Protein AF-A0A2N9JK41-F1 (afdb_monomer)

Radius of gyration: 29.85 Å; Cα contacts (8 Å, |Δi|>4): 518; chains: 1; bounding box: 78×67×86 Å

pLDDT: mean 74.61, std 16.27, range [29.05, 95.81]

Structure (mmCIF, N/CA/C/O backbone):
data_AF-A0A2N9JK41-F1
#
_entry.id   AF-A0A2N9JK41-F1
#
loop_
_atom_site.group_PDB
_atom_site.id
_atom_site.type_symbol
_atom_site.label_atom_id
_atom_site.label_alt_id
_atom_site.label_comp_id
_atom_site.label_asym_id
_atom_site.label_entity_id
_atom_site.label_seq_id
_atom_site.pdbx_PDB_ins_code
_atom_site.Cartn_x
_atom_site.Cartn_y
_atom_site.Cartn_z
_atom_site.occupancy
_atom_site.B_iso_or_equiv
_atom_site.auth_seq_id
_atom_site.auth_comp_id
_atom_site.auth_asym_id
_atom_site.auth_atom_id
_atom_site.pdbx_PDB_model_num
ATOM 1 N N . MET A 1 1 ? -35.946 21.432 13.284 1.00 62.19 1 MET A N 1
ATOM 2 C CA . MET A 1 1 ? -34.525 21.663 13.606 1.00 62.19 1 MET A CA 1
ATOM 3 C C . MET A 1 1 ? -34.267 21.042 14.972 1.00 62.19 1 MET A C 1
ATOM 5 O O . MET A 1 1 ? -34.947 21.423 15.919 1.00 62.19 1 MET A O 1
ATOM 9 N N . ILE A 1 2 ? -33.425 20.008 15.067 1.00 71.75 2 ILE A N 1
ATOM 10 C CA . ILE A 1 2 ? -33.050 19.431 16.368 1.00 71.75 2 ILE A CA 1
ATOM 11 C C . ILE A 1 2 ? -32.134 20.426 17.075 1.00 71.75 2 ILE A C 1
ATOM 13 O O . ILE A 1 2 ? -31.177 20.904 16.482 1.00 71.75 2 ILE A O 1
ATOM 17 N N . HIS A 1 3 ? -32.437 20.734 18.330 1.00 81.06 3 HIS A N 1
ATOM 18 C CA . HIS A 1 3 ? -31.495 21.387 19.226 1.00 81.06 3 HIS A CA 1
ATOM 19 C C . HIS A 1 3 ? -30.658 20.295 19.900 1.00 81.06 3 HIS A C 1
ATOM 21 O O . HIS A 1 3 ? -31.221 19.277 20.310 1.00 81.06 3 HIS A O 1
ATOM 27 N N . LEU A 1 4 ? -29.344 20.494 20.015 1.00 86.12 4 LEU A N 1
ATOM 28 C CA . LEU A 1 4 ? -28.447 19.626 20.783 1.00 86.12 4 LEU A CA 1
ATOM 29 C C . LEU A 1 4 ? -28.072 20.340 22.093 1.00 86.12 4 LEU A C 1
ATOM 31 O O . LEU A 1 4 ? -27.116 21.114 22.097 1.00 86.12 4 LEU A O 1
ATOM 35 N N . PRO A 1 5 ? -28.825 20.139 23.199 1.00 84.75 5 PRO A N 1
ATOM 36 C CA . PRO A 1 5 ? -28.499 20.729 24.500 1.00 84.75 5 PRO A CA 1
ATOM 37 C C . PRO A 1 5 ? -27.067 20.462 24.970 1.00 84.75 5 PRO A C 1
ATOM 39 O O . PRO A 1 5 ? -26.470 21.311 25.623 1.00 84.75 5 PRO A O 1
ATOM 42 N N . ALA A 1 6 ? -26.518 19.293 24.635 1.00 86.38 6 ALA A N 1
ATOM 43 C CA . ALA A 1 6 ? -25.152 18.912 24.945 1.00 86.38 6 ALA A CA 1
ATOM 44 C C . ALA A 1 6 ? -24.325 18.826 23.656 1.00 86.38 6 ALA A C 1
ATOM 46 O O . ALA A 1 6 ? -24.515 17.919 22.839 1.00 86.38 6 ALA A O 1
ATOM 47 N N . LYS A 1 7 ? -23.365 19.745 23.504 1.00 86.75 7 LYS A N 1
ATOM 48 C CA . LYS A 1 7 ? -22.315 19.644 22.485 1.00 86.75 7 LYS A CA 1
ATOM 49 C C . LYS A 1 7 ? -21.246 18.676 22.979 1.00 86.75 7 LYS A C 1
ATOM 51 O O . LYS A 1 7 ? -20.641 18.896 24.026 1.00 86.75 7 LYS A O 1
ATOM 56 N N . VAL A 1 8 ? -21.047 17.582 22.251 1.00 86.81 8 VAL A N 1
ATOM 57 C CA . VAL A 1 8 ? -20.078 16.544 22.613 1.00 86.81 8 VAL A CA 1
ATOM 58 C C . VAL A 1 8 ? -18.815 16.743 21.791 1.00 86.81 8 VAL A C 1
ATOM 60 O O . VAL A 1 8 ? -18.827 16.536 20.579 1.00 86.81 8 VAL A O 1
ATOM 63 N N . THR A 1 9 ? -17.724 17.115 22.459 1.00 85.69 9 THR A N 1
ATOM 64 C CA . THR A 1 9 ? -16.415 17.261 21.818 1.00 85.69 9 THR A CA 1
ATOM 65 C C . THR A 1 9 ? -15.886 15.892 21.365 1.00 85.69 9 THR A C 1
ATOM 67 O O . THR A 1 9 ? -15.871 14.948 22.175 1.00 85.69 9 THR A O 1
ATOM 70 N N . PRO A 1 10 ? -15.451 15.758 20.097 1.00 82.81 10 PRO A N 1
ATOM 71 C CA . PRO A 1 10 ? -14.753 14.573 19.616 1.00 82.81 10 PRO A CA 1
ATOM 72 C C . PRO A 1 10 ? -13.470 14.317 20.401 1.00 82.81 10 PRO A C 1
ATOM 74 O O . PRO A 1 10 ? -12.782 15.245 20.824 1.00 82.81 10 PRO A O 1
ATOM 77 N N . VAL A 1 11 ? -13.132 13.045 20.583 1.00 82.88 11 VAL A N 1
ATOM 78 C CA . VAL A 1 11 ? -11.808 12.652 21.080 1.00 82.88 11 VAL A CA 1
ATOM 79 C C . VAL A 1 11 ? -10.867 12.470 19.890 1.00 82.88 11 VAL A C 1
ATOM 81 O O . VAL A 1 11 ? -11.283 11.988 18.841 1.00 82.88 11 VAL A O 1
ATOM 84 N N . SER A 1 12 ? -9.589 12.829 20.038 1.00 79.56 12 SER A N 1
ATOM 85 C CA . SER A 1 12 ? -8.600 12.640 18.969 1.00 79.56 12 SER A CA 1
ATOM 86 C C . SER A 1 12 ? -8.565 11.181 18.490 1.00 79.56 12 SER A C 1
ATOM 88 O O . SER A 1 12 ? -8.430 10.252 19.292 1.00 79.56 12 SER A O 1
ATOM 90 N N . GLY A 1 13 ? -8.730 10.983 17.179 1.00 76.12 13 GLY A N 1
ATOM 91 C CA . GLY A 1 13 ? -8.789 9.661 16.556 1.00 76.12 13 GLY A CA 1
ATOM 92 C C . GLY A 1 13 ? -10.091 8.890 16.801 1.00 76.12 13 GLY A C 1
ATOM 93 O O . GLY A 1 13 ? -10.139 7.692 16.522 1.00 76.12 13 GLY A O 1
ATOM 94 N N . GLU A 1 14 ? -11.137 9.523 17.334 1.00 79.06 14 GLU A N 1
ATOM 95 C CA . GLU A 1 14 ? -12.462 8.925 17.495 1.00 79.06 14 GLU A CA 1
ATOM 96 C C . GLU A 1 14 ? -13.133 8.643 16.145 1.00 79.06 14 GLU A C 1
ATOM 98 O O . GLU A 1 14 ? -13.087 9.448 15.222 1.00 79.06 14 GLU A O 1
ATOM 103 N N . SER A 1 15 ? -13.789 7.485 16.029 1.00 77.56 15 SER A N 1
ATOM 104 C CA . SER A 1 15 ? -14.607 7.177 14.851 1.00 77.56 15 SER A CA 1
ATOM 105 C C . SER A 1 15 ? -15.880 8.031 14.811 1.00 77.56 15 SER A C 1
ATOM 107 O O . SER A 1 15 ? -16.536 8.203 15.841 1.00 77.56 15 SER A O 1
ATOM 109 N N . PHE A 1 16 ? -16.291 8.474 13.618 1.00 78.00 16 PHE A N 1
ATOM 110 C CA . PHE A 1 16 ? -17.547 9.213 13.432 1.00 78.00 16 PHE A CA 1
ATOM 111 C C . PHE A 1 16 ? -18.761 8.513 14.072 1.00 78.00 16 PHE A C 1
ATOM 113 O O . PHE A 1 16 ? -19.513 9.144 14.812 1.00 78.00 16 PHE A O 1
ATOM 120 N N . ASP A 1 17 ? -18.905 7.196 13.885 1.00 78.50 17 ASP A N 1
ATOM 121 C CA . ASP A 1 17 ? -20.011 6.415 14.462 1.00 78.50 17 ASP A CA 1
ATOM 122 C C . ASP A 1 17 ? -20.020 6.455 16.002 1.00 78.50 17 ASP A C 1
ATOM 124 O O . ASP A 1 17 ? -21.078 6.510 16.630 1.00 78.50 17 ASP A O 1
ATOM 128 N N . SER A 1 18 ? -18.840 6.458 16.635 1.00 82.19 18 SER A N 1
ATOM 129 C CA . SER A 1 18 ? -18.715 6.609 18.091 1.00 82.19 18 SER A CA 1
ATOM 130 C C . SER A 1 18 ? -19.163 7.978 18.566 1.00 82.19 18 SER A C 1
ATOM 132 O O . SER A 1 18 ? -19.933 8.081 19.526 1.00 82.19 18 SER A O 1
ATOM 134 N N . TRP A 1 19 ? -18.686 9.025 17.897 1.00 86.19 19 TRP A N 1
ATOM 135 C CA . TRP A 1 19 ? -19.072 10.388 18.221 1.00 86.19 19 TRP A CA 1
ATOM 136 C C . TRP A 1 19 ? -20.582 10.585 18.043 1.00 86.19 19 TRP A C 1
ATOM 138 O O . TRP A 1 19 ? -21.239 11.149 18.921 1.00 86.19 19 TRP A O 1
ATOM 148 N N . LEU A 1 20 ? -21.152 10.043 16.965 1.00 85.44 20 LEU A N 1
ATOM 149 C CA . LEU A 1 20 ? -22.580 10.097 16.679 1.00 85.44 20 LEU A CA 1
ATOM 150 C C . LEU A 1 20 ? -23.395 9.391 17.771 1.00 85.44 20 LEU A C 1
ATOM 152 O O . LEU A 1 20 ? -24.358 9.957 18.287 1.00 85.44 20 LEU A O 1
ATOM 156 N N . GLU A 1 21 ? -22.990 8.189 18.185 1.00 86.38 21 GLU A N 1
ATOM 157 C CA . GLU A 1 21 ? -23.634 7.460 19.282 1.00 86.38 21 GLU A CA 1
ATOM 158 C C . GLU A 1 21 ? -23.554 8.190 20.621 1.00 86.38 21 GLU A C 1
ATOM 160 O O . GLU A 1 21 ? -24.533 8.218 21.373 1.00 86.38 21 GLU A O 1
ATOM 165 N N . ARG A 1 22 ? -22.392 8.764 20.948 1.00 88.69 22 ARG A N 1
ATOM 166 C CA . ARG A 1 22 ? -22.217 9.551 22.171 1.00 88.69 22 ARG A CA 1
ATOM 167 C C . ARG A 1 22 ? -23.107 10.782 22.132 1.00 88.69 22 ARG A C 1
ATOM 169 O O . ARG A 1 22 ? -23.857 11.004 23.076 1.00 88.69 22 ARG A O 1
ATOM 176 N N . THR A 1 23 ? -23.083 11.527 21.033 1.00 89.50 23 THR A N 1
ATOM 177 C CA . THR A 1 23 ? -23.910 12.723 20.836 1.00 89.50 23 THR A CA 1
ATOM 178 C C . THR A 1 23 ? -25.392 12.394 20.945 1.00 89.50 23 THR A C 1
ATOM 180 O O . THR A 1 23 ? -26.112 13.069 21.679 1.00 89.50 23 THR A O 1
ATOM 183 N N . ALA A 1 24 ? -25.846 11.317 20.302 1.00 90.56 24 ALA A N 1
ATOM 184 C CA . ALA A 1 24 ? -27.221 10.850 20.407 1.00 90.56 24 ALA A CA 1
ATOM 185 C C . ALA A 1 24 ? -27.588 10.522 21.863 1.00 90.56 24 ALA A C 1
ATOM 187 O O . ALA A 1 24 ? -28.577 11.040 22.380 1.00 90.56 24 ALA A O 1
ATOM 188 N N . ARG A 1 25 ? -26.741 9.755 22.565 1.00 90.31 25 ARG A N 1
ATOM 189 C CA . ARG A 1 25 ? -26.953 9.380 23.972 1.00 90.31 25 ARG A CA 1
ATOM 190 C C . ARG A 1 25 ? -27.026 10.593 24.902 1.00 90.31 25 ARG A C 1
ATOM 192 O O . ARG A 1 25 ? -27.969 10.684 25.681 1.00 90.31 25 ARG A O 1
ATOM 199 N N . TYR A 1 26 ? -26.068 11.517 24.817 1.00 91.12 26 TYR A N 1
ATOM 200 C CA . TYR A 1 26 ? -26.022 12.714 25.670 1.00 91.12 26 TYR A CA 1
ATOM 201 C C . TYR A 1 26 ? -27.207 13.656 25.443 1.00 91.12 26 TYR A C 1
ATOM 203 O O . TYR A 1 26 ? -27.574 14.399 26.348 1.00 91.12 26 TYR A O 1
ATOM 211 N N . ASN A 1 27 ? -27.825 13.606 24.262 1.00 91.00 27 ASN A N 1
ATOM 212 C CA . ASN A 1 27 ? -28.986 14.423 23.919 1.00 91.00 27 ASN A CA 1
ATOM 213 C C . ASN A 1 27 ? -30.320 13.653 23.998 1.00 91.00 27 ASN A C 1
ATOM 215 O O . ASN A 1 27 ? -31.352 14.192 23.607 1.00 91.00 27 ASN A O 1
ATOM 219 N N . GLY A 1 28 ? -30.325 12.402 24.483 1.00 91.69 28 GLY A N 1
ATOM 220 C CA . GLY A 1 28 ? -31.540 11.583 24.585 1.00 91.69 28 GLY A CA 1
ATOM 221 C C . GLY A 1 28 ? -32.190 11.249 23.233 1.00 91.69 28 GLY A C 1
ATOM 222 O O . GLY A 1 28 ? -33.402 11.058 23.153 1.00 91.69 28 GLY A O 1
ATOM 223 N N . LEU A 1 29 ? -31.401 11.211 22.157 1.00 92.31 29 LEU A N 1
ATOM 224 C CA . LEU A 1 29 ? -31.839 10.921 20.793 1.00 92.31 29 LEU A CA 1
ATOM 225 C C . LEU A 1 29 ? -31.436 9.500 20.380 1.00 92.31 29 LEU A C 1
ATOM 227 O O . LEU A 1 29 ? -30.440 8.951 20.845 1.00 92.31 29 LEU A O 1
ATOM 231 N N . SER A 1 30 ? -32.176 8.915 19.438 1.00 91.44 30 SER A N 1
ATOM 232 C CA . SER A 1 30 ? -31.706 7.739 18.696 1.00 91.44 30 SER A CA 1
ATOM 233 C C . SER A 1 30 ? -30.656 8.147 17.659 1.00 91.44 30 SER A C 1
ATOM 235 O O . SER A 1 30 ? -30.800 9.207 17.041 1.00 91.44 30 SER A O 1
ATOM 237 N N . VAL A 1 31 ? -29.687 7.269 17.389 1.00 85.69 31 VAL A N 1
ATOM 238 C CA . VAL A 1 31 ? -28.651 7.463 16.356 1.00 85.69 31 VAL A CA 1
ATOM 239 C C . VAL A 1 31 ? -29.267 7.785 14.995 1.00 85.69 31 VAL A C 1
ATOM 241 O O . VAL A 1 31 ? -28.886 8.779 14.385 1.00 85.69 31 VAL A O 1
ATOM 244 N N . ASP A 1 32 ? -30.279 7.025 14.567 1.00 86.50 32 ASP A N 1
ATOM 245 C CA . ASP A 1 32 ? -30.935 7.226 13.269 1.00 86.50 32 ASP A CA 1
ATOM 246 C C . ASP A 1 32 ? -31.539 8.623 13.140 1.00 86.50 32 ASP A C 1
ATOM 248 O O . ASP A 1 32 ? -31.306 9.326 12.160 1.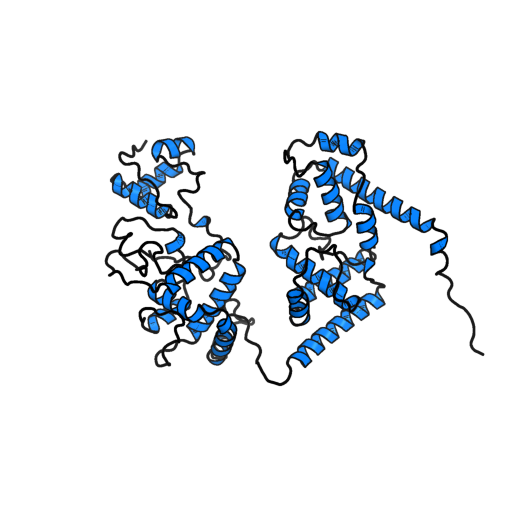00 86.50 32 ASP A O 1
ATOM 252 N N . ARG A 1 33 ? -32.278 9.068 14.162 1.00 87.50 33 ARG A N 1
ATOM 253 C CA . ARG A 1 33 ? -32.873 10.411 14.193 1.00 87.50 33 ARG A CA 1
ATOM 254 C C . ARG A 1 33 ? -31.819 11.514 14.121 1.00 87.50 33 ARG A C 1
ATOM 256 O O . ARG A 1 33 ? -32.047 12.506 13.434 1.00 87.50 33 ARG A O 1
ATOM 263 N N . LEU A 1 34 ? -30.696 11.358 14.823 1.00 87.56 34 LEU A N 1
ATOM 264 C CA . LEU A 1 34 ? -29.603 12.327 14.774 1.00 87.56 34 LEU A CA 1
ATOM 265 C C . LEU A 1 34 ? -28.952 12.341 13.383 1.00 87.56 34 LEU A C 1
ATOM 267 O O . LEU A 1 34 ? -28.837 13.402 12.774 1.00 87.56 34 LEU A O 1
ATOM 271 N N . TRP A 1 35 ? -28.612 11.170 12.842 1.00 84.56 35 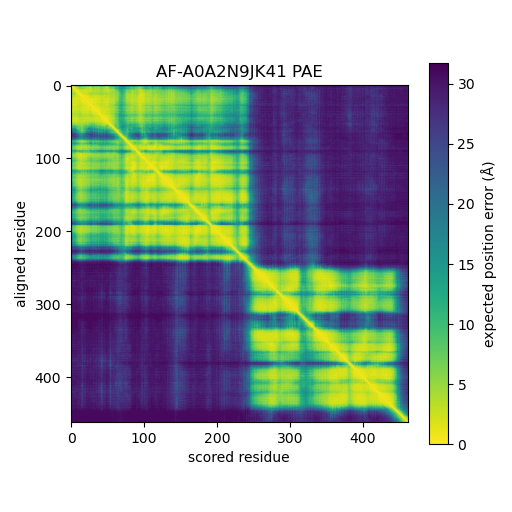TRP A N 1
ATOM 272 C CA . TRP A 1 35 ? -28.006 11.027 11.517 1.00 84.56 35 TRP A CA 1
ATOM 273 C C . TRP A 1 35 ? -28.866 11.623 10.400 1.00 84.56 35 TRP A C 1
ATOM 275 O O . TRP A 1 35 ? -28.374 12.371 9.558 1.00 84.56 35 TRP A O 1
ATOM 285 N N . GLN A 1 36 ? -30.168 11.333 10.418 1.00 83.94 36 GLN A N 1
ATOM 286 C CA . GLN A 1 36 ? -31.129 11.837 9.437 1.00 83.94 36 GLN A CA 1
ATOM 287 C C . GLN A 1 36 ? -31.166 13.363 9.364 1.00 83.94 36 GLN A C 1
ATOM 289 O O . GLN A 1 36 ? -31.440 13.905 8.298 1.00 83.94 36 GLN A O 1
ATOM 294 N N . GLN A 1 37 ? -30.898 14.044 10.478 1.00 83.50 37 GLN A N 1
ATOM 295 C CA . GLN A 1 37 ? -30.818 15.500 10.520 1.00 83.50 37 GLN A CA 1
ATOM 296 C C . GLN A 1 37 ? -29.442 15.991 10.082 1.00 83.50 37 GLN A C 1
ATOM 298 O O . GLN A 1 37 ? -29.372 16.859 9.223 1.00 83.50 37 GLN A O 1
ATOM 303 N N . LEU A 1 38 ? -28.362 15.413 10.619 1.00 83.19 38 LEU A N 1
ATOM 304 C CA . LEU A 1 38 ? -26.998 15.846 10.301 1.00 83.19 38 LEU A CA 1
ATOM 305 C C . LEU A 1 38 ? -26.686 15.740 8.804 1.00 83.19 38 LEU A C 1
ATOM 307 O O . LEU A 1 38 ? -26.083 16.650 8.252 1.00 83.19 38 LEU A O 1
ATOM 311 N N . ARG A 1 39 ? -27.155 14.684 8.124 1.00 80.94 39 ARG A N 1
ATOM 312 C CA . ARG A 1 39 ? -26.911 14.478 6.684 1.00 80.94 39 ARG A CA 1
ATOM 313 C C . ARG A 1 39 ? -27.581 15.507 5.761 1.00 80.94 39 ARG A C 1
ATOM 315 O O . ARG A 1 39 ? -27.337 15.475 4.561 1.00 80.94 39 ARG A O 1
ATOM 322 N N . GLN A 1 40 ? -28.493 16.327 6.287 1.00 81.50 40 GLN A N 1
ATOM 323 C CA . GLN A 1 40 ? -29.208 17.360 5.529 1.00 81.50 40 GLN A CA 1
ATOM 324 C C . GLN A 1 40 ? -28.575 18.748 5.680 1.00 81.50 40 GLN A C 1
ATOM 326 O O . GLN A 1 40 ? -29.019 19.677 5.011 1.00 81.50 40 GLN A O 1
ATOM 331 N N . LEU A 1 41 ? -27.595 18.898 6.574 1.00 80.56 41 LEU A N 1
ATOM 332 C CA . LEU A 1 41 ? -26.966 20.178 6.877 1.00 80.56 41 LEU A CA 1
ATOM 333 C C . LEU A 1 41 ? -25.800 20.441 5.925 1.00 80.56 41 LEU A C 1
ATOM 335 O O . LEU A 1 41 ? -25.056 19.522 5.579 1.00 80.56 41 LEU A O 1
ATOM 339 N N . ASP A 1 42 ? -25.623 21.702 5.543 1.00 82.75 42 ASP A N 1
ATOM 340 C CA . ASP A 1 42 ? -24.365 22.166 4.960 1.00 82.75 42 ASP A CA 1
ATOM 341 C C . ASP A 1 42 ? -23.273 22.322 6.041 1.00 82.75 42 ASP A C 1
ATOM 343 O O . ASP A 1 42 ? -23.537 22.207 7.242 1.00 82.75 42 ASP A O 1
ATOM 347 N N . THR A 1 43 ? -22.025 22.557 5.621 1.00 76.38 43 THR A N 1
ATOM 348 C CA . THR A 1 43 ? -20.876 22.681 6.535 1.00 76.38 43 THR A CA 1
ATOM 349 C C . THR A 1 43 ? -21.092 23.739 7.635 1.00 76.38 43 THR A C 1
ATOM 351 O O . THR A 1 43 ? -20.953 23.385 8.808 1.00 76.38 43 THR A O 1
ATOM 354 N N . PRO A 1 44 ? -21.498 24.993 7.330 1.00 84.31 44 PRO A N 1
ATOM 355 C CA . PRO A 1 44 ? -21.747 25.999 8.367 1.00 84.31 44 PRO A CA 1
ATOM 356 C C . PRO A 1 44 ? -22.856 25.614 9.354 1.00 84.31 44 PRO A C 1
ATOM 358 O O . PRO A 1 44 ? -22.739 25.849 10.558 1.00 84.31 44 PRO A O 1
ATOM 361 N N . GLN A 1 45 ? -23.946 25.009 8.873 1.00 85.00 45 GLN A N 1
ATOM 362 C CA . GLN A 1 45 ? -25.041 24.553 9.731 1.00 85.00 45 GLN A CA 1
ATOM 363 C C . GLN A 1 45 ? -24.614 23.388 10.626 1.00 85.00 45 GLN A C 1
ATOM 365 O O . GLN A 1 45 ? -25.010 23.328 11.794 1.00 85.00 45 GLN A O 1
ATOM 370 N N . PHE A 1 46 ? -23.805 22.472 10.092 1.00 84.19 46 PHE A N 1
ATOM 371 C CA . PHE A 1 46 ? -23.235 21.368 10.850 1.00 84.19 46 PHE A CA 1
ATOM 372 C C . PHE A 1 46 ? -22.349 21.886 11.984 1.00 84.19 46 PHE A C 1
ATOM 374 O O . PHE A 1 46 ? -22.532 21.474 13.132 1.00 84.19 46 PHE A O 1
ATOM 381 N N . GLU A 1 47 ? -21.447 22.824 11.698 1.00 83.69 47 GLU A N 1
ATOM 382 C CA . GLU A 1 47 ? -20.555 23.417 12.697 1.00 83.69 47 GLU A CA 1
ATOM 383 C C . GLU A 1 47 ? -21.339 24.189 13.766 1.00 83.69 47 GLU A C 1
ATOM 385 O O . GLU A 1 47 ? -21.131 23.983 14.963 1.00 83.69 47 GLU A O 1
ATOM 390 N N . ALA A 1 48 ? -22.318 25.007 13.373 1.00 86.19 48 ALA A N 1
ATOM 391 C CA . ALA A 1 48 ? -23.148 25.746 14.324 1.00 86.19 48 ALA A CA 1
ATOM 392 C C . ALA A 1 48 ? -23.893 24.809 15.297 1.00 86.19 48 ALA A C 1
ATOM 394 O O . ALA A 1 48 ? -23.941 25.058 16.514 1.00 86.19 48 ALA A O 1
ATOM 395 N N . LEU A 1 49 ? -24.442 23.709 14.768 1.00 85.00 49 LEU A N 1
ATOM 396 C CA . LEU A 1 49 ? -25.211 22.732 15.532 1.00 85.00 49 LEU A CA 1
ATOM 397 C C . LEU A 1 49 ? -24.326 21.859 16.433 1.00 85.00 49 LEU A C 1
ATOM 399 O O . LEU A 1 49 ? -24.664 21.635 17.596 1.00 85.00 49 LEU A O 1
ATOM 403 N N . THR A 1 50 ? -23.209 21.358 15.907 1.00 82.56 50 THR A N 1
ATOM 404 C CA . THR A 1 50 ? -22.373 20.342 16.570 1.00 82.56 50 THR A CA 1
ATOM 405 C C . THR A 1 50 ? -21.182 20.932 17.325 1.00 82.56 50 THR A C 1
ATOM 407 O O . THR A 1 50 ? -20.718 20.334 18.294 1.00 82.56 50 THR A O 1
ATOM 410 N N . GLY A 1 51 ? -20.733 22.130 16.942 1.00 82.94 51 GLY A N 1
ATOM 411 C CA . GLY A 1 51 ? -19.506 22.764 17.425 1.00 82.94 51 GLY A CA 1
ATOM 412 C C . GLY A 1 51 ? -18.227 22.182 16.818 1.00 82.94 51 GLY A C 1
ATOM 413 O O . GLY A 1 51 ? -17.176 22.319 17.437 1.00 82.94 51 GLY A O 1
ATOM 414 N N . ILE A 1 52 ? -18.319 21.484 15.682 1.00 80.31 52 ILE A N 1
ATOM 415 C CA . ILE A 1 52 ? -17.197 20.788 15.043 1.00 80.31 52 ILE A CA 1
ATOM 416 C C . ILE A 1 52 ? -17.003 21.319 13.630 1.00 80.31 52 ILE A C 1
ATOM 418 O O . ILE A 1 52 ? -17.936 21.274 12.829 1.00 80.31 52 ILE A O 1
ATOM 422 N N . ASP A 1 53 ? -15.778 21.745 13.329 1.00 78.38 53 ASP A N 1
ATOM 423 C CA . ASP A 1 53 ? -15.345 22.019 11.964 1.00 78.38 53 ASP A CA 1
ATOM 424 C C . ASP A 1 53 ? -15.077 20.680 11.240 1.00 78.38 53 ASP A C 1
ATOM 426 O O . ASP A 1 53 ? -14.180 19.925 11.643 1.00 78.38 53 ASP A O 1
ATOM 430 N N . PRO A 1 54 ? -15.844 20.340 10.186 1.00 66.00 54 PRO A N 1
ATOM 431 C CA . PRO A 1 54 ? -15.636 19.110 9.428 1.00 66.00 54 PRO A CA 1
ATOM 432 C C . PRO A 1 54 ? -14.321 19.090 8.627 1.00 66.00 54 PRO A C 1
ATOM 434 O O . PRO A 1 54 ? -13.928 18.020 8.159 1.00 66.00 54 PRO A O 1
ATOM 437 N N . HIS A 1 55 ? -13.626 20.222 8.470 1.00 67.81 55 HIS A N 1
ATOM 438 C CA . HIS A 1 55 ? -12.348 20.321 7.759 1.00 67.81 55 HIS A CA 1
ATOM 439 C C . HIS A 1 55 ? -11.113 20.170 8.661 1.00 67.81 55 HIS A C 1
ATOM 441 O O . HIS A 1 55 ? -10.037 19.864 8.151 1.00 67.81 55 HIS A O 1
ATOM 447 N N . ASP A 1 56 ? -11.260 20.282 9.984 1.00 69.50 56 ASP A N 1
ATOM 448 C CA . ASP A 1 56 ? -10.161 20.176 10.965 1.00 69.50 56 ASP A CA 1
ATOM 449 C C . ASP A 1 56 ? -9.689 18.719 11.201 1.00 69.50 56 ASP A C 1
ATOM 451 O O . ASP A 1 56 ? -8.817 18.429 12.015 1.00 69.50 56 ASP A O 1
ATOM 455 N N . GLY A 1 57 ? -10.288 17.736 10.516 1.00 62.50 57 GLY A N 1
ATOM 456 C CA . GLY A 1 57 ? -9.899 16.323 10.632 1.00 62.50 57 GLY A CA 1
ATOM 457 C C . GLY A 1 57 ? -10.168 15.695 12.010 1.00 62.50 57 GLY A C 1
ATOM 458 O O . GLY A 1 57 ? -9.768 14.557 12.259 1.00 62.50 57 GLY A O 1
ATOM 459 N N . SER A 1 58 ? -10.877 16.407 12.890 1.00 63.31 58 SER A N 1
ATOM 460 C CA . SER A 1 58 ? -11.217 16.009 14.263 1.00 63.31 58 SER A CA 1
ATOM 461 C C . SER A 1 58 ? -12.158 14.797 14.344 1.00 63.31 58 SER A C 1
ATOM 463 O O . SER A 1 58 ? -12.149 14.067 15.337 1.00 63.31 58 SER A O 1
ATOM 465 N N . LEU A 1 59 ? -12.931 14.544 13.283 1.00 63.06 59 LEU A N 1
ATOM 466 C CA . LEU A 1 59 ? -13.780 13.365 13.110 1.00 63.06 59 LEU A CA 1
ATOM 467 C C . LEU A 1 59 ? -13.344 12.563 11.878 1.00 63.06 59 LEU A C 1
ATOM 469 O O . LEU A 1 59 ? -13.985 12.637 10.825 1.00 63.06 59 LEU A O 1
ATOM 473 N N . PRO A 1 60 ? -12.258 11.781 11.980 1.00 59.00 60 PRO A N 1
ATOM 474 C CA . PRO A 1 60 ? -11.830 10.945 10.878 1.00 59.00 60 PRO A CA 1
ATOM 475 C C . PRO A 1 60 ? -12.908 9.895 10.570 1.00 59.00 60 PRO A C 1
ATOM 477 O O . PRO A 1 60 ? -13.427 9.187 11.442 1.00 59.00 60 PRO A O 1
ATOM 480 N N . SER A 1 61 ? -13.253 9.792 9.290 1.00 58.84 61 SER A N 1
ATOM 481 C CA . SER A 1 61 ? -14.135 8.744 8.792 1.00 58.84 61 SER A CA 1
ATOM 482 C C . SER A 1 61 ? -13.348 7.448 8.642 1.00 58.84 61 SER A C 1
ATOM 484 O O . SER A 1 61 ? -12.152 7.448 8.372 1.00 58.84 61 SER A O 1
ATOM 486 N N . ILE A 1 62 ? -14.015 6.302 8.741 1.00 48.66 62 ILE A N 1
ATOM 487 C CA . ILE A 1 62 ? -13.372 5.009 8.466 1.00 48.66 62 ILE A CA 1
ATOM 488 C C . ILE A 1 62 ? -12.866 4.878 7.026 1.00 48.66 62 ILE A C 1
ATOM 490 O O . ILE A 1 62 ? -11.990 4.061 6.755 1.00 48.66 62 ILE A O 1
ATOM 494 N N . HIS A 1 63 ? -13.371 5.719 6.122 1.00 48.41 63 HIS A N 1
ATOM 495 C CA . HIS A 1 63 ? -12.882 5.855 4.752 1.00 48.41 63 HIS A CA 1
ATOM 496 C C . HIS A 1 63 ? -11.540 6.602 4.653 1.00 48.41 63 HIS A C 1
ATOM 498 O O . HIS A 1 63 ? -10.902 6.554 3.608 1.00 48.41 63 HIS A O 1
ATOM 504 N N . SER A 1 64 ? -11.089 7.250 5.732 1.00 50.25 64 SER A N 1
ATOM 505 C CA . SER A 1 64 ? -9.784 7.914 5.827 1.00 50.25 64 SER A CA 1
ATOM 506 C C . SER A 1 64 ? -8.619 6.925 5.967 1.00 50.25 64 SER A C 1
ATOM 508 O O . SER A 1 64 ? -7.467 7.315 5.802 1.00 50.25 64 SER A O 1
ATOM 510 N N . PHE A 1 65 ? -8.893 5.645 6.255 1.00 50.50 65 PHE A N 1
ATOM 511 C CA . PHE A 1 65 ? -7.881 4.593 6.224 1.00 50.50 65 PHE A CA 1
ATOM 512 C C . PHE A 1 65 ? -7.833 3.936 4.831 1.00 50.50 65 PHE A C 1
ATOM 514 O O . PHE A 1 65 ? -8.840 3.363 4.406 1.00 50.50 65 PHE A O 1
ATOM 521 N N . PRO A 1 66 ? -6.681 3.936 4.128 1.00 47.78 66 PRO A N 1
ATOM 522 C CA . PRO A 1 66 ? -6.540 3.400 2.767 1.00 47.78 66 PRO A CA 1
ATOM 523 C C . PRO A 1 66 ? -6.489 1.856 2.729 1.00 47.78 66 PRO A C 1
ATOM 525 O O . PRO A 1 66 ? -5.683 1.259 2.025 1.00 47.78 66 PRO A O 1
ATOM 528 N N . ILE A 1 67 ? -7.329 1.177 3.516 1.00 50.16 67 ILE A N 1
ATOM 529 C CA . ILE A 1 67 ? -7.249 -0.275 3.756 1.00 50.16 67 ILE A CA 1
ATOM 530 C C . ILE A 1 67 ? -8.318 -1.075 2.982 1.00 50.16 67 ILE A C 1
ATOM 532 O O . ILE A 1 67 ? -8.427 -2.294 3.117 1.00 50.16 67 ILE A O 1
ATOM 536 N N . ASN A 1 68 ? -9.096 -0.409 2.130 1.00 47.25 68 ASN A N 1
ATOM 537 C CA . ASN A 1 68 ? -9.969 -1.067 1.159 1.00 47.25 68 ASN A CA 1
ATOM 538 C C . ASN A 1 68 ? -9.221 -1.225 -0.168 1.00 47.25 68 ASN A C 1
ATOM 540 O O . ASN A 1 68 ? -9.444 -0.459 -1.098 1.00 47.25 68 ASN A O 1
ATOM 544 N N . THR A 1 69 ? -8.312 -2.195 -0.257 1.00 42.09 69 THR A N 1
ATOM 545 C CA . THR A 1 69 ? -7.578 -2.470 -1.504 1.00 42.09 69 THR A CA 1
ATOM 546 C C . THR A 1 69 ? -8.234 -3.538 -2.389 1.00 42.09 69 THR A C 1
ATOM 548 O O . THR A 1 69 ? -7.637 -3.932 -3.385 1.00 42.09 69 THR A O 1
ATOM 551 N N . GLY A 1 70 ? -9.466 -3.984 -2.098 1.00 40.28 70 GLY A N 1
ATOM 552 C CA . GLY A 1 70 ? -10.164 -4.938 -2.967 1.00 40.28 70 GLY A CA 1
ATOM 553 C C . GLY A 1 70 ? -11.666 -5.085 -2.713 1.00 40.28 70 GLY A C 1
ATOM 554 O O . GLY A 1 70 ? -12.153 -4.862 -1.606 1.00 40.28 70 GLY A O 1
ATOM 555 N N . ASP A 1 71 ? -12.391 -5.541 -3.740 1.00 36.97 71 ASP A N 1
ATOM 556 C CA . ASP A 1 71 ? -13.842 -5.825 -3.737 1.00 36.97 71 ASP A CA 1
ATOM 557 C C . ASP A 1 71 ? -14.257 -6.993 -2.816 1.00 36.97 71 ASP A C 1
ATOM 559 O O . ASP A 1 71 ? -15.432 -7.351 -2.711 1.00 36.97 71 ASP A O 1
ATOM 563 N N . ARG A 1 72 ? -13.302 -7.639 -2.137 1.00 48.69 72 ARG A N 1
ATOM 564 C CA . ARG A 1 72 ? -13.543 -8.807 -1.285 1.00 48.69 72 ARG A CA 1
ATOM 565 C C . ARG A 1 72 ? -13.336 -8.445 0.183 1.00 48.69 72 ARG A C 1
ATOM 567 O O . ARG A 1 72 ? -12.221 -8.156 0.600 1.00 48.69 72 ARG A O 1
ATOM 574 N N . LEU A 1 73 ? -14.375 -8.643 1.005 1.00 45.78 73 LEU A N 1
ATOM 575 C CA . LEU A 1 73 ? -14.363 -8.553 2.486 1.00 45.78 73 LEU A CA 1
ATOM 576 C C . LEU A 1 73 ? -13.217 -9.325 3.178 1.00 45.78 73 LEU A C 1
ATOM 578 O O . LEU A 1 73 ? -12.968 -9.146 4.366 1.00 45.78 73 LEU A O 1
ATOM 582 N N . ARG A 1 74 ? -12.542 -10.230 2.460 1.00 48.12 74 ARG A N 1
ATOM 583 C CA . ARG A 1 74 ? -11.401 -11.005 2.958 1.00 48.12 74 ARG A CA 1
ATOM 584 C C . ARG A 1 74 ? -10.086 -10.232 2.928 1.00 48.12 74 ARG A C 1
ATOM 586 O O . ARG A 1 74 ? -9.128 -10.723 3.508 1.00 48.12 74 ARG A O 1
ATOM 593 N N . GLU A 1 75 ? -10.007 -9.095 2.237 1.00 56.09 75 GLU A N 1
ATOM 594 C CA . GLU A 1 75 ? -8.745 -8.403 1.931 1.00 56.09 75 GLU A CA 1
ATOM 595 C C . GLU A 1 75 ? -8.479 -7.161 2.783 1.00 56.09 75 GLU A C 1
ATOM 597 O O . GLU A 1 75 ? -7.415 -6.559 2.687 1.00 56.09 75 GLU A O 1
ATOM 602 N N . THR A 1 76 ? -9.398 -6.844 3.692 1.00 67.38 76 THR A N 1
ATOM 603 C CA . THR A 1 76 ? -9.334 -5.657 4.542 1.00 67.38 76 THR A CA 1
ATOM 604 C C . THR A 1 76 ? -8.807 -5.992 5.938 1.00 67.38 76 THR A C 1
ATOM 606 O O . THR A 1 76 ? -9.229 -6.980 6.537 1.00 67.38 76 THR A O 1
ATOM 609 N N . TRP A 1 77 ? -7.984 -5.120 6.528 1.00 77.50 77 TRP A N 1
ATOM 610 C CA . TRP A 1 77 ? -7.674 -5.168 7.970 1.00 77.50 77 TRP A CA 1
ATOM 611 C C . TRP A 1 77 ? -8.812 -4.652 8.853 1.00 77.50 77 TRP A C 1
ATOM 613 O O . TRP A 1 77 ? -8.721 -4.718 10.082 1.00 77.50 77 TRP A O 1
ATOM 623 N N . ARG A 1 78 ? -9.881 -4.136 8.241 1.00 75.75 78 ARG A N 1
ATOM 624 C CA . ARG A 1 78 ? -11.073 -3.685 8.945 1.00 75.75 78 ARG A CA 1
ATOM 625 C C . ARG A 1 78 ? -11.751 -4.855 9.648 1.00 75.75 78 ARG A C 1
ATOM 627 O O . ARG A 1 78 ? -12.002 -5.902 9.057 1.00 75.75 78 ARG A O 1
ATOM 634 N N . VAL A 1 79 ? -12.084 -4.640 10.910 1.00 72.88 79 VAL A N 1
ATOM 635 C CA . VAL A 1 79 ? -12.892 -5.562 11.694 1.00 72.88 79 VAL A CA 1
ATOM 636 C C . VAL A 1 79 ? -14.367 -5.307 11.366 1.00 72.88 79 VAL A C 1
ATOM 638 O O . VAL A 1 79 ? -14.844 -4.177 11.445 1.00 72.88 79 VAL A O 1
ATOM 641 N N . HIS A 1 80 ? -15.093 -6.348 10.955 1.00 67.31 80 HIS A N 1
ATOM 642 C CA . HIS A 1 80 ? -16.510 -6.257 10.588 1.00 67.31 80 HIS A CA 1
ATOM 643 C C . HIS A 1 80 ? -17.384 -7.025 11.581 1.00 67.31 80 HIS A C 1
ATOM 645 O O . HIS A 1 80 ? -17.113 -8.185 11.887 1.00 67.31 80 HIS A O 1
ATOM 651 N N . GLY A 1 81 ? -18.475 -6.399 12.033 1.00 66.69 81 GLY A N 1
ATOM 652 C CA . GLY A 1 81 ? -19.511 -7.060 12.835 1.00 66.69 81 GLY A CA 1
ATOM 653 C C . GLY A 1 81 ? -19.180 -7.259 14.318 1.00 66.69 81 GLY A C 1
ATOM 654 O O . GLY A 1 81 ? -19.991 -7.843 15.026 1.00 66.69 81 GLY A O 1
ATOM 655 N N . VAL A 1 82 ? -18.039 -6.759 14.798 1.00 71.88 82 VAL A N 1
ATOM 656 C CA . VAL A 1 82 ? -17.704 -6.697 16.229 1.00 71.88 82 VAL A CA 1
ATOM 657 C C . VAL A 1 82 ? -17.182 -5.312 16.586 1.00 71.88 82 VAL A C 1
ATOM 659 O O . VAL A 1 82 ? -16.700 -4.580 15.722 1.00 71.88 82 VAL A O 1
ATOM 662 N N . THR A 1 83 ? -17.298 -4.929 17.857 1.00 77.12 83 THR A N 1
ATOM 663 C CA . THR A 1 83 ? -16.893 -3.594 18.314 1.00 77.12 83 THR A CA 1
ATOM 664 C C . THR A 1 83 ? -15.850 -3.717 19.406 1.00 77.12 83 THR A C 1
ATOM 666 O O . THR A 1 83 ? -16.184 -3.857 20.583 1.00 77.12 83 THR A O 1
ATOM 669 N N . TRP A 1 84 ? -14.583 -3.607 19.014 1.00 86.00 84 TRP A N 1
ATOM 670 C CA . TRP A 1 84 ? -13.475 -3.576 19.957 1.00 86.00 84 TRP A CA 1
ATOM 671 C C . TRP A 1 84 ? -13.515 -2.300 20.797 1.00 86.00 84 TRP A C 1
ATOM 673 O O . TRP A 1 84 ? -13.696 -1.193 20.280 1.00 86.00 84 TRP A O 1
ATOM 683 N N . ARG A 1 85 ? -13.366 -2.460 22.111 1.00 87.38 85 ARG A N 1
ATOM 684 C CA . ARG A 1 85 ? -13.397 -1.367 23.086 1.00 87.38 85 ARG A CA 1
ATOM 685 C C . ARG A 1 85 ? -12.298 -1.545 24.114 1.00 87.38 85 ARG A C 1
ATOM 687 O O . ARG A 1 85 ? -11.956 -2.665 24.481 1.00 87.38 85 ARG A O 1
ATOM 694 N N . CYS A 1 86 ? -11.762 -0.434 24.599 1.00 89.94 86 CYS A N 1
ATOM 695 C CA . CYS A 1 86 ? -10.901 -0.446 25.770 1.00 89.94 86 CYS A CA 1
ATOM 696 C C . CYS A 1 86 ? -11.757 -0.669 27.029 1.00 89.94 86 CYS A C 1
ATOM 698 O O . CYS A 1 86 ? -12.653 0.139 27.275 1.00 89.94 86 CYS A O 1
ATOM 700 N N . PRO A 1 87 ? -11.475 -1.683 27.865 1.00 88.88 87 PRO A N 1
ATOM 701 C CA . PRO A 1 87 ? -12.203 -1.885 29.120 1.00 88.88 87 PRO A CA 1
ATOM 702 C C . PRO A 1 87 ? -12.086 -0.729 30.128 1.00 88.88 87 PRO A C 1
ATOM 704 O O . PRO A 1 87 ? -12.918 -0.616 31.021 1.00 88.88 87 PRO A O 1
ATOM 707 N N . ILE A 1 88 ? -11.059 0.124 29.997 1.00 88.38 88 ILE A N 1
ATOM 708 C CA . ILE A 1 88 ? -10.764 1.223 30.932 1.00 88.38 88 ILE A CA 1
ATOM 709 C C . ILE A 1 88 ? -11.348 2.556 30.441 1.00 88.38 88 ILE A C 1
ATOM 711 O O . ILE A 1 88 ? -12.131 3.178 31.152 1.00 88.38 88 ILE A O 1
ATOM 715 N N . CYS A 1 89 ? -10.987 3.006 29.231 1.00 83.75 89 CYS A N 1
ATOM 716 C CA . CYS A 1 89 ? -11.456 4.291 28.686 1.00 83.75 89 CYS A CA 1
ATOM 717 C C . CYS A 1 89 ? -12.694 4.181 27.783 1.00 83.75 89 CYS A C 1
ATOM 719 O O . CYS A 1 89 ? -13.294 5.199 27.444 1.00 83.75 89 CYS A O 1
ATOM 721 N N . GLY A 1 90 ? -13.099 2.961 27.415 1.00 73.38 90 GLY A N 1
ATOM 722 C CA . GLY A 1 90 ? -14.282 2.679 26.602 1.00 73.38 90 GLY A CA 1
ATOM 723 C C . GLY A 1 90 ? -15.335 1.762 27.251 1.00 73.38 90 GLY A C 1
ATOM 724 O O . GLY A 1 90 ? -15.915 0.962 26.504 1.00 73.38 90 GLY A O 1
ATOM 725 N N . PRO A 1 91 ? -15.635 1.839 28.573 1.00 72.62 91 PRO A N 1
ATOM 726 C CA . PRO A 1 91 ? -16.797 1.146 29.139 1.00 72.62 91 PRO A CA 1
ATOM 727 C C . PRO A 1 91 ? -18.086 1.630 28.455 1.00 72.62 91 PRO A C 1
ATOM 729 O O . PRO A 1 91 ? -18.051 2.540 27.623 1.00 72.62 91 PRO A O 1
ATOM 732 N N . ALA A 1 92 ? -19.235 1.013 28.753 1.00 66.81 92 ALA A N 1
ATOM 733 C CA . ALA A 1 92 ? -20.510 1.288 28.079 1.00 66.81 92 ALA A CA 1
ATOM 734 C C . ALA A 1 92 ? -20.804 2.799 27.909 1.00 66.81 92 ALA A C 1
ATOM 736 O O . ALA A 1 92 ? -21.307 3.463 28.807 1.00 66.81 92 ALA A O 1
ATOM 737 N N . GLY A 1 93 ? -20.492 3.326 26.720 1.00 69.62 93 GLY A N 1
ATOM 738 C CA . GLY A 1 93 ? -20.742 4.707 26.319 1.00 69.62 93 GLY A CA 1
ATOM 739 C C . GLY A 1 93 ? -19.531 5.639 26.181 1.00 69.62 93 GLY A C 1
ATOM 740 O O . GLY A 1 93 ? -19.733 6.784 25.780 1.00 69.62 93 GLY A O 1
ATOM 741 N N . GLY A 1 94 ? -18.309 5.163 26.438 1.00 78.19 94 GLY A N 1
ATOM 742 C CA . GLY A 1 94 ? -17.066 5.892 26.159 1.00 78.19 94 GLY A CA 1
ATOM 743 C C . GLY A 1 94 ? -16.711 5.989 24.662 1.00 78.19 94 GLY A C 1
ATOM 744 O O . GLY A 1 94 ? -17.362 5.341 23.832 1.00 78.19 94 GLY A O 1
ATOM 745 N N . PRO A 1 95 ? -15.695 6.802 24.306 1.00 81.19 95 PRO A N 1
ATOM 746 C CA . PRO A 1 95 ? -15.222 6.951 22.932 1.00 81.19 95 PRO A CA 1
ATOM 747 C C . PRO A 1 95 ? -14.692 5.631 22.369 1.00 81.19 95 PRO A C 1
ATOM 749 O O . PRO A 1 95 ? -14.070 4.832 23.073 1.00 81.19 95 PRO A O 1
ATOM 752 N N . ARG A 1 96 ? -14.894 5.425 21.068 1.00 81.69 96 ARG A N 1
ATOM 753 C CA . ARG A 1 96 ? -14.245 4.369 20.292 1.00 81.69 96 ARG A CA 1
ATOM 754 C C . ARG A 1 96 ? -13.367 4.991 19.234 1.00 81.69 96 ARG A C 1
ATOM 756 O O . ARG A 1 96 ? -13.832 5.758 18.387 1.00 81.69 96 ARG A O 1
ATOM 763 N N . LEU A 1 97 ? -12.098 4.618 19.287 1.00 84.00 97 LEU A N 1
ATOM 764 C CA . LEU A 1 97 ? -11.109 5.119 18.354 1.00 84.00 97 LEU A CA 1
ATOM 765 C C . LEU A 1 97 ? -11.224 4.388 17.023 1.00 84.00 97 LEU A C 1
ATOM 767 O O . LEU A 1 97 ? -11.479 3.184 16.975 1.00 84.00 97 LEU A O 1
ATOM 771 N N . LEU A 1 98 ? -11.002 5.119 15.940 1.00 78.75 98 LEU A N 1
ATOM 772 C CA . LEU A 1 98 ? -11.043 4.592 14.588 1.00 78.75 98 LEU A CA 1
ATOM 773 C C . LEU A 1 98 ? -9.995 3.492 14.384 1.00 78.75 98 LEU A C 1
ATOM 775 O O . LEU A 1 98 ? -10.282 2.478 13.756 1.00 78.75 98 LEU A O 1
ATOM 779 N N . ALA A 1 99 ? -8.819 3.640 15.001 1.00 80.62 99 ALA A N 1
ATOM 780 C CA . ALA A 1 99 ? -7.777 2.618 14.987 1.00 80.62 99 ALA A CA 1
ATOM 781 C C . ALA A 1 99 ? -8.257 1.273 15.565 1.00 80.62 99 ALA A C 1
ATOM 783 O O . ALA A 1 99 ? -7.836 0.230 15.084 1.00 80.62 99 ALA A O 1
ATOM 784 N N . TRP A 1 100 ? -9.190 1.261 16.528 1.00 85.56 100 TRP A N 1
ATOM 785 C CA . TRP A 1 100 ? -9.731 0.017 17.104 1.00 85.56 100 TRP A CA 1
ATOM 786 C C . TRP A 1 100 ? -10.613 -0.768 16.127 1.00 85.56 100 TRP A C 1
ATOM 788 O O . TRP A 1 100 ? -10.931 -1.924 16.384 1.00 85.56 100 TRP A O 1
ATOM 798 N N . GLN A 1 101 ? -11.007 -0.161 15.006 1.00 80.06 101 GLN A N 1
ATOM 799 C CA . GLN A 1 101 ? -11.680 -0.853 13.904 1.00 80.06 101 GLN A CA 1
ATOM 800 C C . GLN A 1 101 ? -10.689 -1.562 12.970 1.00 80.06 101 GLN A C 1
ATOM 802 O O . GLN A 1 101 ? -11.103 -2.169 11.982 1.00 80.06 101 GLN A O 1
ATOM 807 N N . LEU A 1 102 ? -9.390 -1.501 13.272 1.00 82.19 102 LEU A N 1
ATOM 808 C CA . LEU A 1 102 ? -8.340 -2.215 12.566 1.00 82.19 102 LEU A CA 1
ATOM 809 C C . LEU A 1 102 ? -7.879 -3.400 13.403 1.00 82.19 102 LEU A C 1
ATOM 811 O O . LEU A 1 102 ? -7.467 -3.256 14.553 1.00 82.19 102 LEU A O 1
ATOM 815 N N . SER A 1 103 ? -7.857 -4.574 12.784 1.00 85.25 103 SER A N 1
ATOM 816 C CA . SER A 1 103 ? -7.319 -5.781 13.414 1.00 85.25 103 SER A CA 1
ATOM 817 C C . SER A 1 103 ? -5.835 -5.638 13.778 1.00 85.25 103 SER A C 1
ATOM 819 O O . SER A 1 103 ? -5.368 -6.270 14.715 1.00 85.25 103 SER A O 1
ATOM 821 N N . LEU A 1 104 ? -5.113 -4.719 13.135 1.00 86.44 104 LEU A N 1
ATOM 822 C CA . LEU A 1 104 ? -3.732 -4.352 13.468 1.00 86.44 104 LEU A CA 1
ATOM 823 C C . LEU A 1 104 ? -3.574 -3.648 14.829 1.00 86.44 104 LEU A C 1
ATOM 825 O O . LEU A 1 104 ? -2.448 -3.407 15.257 1.00 86.44 104 LEU A O 1
ATOM 829 N N . HIS A 1 105 ? -4.671 -3.297 15.506 1.00 89.19 105 HIS A N 1
ATOM 830 C CA . HIS A 1 105 ? -4.641 -2.482 16.718 1.00 89.19 105 HIS A CA 1
ATOM 831 C C . HIS A 1 105 ? -5.411 -3.115 17.900 1.00 89.19 105 HIS A C 1
ATOM 833 O O . HIS A 1 105 ? -6.355 -2.518 18.421 1.00 89.19 105 HIS A O 1
ATOM 839 N N . PRO A 1 106 ? -5.018 -4.309 18.387 1.00 92.44 106 PRO A N 1
ATOM 840 C CA . PRO A 1 106 ? -5.717 -5.023 19.462 1.00 92.44 106 PRO A CA 1
ATOM 841 C C . PRO A 1 106 ? -5.510 -4.449 20.876 1.00 92.44 106 PRO A C 1
ATOM 843 O O . PRO A 1 106 ? -5.922 -5.078 21.852 1.00 92.44 106 PRO A O 1
ATOM 846 N N . VAL A 1 107 ? -4.872 -3.284 21.023 1.00 93.62 107 VAL A N 1
ATOM 847 C CA . VAL A 1 107 ? -4.571 -2.648 22.318 1.00 93.62 107 VAL A CA 1
ATOM 848 C C . VAL A 1 107 ? -5.069 -1.207 22.372 1.00 93.62 107 VAL A C 1
ATOM 850 O O . VAL A 1 107 ? -5.310 -0.575 21.350 1.00 93.62 107 VAL A O 1
ATOM 853 N N . CYS A 1 108 ? -5.215 -0.650 23.567 1.00 91.56 108 CYS A N 1
ATOM 854 C CA . CYS A 1 108 ? -5.388 0.782 23.770 1.00 91.56 108 CYS A CA 1
ATOM 855 C C . CYS A 1 108 ? -4.021 1.430 24.026 1.00 91.56 108 CYS A C 1
ATOM 857 O O . CYS A 1 108 ? -3.374 1.090 25.013 1.00 91.56 108 CYS A O 1
ATOM 859 N N . GLN A 1 109 ? -3.602 2.387 23.190 1.00 89.19 109 GLN A N 1
ATOM 860 C CA . GLN A 1 109 ? -2.316 3.090 23.353 1.00 89.19 109 GLN A CA 1
ATOM 861 C C . GLN A 1 109 ? -2.247 3.889 24.664 1.00 89.19 109 GLN A C 1
ATOM 863 O O . GLN A 1 109 ? -1.220 3.910 25.335 1.00 89.19 109 GLN A O 1
ATOM 868 N N . GLN A 1 110 ? -3.364 4.500 25.067 1.00 89.19 110 GLN A N 1
ATOM 869 C CA . GLN A 1 110 ? -3.432 5.333 26.267 1.00 89.19 110 GLN A CA 1
ATOM 870 C C . GLN A 1 110 ? -3.487 4.502 27.555 1.00 89.19 110 GLN A C 1
ATOM 872 O O . GLN A 1 110 ? -2.733 4.749 28.490 1.00 89.19 110 GLN A O 1
ATOM 877 N N . CYS A 1 111 ? -4.370 3.502 27.605 1.00 91.31 111 CYS A N 1
ATOM 878 C CA . CYS A 1 111 ? -4.563 2.664 28.792 1.00 91.31 111 CYS A CA 1
ATOM 879 C C . CYS A 1 111 ? -3.609 1.464 28.858 1.00 91.31 111 CYS A C 1
ATOM 881 O O . CYS A 1 111 ? -3.592 0.767 29.868 1.00 91.31 111 CYS A O 1
ATOM 883 N N . ARG A 1 112 ? -2.845 1.205 27.787 1.00 94.38 112 ARG A N 1
ATOM 884 C CA . ARG A 1 112 ? -1.882 0.098 27.651 1.00 94.38 112 ARG A CA 1
ATOM 885 C C . ARG A 1 112 ? -2.482 -1.260 28.029 1.00 94.38 112 ARG A C 1
ATOM 887 O O . ARG A 1 112 ? -1.858 -2.064 28.714 1.00 94.38 112 ARG A O 1
ATOM 894 N N . CYS A 1 113 ? -3.710 -1.516 27.587 1.00 94.25 113 CYS A N 1
ATOM 895 C CA . CYS A 1 113 ? -4.437 -2.759 27.836 1.00 94.25 113 CYS A CA 1
ATOM 896 C C . CYS A 1 113 ? -4.957 -3.357 26.526 1.00 94.25 113 CYS A C 1
ATOM 898 O O . CYS A 1 113 ? -5.176 -2.625 25.557 1.00 94.25 113 CYS A O 1
ATOM 900 N N . TYR A 1 114 ? -5.179 -4.670 26.487 1.00 94.06 114 TYR A N 1
ATOM 901 C CA . TYR A 1 114 ? -5.847 -5.301 25.349 1.00 94.06 114 TYR A CA 1
ATOM 902 C C . TYR A 1 114 ? -7.283 -4.788 25.228 1.00 94.06 114 TYR A C 1
ATOM 904 O O . TYR A 1 114 ? -7.969 -4.559 26.229 1.00 94.06 114 TYR A O 1
ATOM 912 N N . LEU A 1 115 ? -7.728 -4.589 23.989 1.00 92.12 115 LEU A N 1
ATOM 913 C CA . LEU A 1 115 ? -9.128 -4.317 23.703 1.00 92.12 115 LEU A CA 1
ATOM 914 C C . LEU A 1 115 ? -9.952 -5.579 23.965 1.00 92.12 115 LEU A C 1
ATOM 916 O O . LEU A 1 115 ? -9.434 -6.697 23.999 1.00 92.12 115 LEU A O 1
ATOM 920 N N . ALA A 1 116 ? -11.255 -5.400 24.110 1.00 88.12 116 ALA A N 1
ATOM 921 C CA . ALA A 1 116 ? -12.199 -6.488 24.260 1.00 88.12 116 ALA A CA 1
ATOM 922 C C . ALA A 1 116 ? -13.391 -6.322 23.323 1.00 88.12 116 ALA A C 1
ATOM 924 O O . ALA A 1 116 ? -13.726 -5.210 22.909 1.00 88.12 116 ALA A O 1
ATOM 925 N N . ASP A 1 117 ? -14.034 -7.44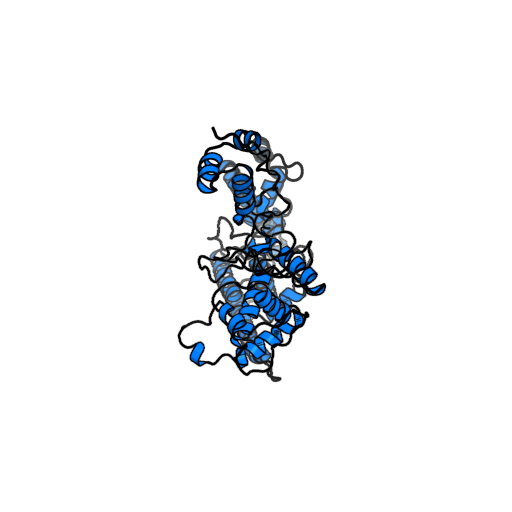2 23.013 1.00 81.38 117 ASP A N 1
ATOM 926 C CA . ASP A 1 117 ? -15.333 -7.451 22.358 1.00 81.38 117 ASP A CA 1
ATOM 927 C C . ASP A 1 117 ? -16.418 -7.398 23.444 1.00 81.38 117 ASP A C 1
ATOM 929 O O . ASP A 1 117 ? -16.662 -8.376 24.151 1.00 81.38 117 ASP A O 1
ATOM 933 N N . GLY A 1 118 ? -17.002 -6.215 23.643 1.00 74.25 118 GLY A N 1
ATOM 934 C CA . GLY A 1 118 ? -18.112 -6.003 24.575 1.00 74.25 118 GLY A CA 1
ATOM 935 C C . GLY A 1 118 ? -17.814 -5.125 25.807 1.00 74.25 118 GLY A C 1
ATOM 936 O O . GLY A 1 118 ? -16.664 -4.851 26.144 1.00 74.25 118 GLY A O 1
ATOM 937 N N . PRO A 1 119 ? -18.874 -4.638 26.483 1.00 67.06 119 PRO A N 1
ATOM 938 C CA . PRO A 1 119 ? -18.786 -3.593 27.511 1.00 67.06 119 PRO A CA 1
ATOM 939 C C . PRO A 1 119 ? -18.390 -4.071 28.918 1.00 67.06 119 PRO A C 1
ATOM 941 O O . PRO A 1 119 ? -18.126 -3.231 29.774 1.00 67.06 119 PRO A O 1
ATOM 944 N N . HIS A 1 120 ? -18.371 -5.383 29.176 1.00 71.12 120 HIS A N 1
ATOM 945 C CA . HIS A 1 120 ? -18.160 -5.962 30.515 1.00 71.12 120 HIS A CA 1
ATOM 946 C C . HIS A 1 120 ? -16.881 -6.799 30.625 1.00 71.12 120 HIS A C 1
ATOM 948 O O . HIS A 1 120 ? -16.776 -7.679 31.474 1.00 71.12 120 HIS A O 1
ATOM 954 N N . ALA A 1 121 ? -15.915 -6.560 29.744 1.00 80.81 121 ALA A N 1
ATOM 955 C CA . ALA A 1 121 ? -14.654 -7.277 29.787 1.00 80.81 121 ALA A CA 1
ATOM 956 C C . ALA A 1 121 ? -13.738 -6.746 30.895 1.00 80.81 121 ALA A C 1
ATOM 958 O O . ALA A 1 121 ? -13.677 -5.545 31.150 1.00 80.81 121 ALA A O 1
ATOM 959 N N . THR A 1 122 ? -12.978 -7.643 31.516 1.00 86.25 122 THR A N 1
ATOM 960 C CA . THR A 1 122 ? -11.918 -7.275 32.459 1.00 86.25 122 THR A CA 1
ATOM 961 C C . THR A 1 122 ? -10.722 -6.700 31.704 1.00 86.25 122 THR A C 1
ATOM 963 O O . THR A 1 122 ? -10.295 -7.253 30.689 1.00 86.25 122 THR A O 1
ATOM 966 N N . ALA A 1 123 ? -10.154 -5.602 32.207 1.00 89.75 123 ALA A N 1
ATOM 967 C CA . ALA A 1 123 ? -8.944 -5.018 31.642 1.00 89.75 123 ALA A CA 1
ATOM 968 C C . ALA A 1 123 ? -7.746 -5.960 31.831 1.00 89.75 123 ALA A C 1
ATOM 970 O O . ALA A 1 123 ? -7.395 -6.305 32.958 1.00 89.75 123 ALA A O 1
ATOM 971 N N . LEU A 1 124 ? -7.098 -6.337 30.729 1.00 92.88 124 LEU A N 1
ATOM 972 C CA . LEU A 1 124 ? -5.844 -7.087 30.750 1.00 92.88 124 LEU A CA 1
ATOM 973 C C . LEU A 1 124 ? -4.701 -6.177 30.287 1.00 92.88 124 LEU A C 1
ATOM 975 O O . LEU A 1 124 ? -4.796 -5.633 29.182 1.00 92.88 124 LEU A O 1
ATOM 979 N N . PRO A 1 125 ? -3.635 -5.993 31.087 1.00 95.38 125 PRO A N 1
ATOM 980 C CA . PRO A 1 125 ? -2.509 -5.154 30.695 1.00 95.38 125 PRO A CA 1
ATOM 981 C C . PRO A 1 125 ? -1.814 -5.729 29.456 1.00 95.38 125 PRO A C 1
ATOM 983 O O . PRO A 1 125 ? -1.615 -6.940 29.343 1.00 95.38 125 PRO A O 1
ATOM 986 N N . ALA A 1 126 ? -1.461 -4.853 28.518 1.00 95.50 126 ALA A N 1
ATOM 987 C CA . ALA A 1 126 ? -0.712 -5.204 27.322 1.00 95.50 126 ALA A CA 1
ATOM 988 C C . ALA A 1 126 ? 0.790 -5.065 27.576 1.00 95.50 126 ALA A C 1
ATOM 990 O O . ALA A 1 126 ? 1.234 -4.154 28.278 1.00 95.50 126 ALA A O 1
ATOM 991 N N . HIS A 1 127 ? 1.578 -5.956 26.973 1.00 95.81 127 HIS A N 1
ATOM 992 C CA . HIS A 1 127 ? 3.033 -5.857 27.022 1.00 95.81 127 HIS A CA 1
ATOM 993 C C . HIS A 1 127 ? 3.503 -4.575 26.319 1.00 95.81 127 HIS A C 1
ATOM 995 O O . HIS A 1 127 ? 2.919 -4.181 25.306 1.00 95.81 127 HIS A O 1
ATOM 1001 N N . ALA A 1 128 ? 4.560 -3.933 26.826 1.00 94.38 128 ALA A N 1
ATOM 1002 C CA . ALA A 1 128 ? 5.062 -2.674 26.271 1.00 94.38 128 ALA A CA 1
ATOM 1003 C C . ALA A 1 128 ? 5.408 -2.802 24.777 1.00 94.38 128 ALA A C 1
ATOM 1005 O O . ALA A 1 128 ? 4.956 -1.981 23.981 1.00 94.38 128 ALA A O 1
ATOM 1006 N N . ASP A 1 129 ? 6.084 -3.886 24.396 1.00 94.12 129 ASP A N 1
ATOM 1007 C CA . ASP A 1 129 ? 6.452 -4.161 23.002 1.00 94.12 129 ASP A CA 1
ATOM 1008 C C . ASP A 1 129 ? 5.236 -4.360 22.089 1.00 94.12 129 ASP A C 1
ATOM 1010 O O . ASP A 1 129 ? 5.288 -4.001 20.919 1.00 94.12 129 ASP A O 1
ATOM 1014 N N . MET A 1 130 ? 4.110 -4.878 22.599 1.00 95.00 130 MET A N 1
ATOM 1015 C CA . MET A 1 130 ? 2.877 -4.993 21.805 1.00 95.00 130 MET A CA 1
ATOM 1016 C C . MET A 1 130 ? 2.270 -3.609 21.546 1.00 95.00 130 MET A C 1
ATOM 1018 O O . MET A 1 130 ? 1.782 -3.326 20.451 1.00 95.00 130 MET A O 1
ATOM 1022 N N . VAL A 1 131 ? 2.318 -2.721 22.542 1.00 93.94 131 VAL A N 1
ATOM 1023 C CA . VAL A 1 131 ? 1.874 -1.327 22.395 1.00 93.94 131 VAL A CA 1
ATOM 1024 C C . VAL A 1 131 ? 2.727 -0.605 21.350 1.00 93.94 131 VAL A C 1
ATOM 1026 O O . VAL A 1 131 ? 2.186 0.025 20.443 1.00 93.94 131 VAL A O 1
ATOM 1029 N N . GLU A 1 132 ? 4.047 -0.776 21.405 1.00 92.19 132 GLU A N 1
ATOM 1030 C CA . GLU A 1 132 ? 4.964 -0.202 20.420 1.00 92.19 132 GLU A CA 1
ATOM 1031 C C . GLU A 1 132 ? 4.780 -0.806 19.019 1.00 92.19 132 GLU A C 1
ATOM 1033 O O . GLU A 1 132 ? 4.687 -0.077 18.030 1.00 92.19 132 GLU A O 1
ATOM 1038 N N . HIS A 1 133 ? 4.675 -2.132 18.919 1.00 91.62 133 HIS A N 1
ATOM 1039 C CA . HIS A 1 133 ? 4.492 -2.828 17.649 1.00 91.62 133 HIS A CA 1
ATOM 1040 C C . HIS A 1 133 ? 3.207 -2.375 16.944 1.00 91.62 133 HIS A C 1
ATOM 1042 O O . HIS A 1 133 ? 3.230 -2.035 15.763 1.00 91.62 133 HIS A O 1
ATOM 1048 N N . THR A 1 134 ? 2.098 -2.266 17.675 1.00 91.50 134 THR A N 1
ATOM 1049 C CA . THR A 1 134 ? 0.822 -1.787 17.118 1.00 91.50 134 THR A CA 1
ATOM 1050 C C . THR A 1 134 ? 0.861 -0.318 16.698 1.00 91.50 134 THR A C 1
ATOM 1052 O O . THR A 1 134 ? 0.249 0.039 15.691 1.00 91.50 134 THR A O 1
ATOM 1055 N N . GLN A 1 135 ? 1.635 0.526 17.386 1.00 89.00 135 GLN A N 1
ATOM 1056 C CA . GLN A 1 135 ? 1.866 1.907 16.958 1.00 89.00 135 GLN A CA 1
ATOM 1057 C C . GLN A 1 135 ? 2.649 1.964 15.635 1.00 89.00 135 GLN A C 1
ATOM 1059 O O . GLN A 1 135 ? 2.293 2.731 14.737 1.00 89.00 135 GLN A O 1
ATOM 1064 N N . ARG A 1 136 ? 3.681 1.121 15.476 1.00 87.94 136 ARG A N 1
ATOM 1065 C CA . ARG A 1 136 ? 4.436 1.004 14.215 1.00 87.94 136 ARG A CA 1
ATOM 1066 C C . ARG A 1 136 ? 3.540 0.523 13.072 1.00 87.94 136 ARG A C 1
ATOM 1068 O O . ARG A 1 136 ? 3.572 1.101 11.988 1.00 87.94 136 ARG A O 1
ATOM 1075 N N . LEU A 1 137 ? 2.697 -0.483 13.318 1.00 87.06 137 LEU A N 1
ATOM 1076 C CA . LEU A 1 137 ? 1.731 -0.976 12.332 1.00 87.06 137 LEU A CA 1
ATOM 1077 C C . LEU A 1 137 ? 0.739 0.113 11.908 1.00 87.06 137 LEU A C 1
ATOM 1079 O O . LEU A 1 137 ? 0.452 0.237 10.721 1.00 87.06 137 LEU A O 1
ATOM 1083 N N . LEU A 1 138 ? 0.261 0.939 12.844 1.00 80.75 138 LEU A N 1
ATOM 1084 C CA . LEU A 1 138 ? -0.636 2.052 12.531 1.00 80.75 138 LEU A CA 1
ATOM 1085 C C . LEU A 1 138 ? 0.030 3.100 11.627 1.00 80.75 138 LEU A C 1
ATOM 1087 O O . LEU A 1 138 ? -0.614 3.617 10.721 1.00 80.75 138 LEU A O 1
ATOM 1091 N N . HIS A 1 139 ? 1.324 3.372 11.810 1.00 80.38 139 HIS A N 1
ATOM 1092 C CA . HIS A 1 139 ? 2.071 4.242 10.899 1.00 80.38 139 HIS A CA 1
ATOM 1093 C C . HIS A 1 139 ? 2.218 3.626 9.494 1.00 80.38 139 HIS A C 1
ATOM 1095 O O . HIS A 1 139 ? 2.137 4.332 8.486 1.00 80.38 139 HIS A O 1
ATOM 1101 N N . LEU A 1 140 ? 2.388 2.301 9.400 1.00 76.69 140 LEU A N 1
ATOM 1102 C CA . LEU A 1 140 ? 2.478 1.593 8.116 1.00 76.69 140 LEU A CA 1
ATOM 1103 C C . LEU A 1 140 ? 1.169 1.628 7.324 1.00 76.69 140 LEU A C 1
ATOM 1105 O O . LEU A 1 140 ? 1.214 1.662 6.096 1.00 76.69 140 LEU A O 1
ATOM 1109 N N . VAL A 1 141 ? 0.020 1.687 8.004 1.00 72.12 141 VAL A N 1
ATOM 1110 C CA . VAL A 1 141 ? -1.300 1.823 7.364 1.00 72.12 141 VAL A CA 1
ATOM 1111 C C . VAL A 1 141 ? -1.370 3.023 6.428 1.00 72.12 141 VAL A C 1
ATOM 1113 O O . VAL A 1 141 ? -1.972 2.921 5.363 1.00 72.12 141 VAL A O 1
ATOM 1116 N N . THR A 1 142 ? -0.748 4.139 6.792 1.00 66.06 142 THR A N 1
ATOM 1117 C CA . THR A 1 142 ? -0.774 5.362 5.983 1.00 66.06 142 THR A CA 1
ATOM 1118 C C . THR A 1 142 ? 0.435 5.504 5.064 1.00 66.06 142 THR A C 1
ATOM 1120 O O . THR A 1 142 ? 0.347 6.209 4.066 1.00 66.06 142 THR A O 1
ATOM 1123 N N . SER A 1 143 ? 1.563 4.862 5.386 1.00 68.50 143 SER A N 1
ATOM 1124 C CA . SER A 1 143 ? 2.846 5.087 4.699 1.00 68.50 143 SER A CA 1
ATOM 1125 C C . SER A 1 143 ? 3.263 3.982 3.725 1.00 68.50 143 SER A C 1
ATOM 1127 O O . SER A 1 143 ? 4.004 4.265 2.787 1.00 68.50 143 SER A O 1
ATOM 1129 N N . ASN A 1 144 ? 2.840 2.724 3.921 1.00 68.81 144 ASN A N 1
ATOM 1130 C CA . ASN A 1 144 ? 3.304 1.605 3.093 1.00 68.81 144 ASN A CA 1
ATOM 1131 C C . ASN A 1 144 ? 2.301 0.426 3.037 1.00 68.81 144 ASN A C 1
ATOM 1133 O O . ASN A 1 144 ? 2.468 -0.580 3.740 1.00 68.81 144 ASN A O 1
ATOM 1137 N N . PRO A 1 145 ? 1.278 0.495 2.165 1.00 67.69 145 PRO A N 1
ATOM 1138 C CA . PRO A 1 145 ? 0.236 -0.532 2.077 1.00 67.69 145 PRO A CA 1
ATOM 1139 C C . PRO A 1 145 ? 0.755 -1.906 1.612 1.00 67.69 145 PRO A C 1
ATOM 1141 O O . PRO A 1 145 ? 0.225 -2.935 2.034 1.00 67.69 145 PRO A O 1
ATOM 1144 N N . TYR A 1 146 ? 1.827 -1.960 0.813 1.00 70.94 146 TYR A N 1
ATOM 1145 C CA . TYR A 1 146 ? 2.410 -3.222 0.331 1.00 70.94 146 TYR A CA 1
ATOM 1146 C C . TYR A 1 146 ? 2.997 -4.081 1.460 1.00 70.94 146 TYR A C 1
ATOM 1148 O O . TYR A 1 146 ? 2.899 -5.314 1.441 1.00 70.94 146 TYR A O 1
ATOM 1156 N N . ARG A 1 147 ? 3.587 -3.445 2.482 1.00 74.75 147 ARG A N 1
ATOM 1157 C CA . ARG A 1 147 ? 4.091 -4.159 3.666 1.00 74.75 147 ARG A CA 1
ATOM 1158 C C . ARG A 1 147 ? 2.963 -4.789 4.469 1.00 74.75 147 ARG A C 1
ATOM 1160 O O . ARG A 1 147 ? 3.109 -5.912 4.944 1.00 74.75 147 ARG A O 1
ATOM 1167 N N . LEU A 1 148 ? 1.822 -4.112 4.562 1.00 78.69 148 LEU A N 1
ATOM 1168 C CA . LEU A 1 148 ? 0.640 -4.669 5.209 1.00 78.69 148 LEU A CA 1
ATOM 1169 C C . LEU A 1 148 ? 0.039 -5.824 4.411 1.00 78.69 148 LEU A C 1
ATOM 1171 O O . LEU A 1 148 ? -0.378 -6.813 5.000 1.00 78.69 148 LEU A O 1
ATOM 1175 N N . GLU A 1 149 ? 0.028 -5.762 3.082 1.00 78.44 149 GLU A N 1
ATOM 1176 C CA . GLU A 1 149 ? -0.397 -6.912 2.279 1.00 78.44 149 GLU A CA 1
ATOM 1177 C C . GLU A 1 149 ? 0.496 -8.139 2.533 1.00 78.44 149 GLU A C 1
ATOM 1179 O O . GLU A 1 149 ? -0.001 -9.256 2.701 1.00 78.44 149 GLU A O 1
ATOM 1184 N N . SER A 1 150 ? 1.810 -7.926 2.619 1.00 82.06 150 SER A N 1
ATOM 1185 C CA . SER A 1 150 ? 2.786 -8.982 2.909 1.00 82.06 150 SER A CA 1
ATOM 1186 C C . SER A 1 150 ? 2.587 -9.573 4.307 1.00 82.06 150 SER A C 1
ATOM 1188 O O . SER A 1 150 ? 2.489 -10.792 4.445 1.00 82.06 150 SER A O 1
ATOM 1190 N N . LEU A 1 151 ? 2.421 -8.725 5.328 1.00 85.81 151 LEU A N 1
ATOM 1191 C CA . LEU A 1 151 ? 2.110 -9.159 6.692 1.00 85.81 151 LEU A CA 1
ATOM 1192 C C . LEU A 1 151 ? 0.818 -9.982 6.740 1.00 85.81 151 LEU A C 1
ATOM 1194 O O . LEU A 1 151 ? 0.771 -11.018 7.394 1.00 85.81 151 LEU A O 1
ATOM 1198 N N . ARG A 1 152 ? -0.223 -9.569 6.008 1.00 84.25 152 ARG A N 1
ATOM 1199 C CA . ARG A 1 152 ? -1.500 -10.294 5.953 1.00 84.25 152 ARG A CA 1
ATOM 1200 C C . ARG A 1 152 ? -1.320 -11.713 5.430 1.00 84.25 152 ARG A C 1
ATOM 1202 O O . ARG A 1 152 ? -1.886 -12.647 5.987 1.00 84.25 152 ARG A O 1
ATOM 1209 N N . LYS A 1 153 ? -0.523 -11.863 4.371 1.00 84.94 153 LYS A N 1
ATOM 1210 C CA . LYS A 1 153 ? -0.178 -13.162 3.784 1.00 84.94 153 LYS A CA 1
ATOM 1211 C C . LYS A 1 153 ? 0.581 -14.029 4.794 1.00 84.94 153 LYS A C 1
ATOM 1213 O O . LYS A 1 153 ? 0.220 -15.186 4.983 1.00 84.94 153 LYS A O 1
ATOM 1218 N N . ILE A 1 154 ? 1.570 -13.472 5.494 1.00 87.69 154 ILE A N 1
ATOM 1219 C CA . ILE A 1 154 ? 2.297 -14.195 6.551 1.00 87.69 154 ILE A CA 1
ATOM 1220 C C . ILE A 1 154 ? 1.357 -14.604 7.697 1.00 87.69 154 ILE A C 1
ATOM 1222 O O . ILE A 1 154 ? 1.371 -15.754 8.117 1.00 87.69 154 ILE A O 1
ATOM 1226 N N . ILE A 1 155 ? 0.472 -13.726 8.165 1.00 87.56 155 ILE A N 1
ATOM 1227 C CA . ILE A 1 155 ? -0.520 -14.104 9.180 1.00 87.56 155 ILE A CA 1
ATOM 1228 C C . ILE A 1 155 ? -1.427 -15.224 8.664 1.00 87.56 155 ILE A C 1
ATOM 1230 O O . ILE A 1 155 ? -1.684 -16.180 9.390 1.00 87.56 155 ILE A O 1
ATOM 1234 N N . ALA A 1 156 ? -1.884 -15.142 7.412 1.00 84.00 156 ALA A N 1
ATOM 1235 C CA . ALA A 1 156 ? -2.712 -16.183 6.818 1.00 84.00 156 ALA A CA 1
ATOM 1236 C C . ALA A 1 156 ? -1.991 -17.536 6.829 1.00 84.00 156 ALA A C 1
ATOM 1238 O O . ALA A 1 156 ? -2.584 -18.518 7.263 1.00 84.00 156 ALA A O 1
ATOM 1239 N N . ILE A 1 157 ? -0.712 -17.588 6.436 1.00 84.19 157 ILE A N 1
ATOM 1240 C CA . ILE A 1 157 ? 0.031 -18.852 6.436 1.00 84.19 157 ILE A CA 1
ATOM 1241 C C . ILE A 1 157 ? 0.290 -19.385 7.846 1.00 84.19 157 ILE A C 1
ATOM 1243 O O . ILE A 1 157 ? 0.187 -20.587 8.053 1.00 84.19 157 ILE A O 1
ATOM 1247 N N . VAL A 1 158 ? 0.546 -18.512 8.825 1.00 87.56 158 VAL A N 1
ATOM 1248 C CA . VAL A 1 158 ? 0.661 -18.908 10.237 1.00 87.56 158 VAL A CA 1
ATOM 1249 C C . VAL A 1 158 ? -0.660 -19.487 10.743 1.00 87.56 158 VAL A C 1
ATOM 1251 O O . VAL A 1 158 ? -0.670 -20.511 11.409 1.00 87.56 158 VAL A O 1
ATOM 1254 N N . VAL A 1 159 ? -1.806 -18.902 10.392 1.00 85.62 159 VAL A N 1
ATOM 1255 C CA . VAL A 1 159 ? -3.109 -19.459 10.791 1.00 85.62 159 VAL A CA 1
ATOM 1256 C C . VAL A 1 159 ? -3.335 -20.860 10.206 1.00 85.62 159 VAL A C 1
ATOM 1258 O O . VAL A 1 159 ? -3.929 -21.703 10.878 1.00 85.62 159 VAL A O 1
ATOM 1261 N N . GLU A 1 160 ? -2.842 -21.133 8.995 1.00 80.12 160 GLU A N 1
ATOM 1262 C CA . GLU A 1 160 ? -2.931 -22.462 8.371 1.00 80.12 160 GLU A CA 1
ATOM 1263 C C . GLU A 1 160 ? -2.093 -23.534 9.086 1.00 80.12 160 GLU A C 1
ATOM 1265 O O . GLU A 1 160 ? -2.444 -24.711 9.008 1.00 80.12 160 GLU A O 1
ATOM 1270 N N . THR A 1 161 ? -1.009 -23.164 9.782 1.00 80.06 161 THR A N 1
ATOM 1271 C CA . THR A 1 161 ? -0.135 -24.123 10.489 1.00 80.06 161 THR A CA 1
ATOM 1272 C C . THR A 1 161 ? -0.598 -24.446 11.902 1.00 80.06 161 THR A C 1
ATOM 1274 O O . THR A 1 161 ? -0.174 -25.449 12.480 1.00 80.06 161 THR A O 1
ATOM 1277 N N . ILE A 1 162 ? -1.458 -23.611 12.487 1.00 81.88 162 ILE A N 1
ATOM 1278 C CA . ILE A 1 162 ? -1.937 -23.819 13.849 1.00 81.88 162 ILE A CA 1
ATOM 1279 C C . ILE A 1 162 ? -2.960 -24.967 13.840 1.00 81.88 162 ILE A C 1
ATOM 1281 O O . ILE A 1 162 ? -4.048 -24.866 13.265 1.00 81.88 162 ILE A O 1
ATOM 1285 N N . HIS A 1 163 ? -2.643 -26.060 14.537 1.00 77.50 163 HIS A N 1
ATOM 1286 C CA . HIS A 1 163 ? -3.498 -27.244 14.652 1.00 77.50 163 HIS A CA 1
ATOM 1287 C C . HIS A 1 163 ? -3.770 -27.615 16.112 1.00 77.50 163 HIS A C 1
ATOM 1289 O O . HIS A 1 163 ? -2.895 -27.505 16.973 1.00 77.50 163 HIS A O 1
ATOM 1295 N N . ALA A 1 164 ? -4.987 -28.092 16.389 1.00 64.31 164 ALA A N 1
ATOM 1296 C CA . ALA A 1 164 ? -5.345 -28.613 17.703 1.00 64.31 164 ALA A CA 1
ATOM 1297 C C . ALA A 1 164 ? -4.479 -29.850 18.016 1.00 64.31 164 ALA A C 1
ATOM 1299 O O . ALA A 1 164 ? -4.482 -30.816 17.255 1.00 64.31 164 ALA A O 1
ATOM 1300 N N . GLY A 1 165 ? -3.709 -29.796 19.109 1.00 64.94 165 GLY A N 1
ATOM 1301 C CA . GLY A 1 165 ? -2.767 -30.851 19.515 1.00 64.94 165 GLY A CA 1
ATOM 1302 C C . GLY A 1 165 ? -1.321 -30.683 19.024 1.00 64.94 165 GLY A C 1
ATOM 1303 O O . GLY A 1 165 ? -0.482 -31.520 19.350 1.00 64.94 165 GLY A O 1
ATOM 1304 N N . GLY A 1 166 ? -1.010 -29.621 18.270 1.00 66.69 166 GLY A N 1
ATOM 1305 C CA . GLY A 1 166 ? 0.369 -29.240 17.938 1.00 66.69 166 GLY A CA 1
ATOM 1306 C C . GLY A 1 166 ? 1.102 -28.552 19.102 1.00 66.69 166 GLY A C 1
ATOM 1307 O O . GLY A 1 166 ? 0.476 -28.216 20.113 1.00 66.69 166 GLY A O 1
ATOM 1308 N N . PRO A 1 167 ? 2.425 -28.321 18.986 1.00 70.69 167 PRO A N 1
ATOM 1309 C CA . PRO A 1 167 ? 3.146 -27.495 19.950 1.00 70.69 167 PRO A CA 1
ATOM 1310 C C . PRO A 1 167 ? 2.542 -26.080 20.001 1.00 70.69 167 PRO A C 1
ATOM 1312 O O . PRO A 1 167 ? 2.038 -25.592 18.984 1.00 70.69 167 PRO A O 1
ATOM 1315 N N . PRO A 1 168 ? 2.571 -25.408 21.167 1.00 71.06 168 PRO A N 1
ATOM 1316 C CA . PRO A 1 168 ? 2.070 -24.048 21.272 1.00 71.06 168 PRO A CA 1
ATOM 1317 C C . PRO A 1 168 ? 2.876 -23.125 20.347 1.00 71.06 168 PRO A C 1
ATOM 1319 O O . PRO A 1 168 ? 4.097 -23.280 20.243 1.00 71.06 168 PRO A O 1
ATOM 1322 N N . PRO A 1 169 ? 2.219 -22.163 19.681 1.00 75.38 169 PRO A N 1
ATOM 1323 C CA . PRO A 1 169 ? 2.902 -21.259 18.772 1.00 75.38 169 PRO A CA 1
ATOM 1324 C C . PRO A 1 169 ? 3.930 -20.409 19.525 1.00 75.38 169 PRO A C 1
ATOM 1326 O O . PRO A 1 169 ? 3.686 -19.952 20.644 1.00 75.38 169 PRO A O 1
ATOM 1329 N N . THR A 1 170 ? 5.090 -20.195 18.906 1.00 82.88 170 THR A N 1
ATOM 1330 C CA . THR A 1 170 ? 6.140 -19.346 19.472 1.00 82.88 170 THR A CA 1
ATOM 1331 C C . THR A 1 170 ? 5.727 -17.882 19.382 1.00 82.88 170 THR A C 1
ATOM 1333 O O . THR A 1 170 ? 5.421 -17.372 18.308 1.00 82.88 170 THR A O 1
ATOM 1336 N N . LEU A 1 171 ? 5.715 -17.208 20.529 1.00 88.19 171 LEU A N 1
ATOM 1337 C CA . LEU A 1 171 ? 5.355 -15.801 20.650 1.00 88.19 171 LEU A CA 1
ATOM 1338 C C . LEU A 1 171 ? 6.625 -14.967 20.811 1.00 88.19 171 LEU A C 1
ATOM 1340 O O . LEU A 1 171 ? 7.379 -15.188 21.758 1.00 88.19 171 LEU A O 1
ATOM 1344 N N . THR A 1 172 ? 6.844 -13.993 19.929 1.00 89.56 172 THR A N 1
ATOM 1345 C CA . THR A 1 172 ? 7.967 -13.048 20.057 1.00 89.56 172 THR A CA 1
ATOM 1346 C C . THR A 1 172 ? 7.686 -11.996 21.128 1.00 89.56 172 THR A C 1
ATOM 1348 O O . THR A 1 172 ? 8.594 -11.546 21.818 1.00 89.56 172 THR A O 1
ATOM 1351 N N . ILE A 1 173 ? 6.415 -11.621 21.295 1.00 91.56 173 ILE A N 1
ATOM 1352 C CA . ILE A 1 173 ? 5.948 -10.678 22.314 1.00 91.56 173 ILE A CA 1
ATOM 1353 C C . ILE A 1 173 ? 5.018 -11.408 23.296 1.00 91.56 173 ILE A C 1
ATOM 1355 O O . ILE A 1 173 ? 4.052 -12.036 22.853 1.00 91.56 173 ILE A O 1
ATOM 1359 N N . PRO A 1 174 ? 5.216 -11.305 24.620 1.00 92.94 174 PRO A N 1
ATOM 1360 C CA . PRO A 1 174 ? 4.312 -11.919 25.589 1.00 92.94 174 PRO A CA 1
ATOM 1361 C C . PRO A 1 174 ? 2.861 -11.425 25.447 1.00 92.94 174 PRO A C 1
ATOM 1363 O O . PRO A 1 174 ? 2.574 -10.229 25.529 1.00 92.94 174 PRO A O 1
ATOM 1366 N N . VAL A 1 175 ? 1.926 -12.360 25.273 1.00 93.06 175 VAL A N 1
ATOM 1367 C CA . VAL A 1 175 ? 0.479 -12.116 25.134 1.00 93.06 175 VAL A CA 1
ATOM 1368 C C . VAL A 1 175 ? -0.310 -13.165 25.922 1.00 93.06 175 VAL A C 1
ATOM 1370 O O . VAL A 1 175 ? 0.166 -14.292 26.076 1.00 93.06 175 VAL A O 1
ATOM 1373 N N . PRO A 1 176 ? -1.517 -12.836 26.421 1.00 91.44 176 PRO A N 1
ATOM 1374 C CA . PRO A 1 176 ? -2.379 -13.819 27.065 1.00 91.44 176 PRO A CA 1
ATOM 1375 C C . PRO A 1 176 ? -2.695 -14.984 26.122 1.00 91.44 176 PRO A C 1
ATOM 1377 O O . PRO A 1 176 ? -2.993 -14.775 24.942 1.00 91.44 176 PRO A O 1
ATOM 1380 N N . ALA A 1 177 ? -2.654 -16.202 26.660 1.00 87.44 177 ALA A N 1
ATOM 1381 C CA . ALA A 1 177 ? -2.951 -17.408 25.901 1.00 87.44 177 ALA A CA 1
ATOM 1382 C C . ALA A 1 177 ? -4.409 -17.412 25.417 1.00 87.44 177 ALA A C 1
ATOM 1384 O O . ALA A 1 177 ? -5.328 -16.990 26.124 1.00 87.44 177 ALA A O 1
ATOM 1385 N N . VAL A 1 178 ? -4.616 -17.918 24.205 1.00 87.00 178 VAL A N 1
ATOM 1386 C CA . VAL A 1 178 ? -5.931 -18.061 23.578 1.00 87.00 178 VAL A CA 1
ATOM 1387 C C . VAL A 1 178 ? -6.056 -19.490 23.045 1.00 87.00 178 VAL A C 1
ATOM 1389 O O . VAL A 1 178 ? -5.074 -20.004 22.508 1.00 87.00 178 VAL A O 1
ATOM 1392 N N . PRO A 1 179 ? -7.230 -20.142 23.164 1.00 86.38 179 PRO A N 1
ATOM 1393 C CA . PRO A 1 179 ? -7.444 -21.463 22.581 1.00 86.38 179 PRO A CA 1
ATOM 1394 C C . PRO A 1 179 ? -7.151 -21.476 21.077 1.00 86.38 179 PRO A C 1
ATOM 1396 O O . PRO A 1 179 ? -7.515 -20.540 20.356 1.00 86.38 179 PRO A O 1
ATOM 1399 N N . VAL A 1 180 ? -6.522 -22.549 20.600 1.00 83.19 180 VAL A N 1
ATOM 1400 C CA . VAL A 1 180 ? -6.122 -22.721 19.195 1.00 83.19 180 VAL A CA 1
ATOM 1401 C C . VAL A 1 180 ? -7.314 -22.574 18.249 1.00 83.19 180 VAL A C 1
ATOM 1403 O O . VAL A 1 180 ? -7.208 -21.922 17.210 1.00 83.19 180 VAL A O 1
ATOM 1406 N N . GLU A 1 181 ? -8.478 -23.083 18.641 1.00 82.88 181 GLU A N 1
ATOM 1407 C CA . GLU A 1 181 ? -9.717 -23.024 17.862 1.00 82.88 181 GLU A CA 1
ATOM 1408 C C . GLU A 1 181 ? -10.106 -21.574 17.549 1.00 82.88 181 GLU A C 1
ATOM 1410 O O . GLU A 1 181 ? -10.630 -21.262 16.479 1.00 82.88 181 GLU A O 1
ATOM 1415 N N . ARG A 1 182 ? -9.815 -20.654 18.473 1.00 83.44 182 ARG A N 1
ATOM 1416 C CA . ARG A 1 182 ? -10.109 -19.229 18.316 1.00 83.44 182 ARG A CA 1
ATOM 1417 C C . ARG A 1 182 ? -9.095 -18.516 17.420 1.00 83.44 182 ARG A C 1
ATOM 1419 O O . ARG A 1 182 ? -9.471 -17.548 16.767 1.00 83.44 182 ARG A O 1
ATOM 1426 N N . LEU A 1 183 ? -7.855 -19.000 17.336 1.00 83.75 183 LEU A N 1
ATOM 1427 C CA . LEU A 1 183 ? -6.882 -18.532 16.341 1.00 83.75 183 LEU A CA 1
ATOM 1428 C C . LEU A 1 183 ? -7.272 -19.015 14.935 1.00 83.75 183 LEU A C 1
ATOM 1430 O O . LEU A 1 183 ? -7.260 -18.234 13.989 1.00 83.75 183 LEU A O 1
ATOM 1434 N N . GLN A 1 184 ? -7.726 -20.264 14.807 1.00 76.56 184 GLN A N 1
ATOM 1435 C CA . GLN A 1 184 ? -8.169 -20.843 13.532 1.00 76.56 184 GLN A CA 1
ATOM 1436 C C . GLN A 1 184 ? -9.405 -20.150 12.944 1.00 76.56 184 GLN A C 1
ATOM 1438 O O . GLN A 1 184 ? -9.529 -20.023 11.726 1.00 76.56 184 GLN A O 1
ATOM 1443 N N . GLN A 1 185 ? -10.308 -19.637 13.786 1.00 75.56 185 GLN A N 1
ATOM 1444 C CA . GLN A 1 185 ? -11.463 -18.843 13.339 1.00 75.56 185 GLN A CA 1
ATOM 1445 C C . GLN A 1 185 ? -11.064 -17.583 12.549 1.00 75.56 185 GLN A C 1
ATOM 1447 O O . GLN A 1 185 ? -11.877 -17.047 11.793 1.00 75.56 185 GLN A O 1
ATOM 1452 N N . LEU A 1 186 ? -9.809 -17.136 12.669 1.00 74.06 186 LEU A N 1
ATOM 1453 C CA . LEU A 1 186 ? -9.270 -15.974 11.961 1.00 74.06 186 LEU A CA 1
ATOM 1454 C C . LEU A 1 186 ? -8.844 -16.278 10.517 1.00 74.06 186 LEU A C 1
ATOM 1456 O O . LEU A 1 186 ? -8.560 -15.354 9.760 1.00 74.06 186 LEU A O 1
ATOM 1460 N N . ARG A 1 187 ? -8.894 -17.549 10.090 1.00 65.56 187 ARG A N 1
ATOM 1461 C CA . ARG A 1 187 ? -8.581 -17.999 8.719 1.00 65.56 187 ARG A CA 1
ATOM 1462 C C . ARG A 1 187 ? -9.432 -17.314 7.645 1.00 65.56 187 ARG A C 1
ATOM 1464 O O . ARG A 1 187 ? -9.008 -17.166 6.503 1.00 65.56 187 ARG A O 1
ATOM 1471 N N . HIS A 1 188 ? -10.661 -16.919 7.981 1.00 55.66 188 HIS A N 1
ATOM 1472 C CA . HIS A 1 188 ? -11.653 -16.484 6.991 1.00 55.66 188 HIS A CA 1
ATOM 1473 C C . HIS A 1 188 ? -12.135 -15.037 7.150 1.00 55.66 188 HIS A C 1
ATOM 1475 O O . HIS A 1 188 ? -12.859 -14.555 6.273 1.00 55.66 188 HIS A O 1
ATOM 1481 N N . ARG A 1 189 ? -11.769 -14.345 8.238 1.00 57.84 189 ARG A N 1
ATOM 1482 C CA . ARG A 1 189 ? -12.191 -12.968 8.548 1.00 57.84 189 ARG A CA 1
ATOM 1483 C C . ARG A 1 189 ? -11.126 -12.260 9.383 1.00 57.84 189 ARG A C 1
ATOM 1485 O O . ARG A 1 189 ? -10.533 -12.881 10.261 1.00 57.84 189 ARG A O 1
ATOM 1492 N N . ALA A 1 190 ? -10.938 -10.959 9.155 1.00 56.66 190 ALA A N 1
ATOM 1493 C CA . ALA A 1 190 ? -10.150 -10.121 10.051 1.00 56.66 190 ALA A CA 1
ATOM 1494 C C . ALA A 1 190 ? -10.681 -10.257 11.492 1.00 56.66 190 ALA A C 1
ATOM 1496 O O . ALA A 1 190 ? -11.865 -10.037 11.739 1.00 56.66 190 ALA A O 1
ATOM 1497 N N . GLY A 1 191 ? -9.789 -10.678 12.396 1.00 59.75 191 GLY A N 1
ATOM 1498 C CA . GLY A 1 191 ? -9.910 -10.719 13.859 1.00 59.75 191 GLY A CA 1
ATOM 1499 C C . GLY A 1 191 ? -11.235 -10.287 14.478 1.00 59.75 191 GLY A C 1
ATOM 1500 O O . GLY A 1 191 ? -11.409 -9.094 14.678 1.00 59.75 191 GLY A O 1
ATOM 1501 N N . SER A 1 192 ? -12.108 -11.205 14.909 1.00 67.38 192 SER A N 1
ATOM 1502 C CA . SER A 1 192 ? -13.215 -10.825 15.808 1.00 67.38 192 SER A CA 1
ATOM 1503 C C . SER A 1 192 ? -12.758 -10.652 17.264 1.00 67.38 192 SER A C 1
ATOM 1505 O O . SER A 1 192 ? -13.396 -9.942 18.033 1.00 67.38 192 SER A O 1
ATOM 1507 N N . HIS A 1 193 ? -11.621 -11.244 17.646 1.00 85.19 193 HIS A N 1
ATOM 1508 C CA . HIS A 1 193 ? -11.145 -11.274 19.029 1.00 85.19 193 HIS A CA 1
ATOM 1509 C C . HIS A 1 193 ? -9.779 -10.573 19.186 1.00 85.19 193 HIS A C 1
ATOM 1511 O O . HIS A 1 193 ? -8.781 -11.083 18.665 1.00 85.19 193 HIS A O 1
ATOM 1517 N N . PRO A 1 194 ? -9.681 -9.468 19.951 1.00 89.38 194 PRO A N 1
ATOM 1518 C CA . PRO A 1 194 ? -8.456 -8.665 20.047 1.00 89.38 194 PRO A CA 1
ATOM 1519 C C . PRO A 1 194 ? -7.234 -9.456 20.513 1.00 89.38 194 PRO A C 1
ATOM 1521 O O . PRO A 1 194 ? -6.182 -9.399 19.892 1.00 89.38 194 PRO A O 1
ATOM 1524 N N . ILE A 1 195 ? -7.378 -10.275 21.560 1.00 91.12 195 ILE A N 1
ATOM 1525 C CA . ILE A 1 195 ? -6.255 -11.059 22.105 1.00 91.12 195 ILE A CA 1
ATOM 1526 C C . ILE A 1 195 ? -5.790 -12.139 21.114 1.00 91.12 195 ILE A C 1
ATOM 1528 O O . ILE A 1 195 ? -4.601 -12.429 21.027 1.00 91.12 195 ILE A O 1
ATOM 1532 N N . ALA A 1 196 ? -6.705 -12.710 20.325 1.00 89.44 196 ALA A N 1
ATOM 1533 C CA . ALA A 1 196 ? -6.356 -13.716 19.322 1.00 89.44 196 ALA A CA 1
ATOM 1534 C C . ALA A 1 196 ? -5.544 -13.071 18.192 1.00 89.44 196 ALA A C 1
ATOM 1536 O O . ALA A 1 196 ? -4.542 -13.614 17.742 1.00 89.44 196 ALA A O 1
ATOM 1537 N N . MET A 1 197 ? -5.929 -11.857 17.799 1.00 89.81 197 MET A N 1
ATOM 1538 C CA . MET A 1 197 ? -5.165 -11.070 16.843 1.00 89.81 197 MET A CA 1
ATOM 1539 C C . MET A 1 197 ? -3.816 -10.613 17.417 1.00 89.81 197 MET A C 1
ATOM 1541 O O . MET A 1 197 ? -2.812 -10.705 16.725 1.00 89.81 197 MET A O 1
ATOM 1545 N N . ALA A 1 198 ? -3.746 -10.222 18.694 1.00 93.25 198 ALA A N 1
ATOM 1546 C CA . ALA A 1 198 ? -2.475 -9.918 19.358 1.00 93.25 198 ALA A CA 1
ATOM 1547 C C . ALA A 1 198 ? -1.520 -11.124 19.384 1.00 93.25 198 ALA A C 1
ATOM 1549 O O . ALA A 1 198 ? -0.315 -10.945 19.242 1.00 93.25 198 ALA A O 1
ATOM 1550 N N . ASN A 1 199 ? -2.051 -12.345 19.514 1.00 92.81 199 ASN A N 1
ATOM 1551 C CA . ASN A 1 199 ? -1.274 -13.578 19.374 1.00 92.81 199 ASN A CA 1
ATOM 1552 C C . ASN A 1 199 ? -0.673 -13.706 17.973 1.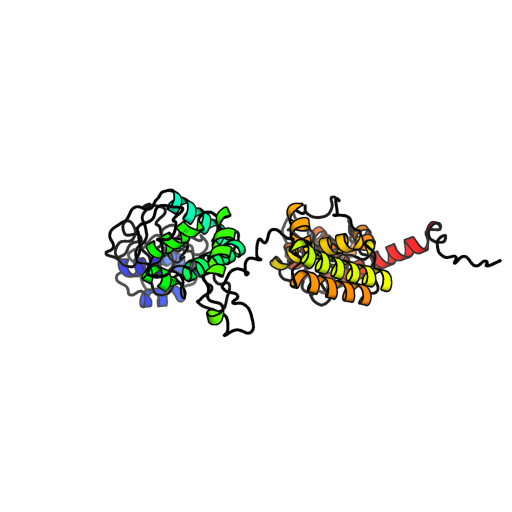00 92.81 199 ASN A C 1
ATOM 1554 O O . ASN A 1 199 ? 0.530 -13.904 17.857 1.00 92.81 199 ASN A O 1
ATOM 1558 N N . LEU A 1 200 ? -1.469 -13.516 16.919 1.00 91.12 200 LEU A N 1
ATOM 1559 C CA . LEU A 1 200 ? -0.959 -13.568 15.545 1.00 91.12 200 LEU A CA 1
ATOM 1560 C C . LEU A 1 200 ? 0.074 -12.470 15.268 1.00 91.12 200 LEU A C 1
ATOM 1562 O O . LEU A 1 200 ? 1.132 -12.765 14.725 1.00 91.12 200 LEU A O 1
ATOM 1566 N N . LEU A 1 201 ? -0.186 -11.232 15.703 1.00 92.31 201 LEU A N 1
ATOM 1567 C CA . LEU A 1 201 ? 0.773 -10.132 15.567 1.00 92.31 201 LEU A CA 1
ATOM 1568 C C . LEU A 1 201 ? 2.072 -10.412 16.326 1.00 92.31 201 LEU A C 1
ATOM 1570 O O . LEU A 1 201 ? 3.143 -10.113 15.814 1.00 92.31 201 LEU A O 1
ATOM 1574 N N . SER A 1 202 ? 1.987 -11.023 17.511 1.00 93.94 202 SER A N 1
ATOM 1575 C CA . SER A 1 202 ? 3.157 -11.436 18.288 1.00 93.94 202 SER A CA 1
ATOM 1576 C C . SER A 1 202 ? 3.999 -12.484 17.556 1.00 93.94 202 SER A C 1
ATOM 1578 O O . SER A 1 202 ? 5.217 -12.343 17.509 1.00 93.94 202 SER A O 1
ATOM 1580 N N . MET A 1 203 ? 3.374 -13.491 16.936 1.00 90.94 203 MET A N 1
ATOM 1581 C CA . MET A 1 203 ? 4.080 -14.514 16.145 1.00 90.94 203 MET A CA 1
ATOM 1582 C C . MET A 1 203 ? 4.798 -13.919 14.930 1.00 90.94 203 MET A C 1
ATOM 1584 O O . MET A 1 203 ? 5.801 -14.455 14.475 1.00 90.94 203 MET A O 1
ATOM 1588 N N . THR A 1 204 ? 4.280 -12.812 14.393 1.00 90.56 204 THR A N 1
ATOM 1589 C CA . THR A 1 204 ? 4.810 -12.155 13.192 1.00 90.56 204 THR A CA 1
ATOM 1590 C C . THR A 1 204 ? 5.552 -10.853 13.490 1.00 90.56 204 THR A C 1
ATOM 1592 O O . THR A 1 204 ? 5.822 -10.090 12.564 1.00 90.56 204 THR A O 1
ATOM 1595 N N . ALA A 1 205 ? 5.851 -10.556 14.758 1.00 88.69 205 ALA A N 1
ATOM 1596 C CA . ALA A 1 205 ? 6.428 -9.269 15.143 1.00 88.69 205 ALA A CA 1
ATOM 1597 C C . ALA A 1 205 ? 7.876 -9.102 14.659 1.00 88.69 205 ALA A C 1
ATOM 1599 O O . ALA A 1 205 ? 8.296 -7.986 14.350 1.00 88.69 205 ALA A O 1
ATOM 1600 N N . ASP A 1 206 ? 8.621 -10.209 14.580 1.00 84.69 206 ASP A N 1
ATOM 1601 C CA . ASP A 1 206 ? 9.967 -10.250 14.016 1.00 84.69 206 ASP A CA 1
ATOM 1602 C C . ASP A 1 206 ? 9.909 -10.458 12.498 1.00 84.69 206 ASP A C 1
ATOM 1604 O O . ASP A 1 206 ? 9.660 -11.555 11.997 1.00 84.69 206 ASP A O 1
ATOM 1608 N N . GLU A 1 207 ? 10.161 -9.383 11.757 1.00 81.19 207 GLU A N 1
ATOM 1609 C CA . GLU A 1 207 ? 10.175 -9.404 10.295 1.00 81.19 207 GLU A CA 1
ATOM 1610 C C . GLU A 1 207 ? 11.296 -10.272 9.720 1.00 81.19 207 GLU A C 1
ATOM 1612 O O . GLU A 1 207 ? 11.134 -10.849 8.646 1.00 81.19 207 GLU A O 1
ATOM 1617 N N . SER A 1 208 ? 12.413 -10.426 10.440 1.00 79.12 208 SER A N 1
ATOM 1618 C CA . SER A 1 208 ? 13.517 -11.280 9.993 1.00 79.12 208 SER A CA 1
ATOM 1619 C C . SER A 1 208 ? 13.139 -12.767 9.998 1.00 79.12 208 SER A C 1
ATOM 1621 O O . SER A 1 208 ? 13.693 -13.554 9.229 1.00 79.12 208 SER A O 1
ATOM 1623 N N . ALA A 1 209 ? 12.132 -13.141 10.795 1.00 80.12 209 ALA A N 1
ATOM 1624 C CA . ALA A 1 209 ? 11.603 -14.496 10.871 1.00 80.12 209 ALA A CA 1
ATOM 1625 C C . ALA A 1 209 ? 10.541 -14.808 9.798 1.00 80.12 209 ALA A C 1
ATOM 1627 O O . ALA A 1 209 ? 10.193 -15.977 9.615 1.00 80.12 209 ALA A O 1
ATOM 1628 N N . HIS A 1 210 ? 10.030 -13.813 9.056 1.00 85.62 210 HIS A N 1
ATOM 1629 C CA . HIS A 1 210 ? 8.930 -14.008 8.092 1.00 85.62 210 HIS A CA 1
ATOM 1630 C C . HIS A 1 210 ? 9.256 -15.045 7.010 1.00 85.62 210 HIS A C 1
ATOM 1632 O O . HIS A 1 210 ? 8.384 -15.824 6.625 1.00 85.62 210 HIS A O 1
ATOM 1638 N N . ASP A 1 211 ? 10.508 -15.114 6.557 1.00 80.88 211 ASP A N 1
ATOM 1639 C CA . ASP A 1 211 ? 10.944 -16.098 5.560 1.00 80.88 211 ASP A CA 1
ATOM 1640 C C . ASP A 1 211 ? 10.971 -17.536 6.100 1.00 80.88 211 ASP A C 1
ATOM 1642 O O . ASP A 1 211 ? 10.706 -18.482 5.349 1.00 80.88 211 ASP A O 1
ATOM 1646 N N . GLU A 1 212 ? 11.309 -17.734 7.379 1.00 82.31 212 GLU A N 1
ATOM 1647 C CA . GLU A 1 212 ? 11.219 -19.058 8.011 1.00 82.31 212 GLU A CA 1
ATOM 1648 C C . GLU A 1 212 ? 9.759 -19.425 8.273 1.00 82.31 212 GLU A C 1
ATOM 1650 O O . GLU A 1 212 ? 9.362 -20.520 7.892 1.00 82.31 212 GLU A O 1
ATOM 1655 N N . LEU A 1 213 ? 8.944 -18.500 8.791 1.00 85.19 213 LEU A N 1
ATOM 1656 C CA . LEU A 1 213 ? 7.503 -18.708 8.989 1.00 85.19 213 LEU A CA 1
ATOM 1657 C C . LEU A 1 213 ? 6.801 -19.082 7.680 1.00 85.19 213 LEU A C 1
ATOM 1659 O O . LEU A 1 213 ? 5.985 -20.000 7.643 1.00 85.19 213 LEU A O 1
ATOM 1663 N N . ASN A 1 214 ? 7.157 -18.423 6.575 1.00 85.62 214 ASN A N 1
ATOM 1664 C CA . ASN A 1 214 ? 6.671 -18.786 5.249 1.00 85.62 214 ASN A CA 1
ATOM 1665 C C . ASN A 1 214 ? 7.115 -20.215 4.873 1.00 85.62 214 ASN A C 1
ATOM 1667 O O . ASN A 1 214 ? 6.297 -21.035 4.451 1.00 85.62 214 ASN A O 1
ATOM 1671 N N . ARG A 1 215 ? 8.404 -20.549 5.048 1.00 81.88 215 ARG A N 1
ATOM 1672 C CA . ARG A 1 215 ? 8.954 -21.897 4.778 1.00 81.88 215 ARG A CA 1
ATOM 1673 C C . ARG A 1 215 ? 8.272 -22.988 5.579 1.00 81.88 215 ARG A C 1
ATOM 1675 O O . ARG A 1 215 ? 7.899 -24.002 4.995 1.00 81.88 215 ARG A O 1
ATOM 1682 N N . GLU A 1 216 ? 8.113 -22.789 6.874 1.00 82.44 216 GLU A N 1
ATOM 1683 C CA . GLU A 1 216 ? 7.400 -23.692 7.765 1.00 82.44 216 GLU A CA 1
ATOM 1684 C C . GLU A 1 216 ? 5.932 -23.825 7.351 1.00 82.44 216 GLU A C 1
ATOM 1686 O O . GLU A 1 216 ? 5.458 -24.938 7.132 1.00 82.44 216 GLU A O 1
ATOM 1691 N N . GLY A 1 217 ? 5.265 -22.700 7.091 1.00 83.44 217 GLY A N 1
ATOM 1692 C CA . GLY A 1 217 ? 3.911 -22.618 6.552 1.00 83.44 217 GLY A CA 1
ATOM 1693 C C . GLY A 1 217 ? 3.632 -23.593 5.417 1.00 83.44 217 GLY A C 1
ATOM 1694 O O . GLY A 1 217 ? 2.771 -24.471 5.503 1.00 83.44 217 GLY A O 1
ATOM 1695 N N . TRP A 1 218 ? 4.431 -23.495 4.359 1.00 82.31 218 TRP A N 1
ATOM 1696 C CA . TRP A 1 218 ? 4.275 -24.346 3.183 1.00 82.31 218 TRP A CA 1
ATOM 1697 C C . TRP A 1 218 ? 4.670 -25.812 3.399 1.00 82.31 218 TRP A C 1
ATOM 1699 O O . TRP A 1 218 ? 4.265 -26.654 2.599 1.00 82.31 218 TRP A O 1
ATOM 1709 N N . ARG A 1 219 ? 5.423 -26.154 4.457 1.00 81.62 219 ARG A N 1
ATOM 1710 C CA . ARG A 1 219 ? 5.671 -27.564 4.825 1.00 81.62 219 ARG A CA 1
ATOM 1711 C C . ARG A 1 219 ? 4.420 -28.224 5.406 1.00 81.62 219 ARG A C 1
ATOM 1713 O O . ARG A 1 219 ? 4.244 -29.425 5.212 1.00 81.62 219 ARG A O 1
ATOM 1720 N N . HIS A 1 220 ? 3.579 -27.464 6.105 1.00 78.31 220 HIS A N 1
ATOM 1721 C CA . HIS A 1 220 ? 2.411 -27.995 6.812 1.00 78.31 220 HIS A CA 1
ATOM 1722 C C . HIS A 1 220 ? 1.119 -27.942 5.998 1.00 78.31 220 HIS A C 1
ATOM 1724 O O . HIS A 1 220 ? 0.234 -28.759 6.241 1.00 78.31 220 HIS A O 1
ATOM 1730 N N . ILE A 1 221 ? 1.011 -27.048 5.008 1.00 77.25 221 ILE A N 1
ATOM 1731 C CA . ILE A 1 221 ? -0.173 -26.973 4.143 1.00 77.25 221 ILE A CA 1
ATOM 1732 C C . ILE A 1 221 ? -0.234 -28.210 3.227 1.00 77.25 221 ILE A C 1
ATOM 1734 O O . ILE A 1 221 ? 0.618 -28.376 2.345 1.00 77.25 221 ILE A O 1
ATOM 1738 N N . PRO A 1 222 ? -1.248 -29.084 3.374 1.00 67.75 222 PRO A N 1
ATOM 1739 C CA . PRO A 1 222 ? -1.374 -30.276 2.549 1.00 67.75 222 PRO A CA 1
ATOM 1740 C C . PRO A 1 222 ? -1.604 -29.905 1.080 1.00 67.75 222 PRO A C 1
ATOM 1742 O O . PRO A 1 222 ? -2.483 -29.102 0.764 1.00 67.75 222 PRO A O 1
ATOM 1745 N N . ARG A 1 223 ? -0.870 -30.533 0.148 1.00 62.50 223 ARG A N 1
ATOM 1746 C CA . ARG A 1 223 ? -1.003 -30.244 -1.297 1.00 62.50 223 ARG A CA 1
ATOM 1747 C C . ARG A 1 223 ? -2.436 -30.391 -1.814 1.00 62.50 223 ARG A C 1
ATOM 1749 O O . ARG A 1 223 ? -2.825 -29.649 -2.705 1.00 62.50 223 ARG A O 1
ATOM 1756 N N . ASN A 1 224 ? -3.226 -31.300 -1.247 1.00 59.03 224 ASN A N 1
ATOM 1757 C CA . ASN A 1 224 ? -4.629 -31.506 -1.615 1.00 59.03 224 ASN A CA 1
ATOM 1758 C C . ASN A 1 224 ? -5.551 -30.340 -1.202 1.00 59.03 224 ASN A C 1
ATOM 1760 O O . ASN A 1 224 ? -6.544 -30.109 -1.886 1.00 59.03 224 ASN A O 1
ATOM 1764 N N . GLN A 1 225 ? -5.210 -29.540 -0.184 1.00 59.31 225 GLN A N 1
ATOM 1765 C CA . GLN A 1 225 ? -5.960 -28.318 0.150 1.00 59.31 225 GLN A CA 1
ATOM 1766 C C . GLN A 1 225 ? -5.790 -27.205 -0.901 1.00 59.31 225 GLN A C 1
ATOM 1768 O O . GLN A 1 225 ? -6.576 -26.263 -0.928 1.00 59.31 225 GLN A O 1
ATOM 1773 N N . LEU A 1 226 ? -4.806 -27.328 -1.800 1.00 57.84 226 LEU A N 1
ATOM 1774 C CA . LEU A 1 226 ? -4.526 -26.370 -2.876 1.00 57.84 226 LEU A CA 1
ATOM 1775 C C . LEU A 1 226 ? -5.161 -26.771 -4.224 1.00 57.84 226 LEU A C 1
ATOM 1777 O O . LEU A 1 226 ? -5.158 -25.976 -5.157 1.00 57.84 226 LEU A O 1
ATOM 1781 N N . THR A 1 227 ? -5.704 -27.992 -4.347 1.00 43.00 227 THR A N 1
ATOM 1782 C CA . THR A 1 227 ? -6.090 -28.615 -5.639 1.00 43.00 227 THR A CA 1
ATOM 1783 C C . THR A 1 227 ? -7.420 -28.147 -6.254 1.00 43.00 227 THR A C 1
ATOM 1785 O O . THR A 1 227 ? -7.886 -28.740 -7.219 1.00 43.00 227 THR A O 1
ATOM 1788 N N . GLY A 1 228 ? -8.026 -27.069 -5.747 1.00 44.44 228 GLY A N 1
ATOM 1789 C CA . GLY A 1 228 ? -9.273 -26.499 -6.288 1.00 44.44 228 GLY A CA 1
ATOM 1790 C C . GLY A 1 228 ? -9.097 -25.264 -7.178 1.00 44.44 228 GLY A C 1
ATOM 1791 O O . GLY A 1 228 ? -10.089 -24.690 -7.626 1.00 44.44 228 GLY A O 1
ATOM 1792 N N . HIS A 1 229 ? -7.862 -24.812 -7.400 1.00 41.25 229 HIS A N 1
ATOM 1793 C CA . HIS A 1 229 ? -7.572 -23.599 -8.157 1.00 41.25 229 HIS A CA 1
ATOM 1794 C C . HIS A 1 229 ? -6.484 -23.880 -9.198 1.00 41.25 229 HIS A C 1
ATOM 1796 O O . HIS A 1 229 ? -5.378 -24.275 -8.840 1.00 41.25 229 HIS A O 1
ATOM 1802 N N . ASP A 1 230 ? -6.762 -23.600 -10.476 1.00 41.06 230 ASP A N 1
ATOM 1803 C CA . ASP A 1 230 ? -5.767 -23.633 -11.568 1.00 41.06 230 ASP A CA 1
ATOM 1804 C C . ASP A 1 230 ? -4.597 -22.643 -11.345 1.00 41.06 230 ASP A C 1
ATOM 1806 O O . ASP A 1 230 ? -3.594 -22.644 -12.065 1.00 41.06 230 ASP A O 1
ATOM 1810 N N . HIS A 1 231 ? -4.697 -21.796 -10.314 1.00 51.31 231 HIS A N 1
ATOM 1811 C CA . HIS A 1 231 ? -3.715 -20.801 -9.907 1.00 51.31 231 HIS A CA 1
ATOM 1812 C C . HIS A 1 231 ? -3.474 -20.847 -8.393 1.00 51.31 231 HIS A C 1
ATOM 1814 O O . HIS A 1 231 ? -4.390 -21.074 -7.605 1.00 51.31 231 HIS A O 1
ATOM 1820 N N . MET A 1 232 ? -2.230 -20.584 -7.982 1.00 58.44 232 MET A N 1
ATOM 1821 C CA . MET A 1 232 ? -1.859 -20.465 -6.569 1.00 58.44 232 MET A CA 1
ATOM 1822 C C . MET A 1 232 ? -2.740 -19.430 -5.845 1.00 58.44 232 MET A C 1
ATOM 1824 O O . MET A 1 232 ? -2.992 -18.360 -6.406 1.00 58.44 232 MET A O 1
ATOM 1828 N N . PRO A 1 233 ? -3.178 -19.698 -4.600 1.00 67.25 233 PRO A N 1
ATOM 1829 C CA . PRO A 1 233 ? -3.999 -18.763 -3.839 1.00 67.25 233 PRO A CA 1
ATOM 1830 C C . PRO A 1 233 ? -3.271 -17.428 -3.632 1.00 67.25 233 PRO A C 1
ATOM 1832 O O . PRO A 1 233 ? -2.226 -17.370 -2.990 1.00 67.25 233 PRO A O 1
ATOM 1835 N N . THR A 1 234 ? -3.851 -16.338 -4.138 1.00 70.25 234 THR A N 1
ATOM 1836 C CA . THR A 1 234 ? -3.287 -14.976 -4.051 1.00 70.25 234 THR A CA 1
ATOM 1837 C C . THR A 1 234 ? -3.250 -14.413 -2.628 1.00 70.25 234 THR A C 1
ATOM 1839 O O . THR A 1 234 ? -2.567 -13.424 -2.372 1.00 70.25 234 THR A O 1
ATOM 1842 N N . TRP A 1 235 ? -3.974 -15.040 -1.698 1.00 73.12 235 TRP A N 1
ATOM 1843 C CA . TRP A 1 235 ? -4.066 -14.657 -0.289 1.00 73.12 235 TRP A CA 1
ATOM 1844 C C . TRP A 1 235 ? -2.984 -15.292 0.600 1.00 73.12 235 TRP A C 1
ATOM 1846 O O . TRP A 1 235 ? -2.854 -14.892 1.754 1.00 73.12 235 TRP A O 1
ATOM 1856 N N . LEU A 1 236 ? -2.198 -16.237 0.073 1.00 77.88 236 LEU A N 1
ATOM 1857 C CA . LEU A 1 236 ? -1.007 -16.778 0.730 1.00 77.88 236 LEU A CA 1
ATOM 1858 C C . LEU A 1 236 ? 0.262 -16.077 0.220 1.00 77.88 236 LEU A C 1
ATOM 1860 O O . LEU A 1 236 ? 0.274 -15.522 -0.884 1.00 77.88 236 LEU A O 1
ATOM 1864 N N . PRO A 1 237 ? 1.352 -16.092 1.005 1.00 79.88 237 PRO A N 1
ATOM 1865 C CA . PRO A 1 237 ? 2.640 -15.607 0.543 1.00 79.88 237 PRO A CA 1
ATOM 1866 C C . PRO A 1 237 ? 3.128 -16.513 -0.592 1.00 79.88 237 PRO A C 1
ATOM 1868 O O . PRO A 1 237 ? 2.734 -17.682 -0.673 1.00 79.88 237 PRO A O 1
ATOM 1871 N N . PRO A 1 238 ? 3.987 -16.004 -1.487 1.00 77.19 238 PRO A N 1
ATOM 1872 C CA . PRO A 1 238 ? 4.559 -16.835 -2.533 1.00 77.19 238 PRO A CA 1
ATOM 1873 C C . PRO A 1 238 ? 5.239 -18.056 -1.907 1.00 77.19 238 PRO A C 1
ATOM 1875 O O . PRO A 1 238 ? 5.954 -17.921 -0.910 1.00 77.19 238 PRO A O 1
ATOM 1878 N N . HIS A 1 239 ? 5.021 -19.235 -2.506 1.00 71.00 239 HIS A N 1
ATOM 1879 C CA . HIS A 1 239 ? 5.644 -20.471 -2.040 1.00 71.00 239 HIS A CA 1
ATOM 1880 C C . HIS A 1 239 ? 7.157 -20.246 -1.914 1.00 71.00 239 HIS A C 1
ATOM 1882 O O . HIS A 1 239 ? 7.808 -19.896 -2.909 1.00 71.00 239 HIS A O 1
ATOM 1888 N N . PRO A 1 240 ? 7.730 -20.432 -0.716 1.00 64.81 240 PRO A N 1
ATOM 1889 C CA . PRO A 1 240 ? 9.127 -20.226 -0.465 1.00 64.81 240 PRO A CA 1
ATOM 1890 C C . PRO A 1 240 ? 9.841 -21.258 -1.301 1.00 64.81 240 PRO A C 1
ATOM 1892 O O . PRO A 1 240 ? 9.567 -22.463 -1.268 1.00 64.81 240 PRO A O 1
ATOM 1895 N N . ARG A 1 241 ? 10.702 -20.751 -2.162 1.00 52.09 241 ARG A N 1
ATOM 1896 C CA . ARG A 1 241 ? 11.476 -21.608 -3.037 1.00 52.09 241 ARG A CA 1
ATOM 1897 C C . ARG A 1 241 ? 12.419 -22.387 -2.125 1.00 52.09 241 ARG A C 1
ATOM 1899 O O . ARG A 1 241 ? 12.997 -21.783 -1.223 1.00 52.09 241 ARG A O 1
ATOM 1906 N N . PRO A 1 242 ? 12.533 -23.712 -2.290 1.00 44.34 242 PRO A N 1
ATOM 1907 C CA . PRO A 1 242 ? 13.334 -24.516 -1.386 1.00 44.34 242 PRO A CA 1
ATOM 1908 C C . PRO A 1 242 ? 14.749 -23.937 -1.285 1.00 44.34 242 PRO A C 1
ATOM 1910 O O . PRO A 1 242 ? 15.434 -23.791 -2.300 1.00 44.34 242 PRO A O 1
ATOM 1913 N N . THR A 1 243 ? 15.186 -23.634 -0.059 1.00 41.88 243 THR A N 1
ATOM 1914 C CA . THR A 1 243 ? 16.590 -23.402 0.301 1.00 41.88 243 THR A CA 1
ATOM 1915 C C . THR A 1 243 ? 17.336 -24.734 0.219 1.00 41.88 243 THR A C 1
ATOM 1917 O O . THR A 1 243 ? 17.778 -25.311 1.204 1.00 41.88 243 THR A O 1
ATOM 1920 N N . LEU A 1 244 ? 17.425 -25.284 -0.990 1.00 42.75 244 LEU A N 1
ATOM 1921 C CA . LEU A 1 244 ? 18.287 -26.413 -1.288 1.00 42.75 244 LEU A CA 1
ATOM 1922 C C . LEU A 1 244 ? 19.689 -25.863 -1.532 1.00 42.75 244 LEU A C 1
ATOM 1924 O O . LEU A 1 244 ? 19.903 -25.052 -2.432 1.00 42.75 244 LEU A O 1
ATOM 1928 N N . GLY A 1 245 ? 20.653 -26.354 -0.755 1.00 35.16 245 GLY A N 1
ATOM 1929 C CA . GLY A 1 245 ? 22.090 -26.118 -0.908 1.00 35.16 245 GLY A CA 1
ATOM 1930 C C . GLY A 1 245 ? 22.704 -26.657 -2.210 1.00 35.16 245 GLY A C 1
ATOM 1931 O O . GLY A 1 245 ? 23.858 -27.071 -2.206 1.00 35.16 245 GLY A O 1
ATOM 1932 N N . ARG A 1 246 ? 21.966 -26.663 -3.330 1.00 35.81 246 ARG A N 1
ATOM 1933 C CA . ARG A 1 246 ? 22.467 -26.766 -4.711 1.00 35.81 246 ARG A CA 1
ATOM 1934 C C . ARG A 1 246 ? 21.556 -25.950 -5.643 1.00 35.81 246 ARG A C 1
ATOM 1936 O O . ARG A 1 246 ? 20.343 -25.934 -5.462 1.00 35.81 246 ARG A O 1
ATOM 1943 N N . PRO A 1 247 ? 22.113 -25.222 -6.624 1.00 40.53 247 PRO A N 1
ATOM 1944 C CA . PRO A 1 247 ? 21.741 -23.828 -6.824 1.00 40.53 247 PRO A CA 1
ATOM 1945 C C . PRO A 1 247 ? 20.511 -23.677 -7.721 1.00 40.53 247 PRO A C 1
ATOM 1947 O O . PRO A 1 247 ? 20.585 -23.912 -8.929 1.00 40.53 247 PRO A O 1
ATOM 1950 N N . TRP A 1 248 ? 19.424 -23.144 -7.162 1.00 34.81 248 TRP A N 1
ATOM 1951 C CA . TRP A 1 248 ? 18.337 -22.508 -7.922 1.00 34.81 248 TRP A CA 1
ATOM 1952 C C . TRP A 1 248 ? 18.865 -21.354 -8.805 1.00 34.81 248 TRP A C 1
ATOM 1954 O O . TRP A 1 248 ? 18.297 -21.041 -9.852 1.00 34.81 248 TRP A O 1
ATOM 1964 N N . TYR A 1 249 ? 20.049 -20.829 -8.456 1.00 37.72 249 TYR A N 1
ATOM 1965 C CA . TYR A 1 249 ? 20.888 -19.986 -9.305 1.00 37.72 249 TYR A CA 1
ATOM 1966 C C . TYR A 1 249 ? 21.109 -20.590 -10.698 1.00 37.72 249 TYR A C 1
ATOM 1968 O O . TYR A 1 249 ? 21.117 -19.838 -11.648 1.00 37.72 249 TYR A O 1
ATOM 1976 N N . ARG A 1 250 ? 21.187 -21.915 -10.907 1.00 38.66 250 ARG A N 1
ATOM 1977 C CA . ARG A 1 250 ? 21.392 -22.462 -12.266 1.00 38.66 250 ARG A CA 1
ATOM 1978 C C . ARG A 1 250 ? 20.154 -22.386 -13.158 1.00 38.66 250 ARG A C 1
ATOM 1980 O O . ARG A 1 250 ? 20.322 -22.176 -14.349 1.00 38.66 250 ARG A O 1
ATOM 1987 N N . GLN A 1 251 ? 18.935 -22.567 -12.646 1.00 41.88 251 GLN A N 1
ATOM 1988 C CA . GLN A 1 251 ? 17.720 -22.461 -13.475 1.00 41.88 251 GLN A CA 1
ATOM 1989 C C . GLN A 1 251 ? 17.280 -21.009 -13.657 1.00 41.88 251 GLN A C 1
ATOM 1991 O O . GLN A 1 251 ? 16.890 -20.639 -14.763 1.00 41.88 251 GLN A O 1
ATOM 1996 N N . SER A 1 252 ? 17.408 -20.178 -12.621 1.00 49.69 252 SER A N 1
ATOM 1997 C CA . SER A 1 252 ? 17.152 -18.739 -12.720 1.00 49.69 252 SER A CA 1
ATOM 1998 C C . SER A 1 252 ? 18.240 -18.023 -13.512 1.00 49.69 252 SER A C 1
ATOM 2000 O O . SER A 1 252 ? 17.883 -17.226 -14.368 1.00 49.69 252 SER A O 1
ATOM 2002 N N . ALA A 1 253 ? 19.523 -18.384 -13.363 1.00 54.75 253 ALA A N 1
ATOM 2003 C CA . ALA A 1 253 ? 20.576 -17.912 -14.265 1.00 54.75 253 ALA A CA 1
ATOM 2004 C C . ALA A 1 253 ? 20.356 -18.443 -15.674 1.00 54.75 253 ALA A C 1
ATOM 2006 O O . ALA A 1 253 ? 20.372 -17.643 -16.580 1.00 54.75 253 ALA A O 1
ATOM 2007 N N . ARG A 1 254 ? 20.013 -19.720 -15.905 1.00 64.44 254 ARG A N 1
ATOM 2008 C CA . ARG A 1 254 ? 19.681 -20.186 -17.271 1.00 64.44 254 ARG A CA 1
ATOM 2009 C C . ARG A 1 254 ? 18.484 -19.457 -17.876 1.00 64.44 254 ARG A C 1
ATOM 2011 O O . ARG A 1 254 ? 18.483 -19.189 -19.069 1.00 64.44 254 ARG A O 1
ATOM 2018 N N . THR A 1 255 ? 17.456 -19.157 -17.086 1.00 66.88 255 THR A N 1
ATOM 2019 C CA . THR A 1 255 ? 16.265 -18.428 -17.552 1.00 66.88 255 THR A CA 1
ATOM 2020 C C . THR A 1 255 ? 16.593 -16.963 -17.820 1.00 66.88 255 THR A C 1
ATOM 2022 O O . THR A 1 255 ? 16.140 -16.411 -18.819 1.00 66.88 255 THR A O 1
ATOM 2025 N N . PHE A 1 256 ? 17.397 -16.351 -16.953 1.00 72.62 256 PHE A N 1
ATOM 2026 C CA . PHE A 1 256 ? 17.911 -15.000 -17.110 1.00 72.62 256 PHE A CA 1
ATOM 2027 C C . PHE A 1 256 ? 18.870 -14.906 -18.297 1.00 72.62 256 PHE A C 1
ATOM 2029 O O . PHE A 1 256 ? 18.695 -14.037 -19.128 1.00 72.62 256 PHE A O 1
ATOM 2036 N N . ASP A 1 257 ? 19.811 -15.834 -18.441 1.00 75.06 257 ASP A N 1
ATOM 2037 C CA . ASP A 1 257 ? 20.751 -15.963 -19.553 1.00 75.06 257 ASP A CA 1
ATOM 2038 C C . ASP A 1 257 ? 20.009 -16.188 -20.861 1.00 75.06 257 ASP A C 1
ATOM 2040 O O . ASP A 1 257 ? 20.314 -15.536 -21.852 1.00 75.06 257 ASP A O 1
ATOM 2044 N N . LYS A 1 258 ? 18.990 -17.056 -20.867 1.00 81.94 258 LYS A N 1
ATOM 2045 C CA . LYS A 1 258 ? 18.125 -17.254 -22.031 1.00 81.94 258 LYS A CA 1
ATOM 2046 C C . LYS A 1 258 ? 17.404 -15.961 -22.399 1.00 81.94 258 LYS A C 1
ATOM 2048 O O . LYS A 1 258 ? 17.404 -15.596 -23.566 1.00 81.94 258 LYS A O 1
ATOM 2053 N N . PHE A 1 259 ? 16.827 -15.262 -21.423 1.00 83.69 259 PHE A N 1
ATOM 2054 C CA . PHE A 1 259 ? 16.139 -13.994 -21.661 1.00 83.69 259 PHE A CA 1
ATOM 2055 C C . PHE A 1 259 ? 17.103 -12.873 -22.075 1.00 83.69 259 PHE A C 1
ATOM 2057 O O . PHE A 1 259 ? 16.804 -12.099 -22.971 1.00 83.69 259 PHE A O 1
ATOM 2064 N N . ARG A 1 260 ? 18.295 -12.817 -21.485 1.00 84.19 260 ARG A N 1
ATOM 2065 C CA . ARG A 1 260 ? 19.371 -11.896 -21.849 1.00 84.19 260 ARG A CA 1
ATOM 2066 C C . ARG A 1 260 ? 19.830 -12.145 -23.276 1.00 84.19 260 ARG A C 1
ATOM 2068 O O . ARG A 1 260 ? 19.978 -11.195 -24.030 1.00 84.19 260 ARG A O 1
ATOM 2075 N N . ASN A 1 261 ? 20.021 -13.404 -23.656 1.00 86.12 261 ASN A N 1
ATOM 2076 C CA . ASN A 1 261 ? 20.377 -13.776 -25.020 1.00 86.12 261 ASN A CA 1
ATOM 2077 C C . ASN A 1 261 ? 19.239 -13.458 -25.995 1.00 86.12 261 ASN A C 1
ATOM 2079 O O . ASN A 1 261 ? 19.512 -12.957 -27.074 1.00 86.12 261 ASN A O 1
ATOM 2083 N N . GLU A 1 262 ? 17.979 -13.679 -25.609 1.00 89.50 262 GLU A N 1
ATOM 2084 C CA . GLU A 1 262 ? 16.798 -13.285 -26.389 1.00 89.50 262 GLU A CA 1
ATOM 2085 C C . GLU A 1 262 ? 16.771 -11.768 -26.627 1.00 89.50 262 GLU A C 1
ATOM 2087 O O . GLU A 1 262 ? 16.675 -11.332 -27.770 1.00 89.50 262 GLU A O 1
ATOM 2092 N N . VAL A 1 263 ? 16.938 -10.962 -25.573 1.00 89.06 263 VAL A N 1
ATOM 2093 C CA . VAL A 1 263 ? 16.984 -9.495 -25.663 1.00 89.06 263 VAL A CA 1
ATOM 2094 C C . VAL A 1 263 ? 18.172 -9.030 -26.500 1.00 89.06 263 VAL A C 1
ATOM 2096 O O . VAL A 1 263 ? 17.996 -8.203 -27.388 1.00 89.06 263 VAL A O 1
ATOM 2099 N N . ARG A 1 264 ? 19.373 -9.576 -26.279 1.00 86.69 264 ARG A N 1
ATOM 2100 C CA . ARG A 1 264 ? 20.566 -9.228 -27.066 1.00 86.69 264 ARG A CA 1
ATOM 2101 C C . ARG A 1 264 ? 20.399 -9.589 -28.532 1.00 86.69 264 ARG A C 1
ATOM 2103 O O . ARG A 1 264 ? 20.697 -8.766 -29.388 1.00 86.69 264 ARG A O 1
ATOM 2110 N N . GLN A 1 265 ? 19.879 -10.779 -28.822 1.00 90.12 265 GLN A N 1
ATOM 2111 C CA . GLN A 1 265 ? 19.610 -11.204 -30.188 1.00 90.12 265 GLN A CA 1
ATOM 2112 C C . GLN A 1 265 ? 18.578 -10.292 -30.849 1.00 90.12 265 GLN A C 1
ATOM 2114 O O . GLN A 1 265 ? 18.777 -9.890 -31.992 1.00 90.12 265 GLN A O 1
ATOM 2119 N N . PHE A 1 266 ? 17.514 -9.922 -30.133 1.00 91.19 266 PHE A N 1
ATOM 2120 C CA . PHE A 1 266 ? 16.520 -8.967 -30.614 1.00 91.19 266 PHE A CA 1
ATOM 2121 C C . PHE A 1 266 ? 17.163 -7.608 -30.925 1.00 91.19 266 PHE A C 1
ATOM 2123 O O . PHE A 1 266 ? 16.961 -7.066 -32.008 1.00 91.19 266 PHE A O 1
ATOM 2130 N N . CYS A 1 267 ? 18.005 -7.094 -30.025 1.00 89.19 267 CYS A N 1
ATOM 2131 C CA . CYS A 1 267 ? 18.690 -5.818 -30.220 1.00 89.19 267 CYS A CA 1
ATOM 2132 C C . CYS A 1 267 ? 19.639 -5.848 -31.421 1.00 89.19 267 CYS A C 1
ATOM 2134 O O . CYS A 1 267 ? 19.602 -4.934 -32.234 1.00 89.19 267 CYS A O 1
ATOM 2136 N N . VAL A 1 268 ? 20.429 -6.913 -31.586 1.00 89.69 268 VAL A N 1
ATOM 2137 C CA . VAL A 1 268 ? 21.308 -7.088 -32.755 1.00 89.69 268 VAL A CA 1
ATOM 2138 C C . VAL A 1 268 ? 20.492 -7.178 -34.045 1.00 89.69 268 VAL A C 1
ATOM 2140 O O . VAL A 1 268 ? 20.816 -6.511 -35.020 1.00 89.69 268 VAL A O 1
ATOM 2143 N N . THR A 1 269 ? 19.410 -7.961 -34.040 1.00 92.62 269 THR A N 1
ATOM 2144 C CA . THR A 1 269 ? 18.554 -8.176 -35.220 1.00 92.62 269 THR A CA 1
ATOM 2145 C C . THR A 1 269 ? 17.892 -6.881 -35.687 1.00 92.62 269 THR A C 1
ATOM 2147 O O . THR A 1 269 ? 17.755 -6.659 -36.886 1.00 92.62 269 THR A O 1
ATOM 2150 N N . HIS A 1 270 ? 17.502 -6.020 -34.748 1.00 90.12 270 HIS A N 1
ATOM 2151 C CA . HIS A 1 270 ? 16.787 -4.781 -35.035 1.00 90.12 270 HIS A CA 1
ATOM 2152 C C . HIS A 1 270 ? 17.646 -3.521 -34.877 1.00 90.12 270 HIS A C 1
ATOM 2154 O O . HIS A 1 270 ? 17.093 -2.434 -34.872 1.00 90.12 270 HIS A O 1
ATOM 2160 N N . GLY A 1 271 ? 18.970 -3.624 -34.718 1.00 88.75 271 GLY A N 1
ATOM 2161 C CA . GLY A 1 271 ? 19.853 -2.458 -34.564 1.00 88.75 271 GLY A CA 1
ATOM 2162 C C . GLY A 1 271 ? 19.586 -1.597 -33.317 1.00 88.75 271 GLY A C 1
ATOM 2163 O O . GLY A 1 271 ? 19.934 -0.416 -33.293 1.00 88.75 271 GLY A O 1
ATOM 2164 N N . LEU A 1 272 ? 18.962 -2.154 -32.276 1.00 89.38 272 LEU A N 1
ATOM 2165 C CA . LEU A 1 272 ? 18.629 -1.426 -31.054 1.00 89.38 272 LEU A CA 1
ATOM 2166 C C . LEU A 1 272 ? 19.881 -1.229 -30.183 1.00 89.38 272 LEU A C 1
ATOM 2168 O O . LEU A 1 272 ? 20.608 -2.176 -29.889 1.00 89.38 272 LEU A O 1
ATOM 2172 N N . GLN A 1 273 ? 20.128 0.010 -29.760 1.00 86.75 273 GLN A N 1
ATOM 2173 C CA . GLN A 1 273 ? 21.299 0.435 -28.995 1.00 86.75 273 GLN A CA 1
ATOM 2174 C C . GLN A 1 273 ? 20.856 1.194 -27.742 1.00 86.75 273 GLN A C 1
ATOM 2176 O O . GLN A 1 273 ? 19.699 1.597 -27.633 1.00 86.75 273 GLN A O 1
ATOM 2181 N N . ARG A 1 274 ? 21.791 1.436 -26.813 1.00 84.44 274 ARG A N 1
ATOM 2182 C CA . ARG A 1 274 ? 21.533 2.184 -25.570 1.00 84.44 274 ARG A CA 1
ATOM 2183 C C . ARG A 1 274 ? 20.861 3.537 -25.821 1.00 84.44 274 ARG A C 1
ATOM 2185 O O . ARG A 1 274 ? 19.924 3.875 -25.107 1.00 84.44 274 ARG A O 1
ATOM 2192 N N . ARG A 1 275 ? 21.298 4.276 -26.844 1.00 85.25 275 ARG A N 1
ATOM 2193 C CA . ARG A 1 275 ? 20.735 5.588 -27.199 1.00 85.25 275 ARG A CA 1
ATOM 2194 C C . ARG A 1 275 ? 19.247 5.539 -27.563 1.00 85.25 275 ARG A C 1
ATOM 2196 O O . ARG A 1 275 ? 18.541 6.523 -27.394 1.00 85.25 275 ARG A O 1
ATOM 2203 N N . HIS A 1 276 ? 18.746 4.371 -27.980 1.00 87.69 276 HIS A N 1
ATOM 2204 C CA . HIS A 1 276 ? 17.333 4.157 -28.299 1.00 87.69 276 HIS A CA 1
ATOM 2205 C C . HIS A 1 276 ? 16.475 3.792 -27.073 1.00 87.69 276 HIS A C 1
ATOM 2207 O O . HIS A 1 276 ? 15.295 3.479 -27.221 1.00 87.69 276 HIS A O 1
ATOM 2213 N N . LEU A 1 277 ? 17.048 3.784 -25.864 1.00 86.38 277 LEU A N 1
ATOM 2214 C CA . LEU A 1 277 ? 16.330 3.456 -24.635 1.00 86.38 277 LEU A CA 1
ATOM 2215 C C . LEU A 1 277 ? 15.910 4.731 -23.881 1.00 86.38 277 LEU A C 1
ATOM 2217 O O . LEU A 1 277 ? 16.768 5.567 -23.565 1.00 86.38 277 LEU A O 1
ATOM 2221 N N . PRO A 1 278 ? 14.619 4.870 -23.530 1.00 84.50 278 PRO A N 1
ATOM 2222 C CA . PRO A 1 278 ? 14.181 5.868 -22.562 1.00 84.50 278 PRO A CA 1
ATOM 2223 C C . PRO A 1 278 ? 14.532 5.428 -21.131 1.00 84.50 278 PRO A C 1
ATOM 2225 O O . PRO A 1 278 ? 14.642 4.230 -20.849 1.00 84.50 278 PRO A O 1
ATOM 2228 N N . ASN A 1 279 ? 14.656 6.384 -20.205 1.00 78.19 279 ASN A N 1
ATOM 2229 C CA . ASN A 1 279 ? 14.885 6.088 -18.782 1.00 78.19 279 ASN A CA 1
ATOM 2230 C C . ASN A 1 279 ? 13.646 5.518 -18.062 1.00 78.19 279 ASN A C 1
ATOM 2232 O O . ASN A 1 279 ? 13.767 4.953 -16.973 1.00 78.19 279 ASN A O 1
ATOM 2236 N N . THR A 1 280 ? 12.464 5.599 -18.679 1.00 82.44 280 THR A N 1
ATOM 2237 C CA . THR A 1 280 ? 11.231 4.978 -18.184 1.00 82.44 280 THR A CA 1
ATOM 2238 C C . THR A 1 280 ? 10.491 4.279 -19.328 1.00 82.44 280 THR A C 1
ATOM 2240 O O . THR A 1 280 ? 10.284 4.847 -20.397 1.00 82.44 280 THR A O 1
ATOM 2243 N N . LEU A 1 281 ? 10.071 3.022 -19.127 1.00 84.12 281 LEU A N 1
ATOM 2244 C CA . LEU A 1 281 ? 9.335 2.254 -20.144 1.00 84.12 281 LEU A CA 1
ATOM 2245 C C . LEU A 1 281 ? 7.833 2.592 -20.144 1.00 84.12 281 LEU A C 1
ATOM 2247 O O . LEU A 1 281 ? 6.996 1.777 -19.743 1.00 84.12 281 LEU A O 1
ATOM 2251 N N . PHE A 1 282 ? 7.494 3.801 -20.587 1.00 82.75 282 PHE A N 1
ATOM 2252 C CA . PHE A 1 282 ? 6.119 4.157 -20.944 1.00 82.75 282 PHE A CA 1
ATOM 2253 C C . PHE A 1 282 ? 5.788 3.628 -22.338 1.00 82.75 282 PHE A C 1
ATOM 2255 O O . PHE A 1 282 ? 6.580 3.800 -23.271 1.00 82.75 282 PHE A O 1
ATOM 2262 N N . LEU A 1 283 ? 4.641 2.961 -22.479 1.00 75.81 283 LEU A N 1
ATOM 2263 C CA . LEU A 1 283 ? 4.175 2.502 -23.781 1.00 75.81 283 LEU A CA 1
ATOM 2264 C C . LEU A 1 283 ? 3.393 3.625 -24.488 1.00 75.81 283 LEU A C 1
ATOM 2266 O O . LEU A 1 283 ? 2.791 4.471 -23.825 1.00 75.81 283 LEU A O 1
ATOM 2270 N N . PRO A 1 284 ? 3.415 3.683 -25.831 1.00 63.34 284 PRO A N 1
ATOM 2271 C CA . PRO A 1 284 ? 2.840 4.803 -26.583 1.00 63.34 284 PRO A CA 1
ATOM 2272 C C . PRO A 1 284 ? 1.314 4.922 -26.451 1.00 63.34 284 PRO A C 1
ATOM 2274 O O . PRO A 1 284 ? 0.767 6.015 -26.572 1.00 63.34 284 PRO A O 1
ATOM 2277 N N . ASP A 1 285 ? 0.638 3.799 -26.211 1.00 66.12 285 ASP A N 1
ATOM 2278 C CA . ASP A 1 285 ? -0.807 3.678 -26.000 1.00 66.12 285 ASP A CA 1
ATOM 2279 C C . ASP A 1 285 ? -1.248 4.072 -24.583 1.00 66.12 285 ASP A C 1
ATOM 2281 O O . ASP A 1 285 ? -2.435 4.262 -24.326 1.00 66.12 285 ASP A O 1
ATOM 2285 N N . GLU A 1 286 ? -0.300 4.260 -23.670 1.00 66.56 286 GLU A N 1
ATOM 2286 C CA . GLU A 1 286 ? -0.548 4.629 -22.279 1.00 66.56 286 GLU A CA 1
ATOM 2287 C C . GLU A 1 286 ? -0.541 6.150 -22.102 1.00 66.56 286 GLU A C 1
ATOM 2289 O O . GLU A 1 286 ? 0.070 6.655 -21.168 1.00 66.56 286 GLU A O 1
ATOM 2294 N N . PHE A 1 287 ? -1.167 6.913 -23.006 1.00 56.81 287 PHE A N 1
ATOM 2295 C CA . PHE A 1 287 ? -1.410 8.340 -22.777 1.00 56.81 287 PHE A CA 1
ATOM 2296 C C . PHE A 1 287 ? -2.908 8.582 -22.520 1.00 56.81 287 PHE A C 1
ATOM 2298 O O . PHE A 1 287 ? -3.716 8.325 -23.413 1.00 56.81 287 PHE A O 1
ATOM 2305 N N . PRO A 1 288 ? -3.306 9.082 -21.330 1.00 58.88 288 PRO A N 1
ATOM 2306 C CA . PRO A 1 288 ? -2.460 9.600 -20.248 1.00 58.88 288 PRO A CA 1
ATOM 2307 C C . PRO A 1 288 ? -1.614 8.517 -19.564 1.00 58.88 288 PRO A C 1
ATOM 2309 O O . PRO A 1 288 ? -2.047 7.371 -19.483 1.00 58.88 288 PRO A O 1
ATOM 2312 N N . LEU A 1 289 ? -0.428 8.924 -19.080 1.00 69.38 289 LEU A N 1
ATOM 2313 C CA . LEU A 1 289 ? 0.564 8.050 -18.437 1.00 69.38 289 LEU A CA 1
ATOM 2314 C C . LEU A 1 289 ? -0.062 7.124 -17.379 1.00 69.38 289 LEU A C 1
ATOM 2316 O O . LEU A 1 289 ? -1.032 7.521 -16.723 1.00 69.38 289 LEU A O 1
ATOM 2320 N N . PRO A 1 290 ? 0.513 5.922 -17.171 1.00 70.25 290 PRO A N 1
ATOM 2321 C CA . PRO A 1 290 ? 0.016 4.971 -16.183 1.00 70.25 290 PRO A CA 1
ATOM 2322 C C . PRO A 1 290 ? 0.010 5.580 -14.769 1.00 70.25 290 PRO A C 1
ATOM 2324 O O . PRO A 1 290 ? 0.722 6.559 -14.525 1.00 70.25 290 PRO A O 1
ATOM 2327 N N . PRO A 1 291 ? -0.759 5.011 -13.823 1.00 70.38 291 PRO A N 1
ATOM 2328 C CA . PRO A 1 291 ? -0.801 5.473 -12.437 1.00 70.38 291 PRO A CA 1
ATOM 2329 C C . PRO A 1 291 ? 0.594 5.616 -11.803 1.00 70.38 291 PRO A C 1
ATOM 2331 O O . PRO A 1 291 ? 1.489 4.808 -12.054 1.00 70.38 291 PRO A O 1
ATOM 2334 N N . GLU A 1 292 ? 0.780 6.631 -10.953 1.00 67.38 292 GLU A N 1
ATOM 2335 C CA . GLU A 1 292 ? 2.086 6.990 -10.362 1.00 67.38 292 GLU A CA 1
ATOM 2336 C C . GLU A 1 292 ? 2.745 5.844 -9.583 1.00 67.38 292 GLU A C 1
ATOM 2338 O O . GLU A 1 292 ? 3.967 5.704 -9.571 1.00 67.38 292 GLU A O 1
ATOM 2343 N N . ASN A 1 293 ? 1.942 4.968 -8.977 1.00 68.44 293 ASN A N 1
ATOM 2344 C CA . ASN A 1 293 ? 2.430 3.793 -8.259 1.00 68.44 293 ASN A CA 1
ATOM 2345 C C . ASN A 1 293 ? 3.104 2.746 -9.172 1.00 68.44 293 ASN A C 1
ATOM 2347 O O . ASN A 1 293 ? 3.804 1.874 -8.658 1.00 68.44 293 ASN A O 1
ATOM 2351 N N . GLU A 1 294 ? 2.931 2.816 -10.496 1.00 73.81 294 GLU A N 1
ATOM 2352 C CA . GLU A 1 294 ? 3.607 1.935 -11.459 1.00 73.81 294 GLU A CA 1
ATOM 2353 C C . GLU A 1 294 ? 4.965 2.468 -11.934 1.00 73.81 294 GLU A C 1
ATOM 2355 O O . GLU A 1 294 ? 5.778 1.701 -12.463 1.00 73.81 294 GLU A O 1
ATOM 2360 N N . TRP A 1 295 ? 5.235 3.764 -11.765 1.00 76.38 295 TRP A N 1
ATOM 2361 C CA . TRP A 1 295 ? 6.420 4.408 -12.340 1.00 76.38 295 TRP A CA 1
ATOM 2362 C C . TRP A 1 295 ? 7.738 3.817 -11.830 1.00 76.38 295 TRP A C 1
ATOM 2364 O O . TRP A 1 295 ? 8.569 3.469 -12.674 1.00 76.38 295 TRP A O 1
ATOM 2374 N N . PRO A 1 296 ? 7.913 3.535 -10.520 1.00 71.25 296 PRO A N 1
ATOM 2375 C CA . PRO A 1 296 ? 9.146 2.918 -10.029 1.00 71.25 296 PRO A CA 1
ATOM 2376 C C . PRO A 1 296 ? 9.429 1.545 -10.656 1.00 71.25 296 PRO A C 1
ATOM 2378 O O . PRO A 1 296 ? 10.581 1.188 -10.909 1.00 71.25 296 PRO A O 1
ATOM 2381 N N . SER A 1 297 ? 8.384 0.760 -10.955 1.00 73.94 297 SER A N 1
ATOM 2382 C CA . SER A 1 297 ? 8.544 -0.543 -11.616 1.00 73.94 297 SER A CA 1
ATOM 2383 C C . SER A 1 297 ? 8.972 -0.391 -13.079 1.00 73.94 297 SER A C 1
ATOM 2385 O O . SER A 1 297 ? 9.753 -1.205 -13.574 1.00 73.94 297 SER A O 1
ATOM 2387 N N . ARG A 1 298 ? 8.510 0.657 -13.769 1.00 81.12 298 ARG A N 1
ATOM 2388 C CA . ARG A 1 298 ? 8.854 0.945 -15.172 1.00 81.12 298 ARG A CA 1
ATOM 2389 C C . ARG A 1 298 ? 10.248 1.538 -15.322 1.00 81.12 298 ARG A C 1
ATOM 2391 O O . ARG A 1 298 ? 10.957 1.170 -16.256 1.00 81.12 298 ARG A O 1
ATOM 2398 N N . GLU A 1 299 ? 10.657 2.389 -14.390 1.00 77.38 299 GLU A N 1
ATOM 2399 C CA . GLU A 1 299 ? 12.036 2.874 -14.267 1.00 77.38 299 GLU A CA 1
ATOM 2400 C C . GLU A 1 299 ? 12.986 1.706 -13.986 1.00 77.38 299 GLU A C 1
ATOM 2402 O O . GLU A 1 299 ? 13.975 1.511 -14.692 1.00 77.38 299 GLU A O 1
ATOM 2407 N N . SER A 1 300 ? 12.625 0.836 -13.035 1.00 73.94 300 SER A N 1
ATOM 2408 C CA . SER A 1 300 ? 13.385 -0.388 -12.753 1.00 73.94 300 SER A CA 1
ATOM 2409 C C . SER A 1 300 ? 13.492 -1.287 -13.992 1.00 73.94 300 SER A C 1
ATOM 2411 O O . SER A 1 300 ? 14.559 -1.823 -14.287 1.00 73.94 300 SER A O 1
ATOM 2413 N N . ALA A 1 301 ? 12.410 -1.435 -14.764 1.00 80.38 301 ALA A N 1
ATOM 2414 C CA . ALA A 1 301 ? 12.415 -2.204 -16.008 1.00 80.38 301 ALA A CA 1
ATOM 2415 C C . ALA A 1 301 ? 13.334 -1.596 -17.085 1.00 80.38 301 ALA A C 1
ATOM 2417 O O . ALA A 1 301 ? 14.033 -2.346 -17.769 1.00 80.38 301 ALA A O 1
ATOM 2418 N N . ALA A 1 302 ? 13.365 -0.265 -17.216 1.00 82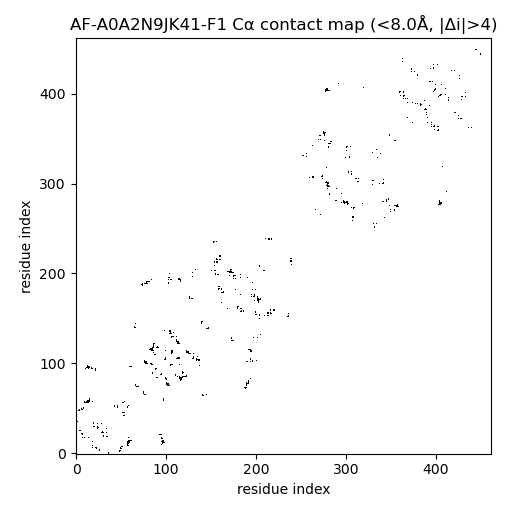.38 302 ALA A N 1
ATOM 2419 C CA . ALA A 1 302 ? 14.262 0.445 -18.130 1.00 82.38 302 ALA A CA 1
ATOM 2420 C C . ALA A 1 302 ? 15.736 0.230 -17.752 1.00 82.38 302 ALA A C 1
ATOM 2422 O O . ALA A 1 302 ? 16.557 -0.108 -18.606 1.00 82.38 302 ALA A O 1
ATOM 2423 N N . GLN A 1 303 ? 16.062 0.333 -16.460 1.00 76.50 303 GLN A N 1
ATOM 2424 C CA . GLN A 1 303 ? 17.412 0.088 -15.944 1.00 76.50 303 GLN A CA 1
ATOM 2425 C C . GLN A 1 303 ? 17.869 -1.351 -16.202 1.00 76.50 303 GLN A C 1
ATOM 2427 O O . GLN A 1 303 ? 18.989 -1.582 -16.659 1.00 76.50 303 GLN A O 1
ATOM 2432 N N . ILE A 1 304 ? 16.985 -2.324 -15.966 1.00 78.19 304 ILE A N 1
ATOM 2433 C CA . ILE A 1 304 ? 17.241 -3.736 -16.268 1.00 78.19 304 ILE A CA 1
ATOM 2434 C C . ILE A 1 304 ? 17.478 -3.929 -17.766 1.00 78.19 304 ILE A C 1
ATOM 2436 O O . ILE A 1 304 ? 18.408 -4.637 -18.144 1.00 78.19 304 ILE A O 1
ATOM 2440 N N . LEU A 1 305 ? 16.663 -3.320 -18.630 1.00 85.25 305 LEU A N 1
ATOM 2441 C CA . LEU A 1 305 ? 16.839 -3.418 -20.078 1.00 85.25 305 LEU A CA 1
ATOM 2442 C C . LEU A 1 305 ? 18.187 -2.835 -20.522 1.00 85.25 305 LEU A C 1
ATOM 2444 O O . LEU A 1 305 ? 18.908 -3.485 -21.279 1.00 85.25 305 LEU A O 1
ATOM 2448 N N . CYS A 1 306 ? 18.560 -1.668 -19.995 1.00 81.56 306 CYS A N 1
ATOM 2449 C CA . CYS A 1 306 ? 19.870 -1.069 -20.227 1.00 81.56 306 CYS A CA 1
ATOM 2450 C C . CYS A 1 306 ? 20.991 -2.038 -19.824 1.00 81.56 306 CYS A C 1
ATOM 2452 O O . CYS A 1 306 ? 21.838 -2.358 -20.654 1.00 81.56 306 CYS A O 1
ATOM 2454 N N . PHE A 1 307 ? 20.921 -2.618 -18.621 1.00 78.94 307 PHE A N 1
ATOM 2455 C CA . PHE A 1 307 ? 21.874 -3.630 -18.152 1.00 78.94 307 PHE A CA 1
ATOM 2456 C C . PHE A 1 307 ? 21.937 -4.872 -19.059 1.00 78.94 307 PHE A C 1
ATOM 2458 O O . PHE A 1 307 ? 23.018 -5.391 -19.336 1.00 78.94 307 PHE A O 1
ATOM 2465 N N . LEU A 1 308 ? 20.798 -5.368 -19.555 1.00 81.94 308 LEU A N 1
ATOM 2466 C CA . LEU A 1 308 ? 20.762 -6.527 -20.458 1.00 81.94 308 LEU A CA 1
ATOM 2467 C C . LEU A 1 308 ? 21.481 -6.248 -21.789 1.00 81.94 308 LEU A C 1
ATOM 2469 O O . LEU A 1 308 ? 22.101 -7.162 -22.354 1.00 81.94 308 LEU A O 1
ATOM 2473 N N . ILE A 1 309 ? 21.423 -4.999 -22.256 1.00 81.62 309 ILE A N 1
ATOM 2474 C CA . ILE A 1 309 ? 22.030 -4.534 -23.507 1.00 81.62 309 ILE A CA 1
ATOM 2475 C C . ILE A 1 309 ? 23.519 -4.224 -23.318 1.00 81.62 309 ILE A C 1
ATOM 2477 O O . ILE A 1 309 ? 24.341 -4.765 -24.053 1.00 81.62 309 ILE A O 1
ATOM 2481 N N . THR A 1 310 ? 23.880 -3.406 -22.328 1.00 78.19 310 THR A N 1
ATOM 2482 C CA . THR A 1 310 ? 25.255 -2.910 -22.133 1.00 78.19 310 THR A CA 1
ATOM 2483 C C . THR A 1 310 ? 26.128 -3.864 -21.321 1.00 78.19 310 THR A C 1
ATOM 2485 O O . THR A 1 310 ? 27.340 -3.887 -21.494 1.00 78.19 310 THR A O 1
ATOM 2488 N N . GLY A 1 311 ? 25.533 -4.676 -20.442 1.00 69.25 311 GLY A N 1
ATOM 2489 C CA . GLY A 1 311 ? 26.259 -5.469 -19.446 1.00 69.25 311 GLY A CA 1
ATOM 2490 C C . GLY A 1 311 ? 26.768 -4.661 -18.247 1.00 69.25 311 GLY A C 1
ATOM 2491 O O . GLY A 1 311 ? 27.377 -5.243 -17.351 1.00 69.25 311 GLY A O 1
ATOM 2492 N N . GLU A 1 312 ? 26.499 -3.356 -18.204 1.00 63.22 312 GLU A N 1
ATOM 2493 C CA . GLU A 1 312 ? 26.929 -2.446 -17.145 1.00 63.22 312 GLU A CA 1
ATOM 2494 C C . GLU A 1 312 ? 25.743 -2.049 -16.268 1.00 63.22 312 GLU A C 1
ATOM 2496 O O . GLU A 1 312 ? 24.663 -1.729 -16.770 1.00 63.22 312 GLU A O 1
ATOM 2501 N N . VAL A 1 313 ? 25.935 -2.051 -14.945 1.00 53.78 313 VAL A N 1
ATOM 2502 C CA . VAL A 1 313 ? 24.984 -1.407 -14.031 1.00 53.78 313 VAL A CA 1
ATOM 2503 C C . VAL A 1 313 ? 25.175 0.101 -14.207 1.00 53.78 313 VAL A C 1
ATOM 2505 O O . VAL A 1 313 ? 26.300 0.562 -14.009 1.00 53.78 313 VAL A O 1
ATOM 2508 N N . PRO A 1 314 ? 24.148 0.879 -14.598 1.00 50.62 314 PRO A N 1
ATOM 2509 C CA . PRO A 1 314 ? 24.328 2.302 -14.854 1.00 50.62 314 PRO A CA 1
ATOM 2510 C C . PRO A 1 314 ? 24.809 3.015 -13.581 1.00 50.62 314 PRO A C 1
ATOM 2512 O O . PRO A 1 314 ? 24.058 3.169 -12.624 1.00 50.62 314 PRO A O 1
ATOM 2515 N N . LEU A 1 315 ? 26.070 3.444 -13.570 1.00 41.41 315 LEU A N 1
ATOM 2516 C CA . LEU A 1 315 ? 26.639 4.368 -12.591 1.00 41.41 315 LEU A CA 1
ATOM 2517 C C . LEU A 1 315 ? 26.719 5.745 -13.258 1.00 41.41 315 LEU A C 1
ATOM 2519 O O . LEU A 1 315 ? 27.800 6.175 -13.632 1.00 41.41 315 LEU A O 1
ATOM 2523 N N . HIS A 1 316 ? 25.589 6.424 -13.478 1.00 38.38 316 HIS A N 1
ATOM 2524 C CA . HIS A 1 316 ? 25.631 7.845 -13.844 1.00 38.38 316 HIS A CA 1
ATOM 2525 C C . HIS A 1 316 ? 24.416 8.649 -13.351 1.00 38.38 316 HIS A C 1
ATOM 2527 O O . HIS A 1 316 ? 23.290 8.437 -13.791 1.00 38.38 316 HIS A O 1
ATOM 2533 N N . ALA A 1 317 ? 24.753 9.564 -12.435 1.00 35.28 317 ALA A N 1
ATOM 2534 C CA . ALA A 1 317 ? 24.238 10.871 -11.995 1.00 35.28 317 ALA A CA 1
ATOM 2535 C C . ALA A 1 317 ? 22.841 11.425 -12.359 1.00 35.28 317 ALA A C 1
ATOM 2537 O O . ALA A 1 317 ? 22.365 12.259 -11.596 1.00 35.28 317 ALA A O 1
ATOM 2538 N N . ASP A 1 318 ? 22.181 11.015 -13.442 1.00 40.69 318 ASP A N 1
ATOM 2539 C CA . ASP A 1 318 ? 20.939 11.674 -13.909 1.00 40.69 318 ASP A CA 1
ATOM 2540 C C . ASP A 1 318 ? 19.673 10.816 -13.698 1.00 40.69 318 ASP A C 1
ATOM 2542 O O . ASP A 1 318 ? 18.562 11.249 -13.998 1.00 40.69 318 ASP A O 1
ATOM 2546 N N . LEU A 1 319 ? 19.816 9.602 -13.159 1.00 40.44 319 LEU A N 1
ATOM 2547 C CA . LEU A 1 319 ? 18.693 8.807 -12.653 1.00 40.44 319 LEU A CA 1
ATOM 2548 C C . LEU A 1 319 ? 18.494 9.130 -11.162 1.00 40.44 319 LEU A C 1
ATOM 2550 O O . LEU A 1 319 ? 19.497 9.167 -10.443 1.00 40.44 319 LEU A O 1
ATOM 2554 N N . PRO A 1 320 ? 17.254 9.313 -10.657 1.00 38.38 320 PRO A N 1
ATOM 2555 C CA . PRO A 1 320 ? 17.025 9.350 -9.215 1.00 38.38 320 PRO A CA 1
ATOM 2556 C C . PRO A 1 320 ? 17.634 8.083 -8.610 1.00 38.38 320 PRO A C 1
ATOM 2558 O O . PRO A 1 320 ? 17.362 6.983 -9.097 1.00 38.38 320 PRO A O 1
ATOM 2561 N N . GLU A 1 321 ? 18.534 8.264 -7.638 1.00 35.84 321 GLU A N 1
ATOM 2562 C CA . GLU A 1 321 ? 19.442 7.231 -7.138 1.00 35.84 321 GLU A CA 1
ATOM 2563 C C . GLU A 1 321 ? 18.756 5.860 -7.016 1.00 35.84 321 GLU A C 1
ATOM 2565 O O . GLU A 1 321 ? 17.890 5.664 -6.157 1.00 35.84 321 GLU A O 1
ATOM 2570 N N . PRO A 1 322 ? 19.133 4.868 -7.839 1.00 39.69 322 PRO A N 1
ATOM 2571 C CA . PRO A 1 322 ? 18.713 3.510 -7.583 1.00 39.69 322 PRO A CA 1
ATOM 2572 C C . PRO A 1 322 ? 19.483 3.032 -6.355 1.00 39.69 322 PRO A C 1
ATOM 2574 O O . PRO A 1 322 ? 20.713 2.959 -6.369 1.00 39.69 322 PRO A O 1
ATOM 2577 N N . HIS A 1 323 ? 18.777 2.639 -5.293 1.00 41.25 323 HIS A N 1
ATOM 2578 C CA . HIS A 1 323 ? 19.382 1.795 -4.269 1.00 41.25 323 HIS A CA 1
ATOM 2579 C C . HIS A 1 323 ? 20.021 0.594 -4.988 1.00 41.25 323 HIS A C 1
ATOM 2581 O O . HIS A 1 323 ? 19.310 -0.249 -5.532 1.00 41.25 323 HIS A O 1
ATOM 2587 N N . GLN A 1 324 ? 21.356 0.507 -5.021 1.00 37.97 324 GLN A N 1
ATOM 2588 C CA . GLN A 1 324 ? 22.126 -0.557 -5.695 1.00 37.97 324 GLN A CA 1
ATOM 2589 C C . GLN A 1 324 ? 21.663 -1.982 -5.320 1.00 37.97 324 GLN A C 1
ATOM 2591 O O . GLN A 1 324 ? 21.865 -2.930 -6.082 1.00 37.97 324 GLN A O 1
ATOM 2596 N N . GLY A 1 325 ? 20.980 -2.142 -4.180 1.00 37.56 325 GLY A N 1
ATOM 2597 C CA . GLY A 1 325 ? 20.312 -3.382 -3.782 1.00 37.56 325 GLY A CA 1
ATOM 2598 C C . GLY A 1 325 ? 19.145 -3.812 -4.688 1.00 37.56 325 GLY A C 1
ATOM 2599 O O . GLY A 1 325 ? 18.941 -5.011 -4.872 1.00 37.56 325 GLY A O 1
ATOM 2600 N N . HIS A 1 326 ? 18.412 -2.881 -5.310 1.00 42.78 326 HIS A N 1
ATOM 2601 C CA . HIS A 1 326 ? 17.241 -3.178 -6.142 1.00 42.78 326 HIS A CA 1
ATOM 2602 C C . HIS A 1 326 ? 17.595 -3.747 -7.515 1.00 42.78 326 HIS A C 1
ATOM 2604 O O . HIS A 1 326 ? 16.921 -4.671 -7.957 1.00 42.78 326 HIS A O 1
ATOM 2610 N N . VAL A 1 327 ? 18.662 -3.284 -8.174 1.00 44.72 327 VAL A N 1
ATOM 2611 C CA . VAL A 1 327 ? 19.051 -3.825 -9.490 1.00 44.72 327 VAL A CA 1
ATOM 2612 C C . VAL A 1 327 ? 19.572 -5.256 -9.347 1.00 44.72 327 VAL A C 1
ATOM 2614 O O . VAL A 1 327 ? 19.154 -6.134 -10.097 1.00 44.72 327 VAL A O 1
ATOM 2617 N N . ASN A 1 328 ? 20.385 -5.544 -8.327 1.00 42.16 328 ASN A N 1
ATOM 2618 C CA . ASN A 1 328 ? 20.862 -6.907 -8.069 1.00 42.16 328 ASN A CA 1
ATOM 2619 C C . ASN A 1 328 ? 19.727 -7.856 -7.639 1.00 42.16 328 ASN A C 1
ATOM 2621 O O . ASN A 1 328 ? 19.672 -8.994 -8.110 1.00 42.16 328 ASN A O 1
ATOM 2625 N N . ALA A 1 329 ? 18.776 -7.394 -6.818 1.00 39.41 329 ALA A N 1
ATOM 2626 C CA . ALA A 1 329 ? 17.594 -8.176 -6.451 1.00 39.41 329 ALA A CA 1
ATOM 2627 C C . ALA A 1 329 ? 16.619 -8.373 -7.631 1.00 39.41 329 ALA A C 1
ATOM 2629 O O . ALA A 1 329 ? 16.072 -9.463 -7.798 1.00 39.41 329 ALA A O 1
ATOM 2630 N N . ALA A 1 330 ? 16.440 -7.366 -8.492 1.00 45.44 330 ALA A N 1
ATOM 2631 C CA . ALA A 1 330 ? 15.575 -7.433 -9.668 1.00 45.44 330 ALA A CA 1
ATOM 2632 C C . ALA A 1 330 ? 16.179 -8.289 -10.793 1.00 45.44 330 ALA A C 1
ATOM 2634 O O . ALA A 1 330 ? 15.452 -9.052 -11.424 1.00 45.44 330 ALA A O 1
ATOM 2635 N N . VAL A 1 331 ? 17.501 -8.250 -10.993 1.00 48.16 331 VAL A N 1
ATOM 2636 C CA . VAL A 1 331 ? 18.238 -9.138 -11.911 1.00 48.16 331 VAL A CA 1
ATOM 2637 C C . VAL A 1 331 ? 18.165 -10.598 -11.441 1.00 48.16 331 VAL A C 1
ATOM 2639 O O . VAL A 1 331 ? 17.936 -11.496 -12.249 1.00 48.16 331 VAL A O 1
ATOM 2642 N N . MET A 1 332 ? 18.259 -10.848 -10.130 1.00 46.22 332 MET A N 1
ATOM 2643 C CA . MET A 1 332 ? 18.129 -12.191 -9.538 1.00 46.22 332 MET A CA 1
ATOM 2644 C C . MET A 1 332 ? 16.666 -12.666 -9.394 1.00 46.22 332 MET A C 1
ATOM 2646 O O . MET A 1 332 ? 16.412 -13.863 -9.236 1.00 46.22 332 MET A O 1
ATOM 2650 N N . GLY A 1 333 ? 15.700 -11.745 -9.481 1.00 47.94 333 GLY A N 1
ATOM 2651 C CA . GLY A 1 333 ? 14.271 -11.954 -9.231 1.00 47.94 333 GLY A CA 1
ATOM 2652 C C . GLY A 1 333 ? 13.351 -11.538 -10.380 1.00 47.94 333 GLY A C 1
ATOM 2653 O O . GLY A 1 333 ? 12.177 -11.275 -10.122 1.00 47.94 333 GLY A O 1
ATOM 2654 N N . LEU A 1 334 ? 13.859 -11.476 -11.620 1.00 60.88 334 LEU A N 1
ATOM 2655 C CA . LEU A 1 334 ? 13.172 -10.931 -12.799 1.00 60.88 334 LEU A CA 1
ATOM 2656 C C . LEU A 1 334 ? 11.744 -11.501 -12.957 1.00 60.88 334 LEU A C 1
ATOM 2658 O O . LEU A 1 334 ? 11.523 -12.595 -13.495 1.00 60.88 334 LEU A O 1
ATOM 2662 N N . GLY A 1 335 ? 10.756 -10.762 -12.448 1.00 59.78 335 GLY A N 1
ATOM 2663 C CA . GLY A 1 335 ? 9.361 -11.195 -12.415 1.00 59.78 335 GLY A CA 1
ATOM 2664 C C . GLY A 1 335 ? 8.783 -11.396 -13.818 1.00 59.78 335 GLY A C 1
ATOM 2665 O O . GLY A 1 335 ? 9.294 -10.872 -14.810 1.00 59.78 335 GLY A O 1
ATOM 2666 N N . VAL A 1 336 ? 7.688 -12.154 -13.924 1.00 60.44 336 VAL A N 1
ATOM 2667 C CA . VAL A 1 336 ? 6.952 -12.312 -15.198 1.00 60.44 336 VAL A CA 1
ATOM 2668 C C . VAL A 1 336 ? 6.506 -10.947 -15.738 1.00 60.44 336 VAL A C 1
ATOM 2670 O O . VAL A 1 336 ? 6.628 -10.697 -16.933 1.00 60.44 336 VAL A O 1
ATOM 2673 N N . HIS A 1 337 ? 6.105 -10.043 -14.840 1.00 64.81 337 HIS A N 1
ATOM 2674 C CA . HIS A 1 337 ? 5.693 -8.680 -15.165 1.00 64.81 337 HIS A CA 1
ATOM 2675 C C . HIS A 1 337 ? 6.802 -7.865 -15.855 1.00 64.81 337 HIS A C 1
ATOM 2677 O O . HIS A 1 337 ? 6.590 -7.340 -16.944 1.00 64.81 337 HIS A O 1
ATOM 2683 N N . HIS A 1 338 ? 8.017 -7.837 -15.288 1.00 73.31 338 HIS A N 1
ATOM 2684 C CA . HIS A 1 338 ? 9.156 -7.115 -15.871 1.00 73.31 338 HIS A CA 1
ATOM 2685 C C . HIS A 1 338 ? 9.558 -7.677 -17.242 1.00 73.31 338 HIS A C 1
ATOM 2687 O O . HIS A 1 338 ? 9.807 -6.914 -18.169 1.00 73.31 338 HIS A O 1
ATOM 2693 N N . ARG A 1 339 ? 9.550 -9.008 -17.418 1.00 78.88 339 ARG A N 1
ATOM 2694 C CA . ARG A 1 339 ? 9.823 -9.635 -18.726 1.00 78.88 339 ARG A CA 1
ATOM 2695 C C . ARG A 1 339 ? 8.769 -9.289 -19.772 1.00 78.88 339 ARG A C 1
ATOM 2697 O O . ARG A 1 339 ? 9.118 -9.035 -20.921 1.00 78.88 339 ARG A O 1
ATOM 2704 N N . GLY A 1 340 ? 7.494 -9.301 -19.384 1.00 81.25 340 GLY A N 1
ATOM 2705 C CA . GLY A 1 340 ? 6.388 -8.929 -20.263 1.00 81.25 340 GLY A CA 1
ATOM 2706 C C . GLY A 1 340 ? 6.460 -7.464 -20.688 1.00 81.25 340 GLY A C 1
ATOM 2707 O O . GLY A 1 340 ? 6.311 -7.166 -21.870 1.00 81.25 340 GLY A O 1
ATOM 2708 N N . LEU A 1 341 ? 6.747 -6.561 -19.746 1.00 84.38 341 LEU A N 1
ATOM 2709 C CA . LEU A 1 341 ? 6.940 -5.141 -20.033 1.00 84.38 341 LEU A CA 1
ATOM 2710 C C . LEU A 1 341 ? 8.126 -4.921 -20.980 1.00 84.38 341 LEU A C 1
ATOM 2712 O O . LEU A 1 341 ? 7.932 -4.341 -22.039 1.00 84.38 341 LEU A O 1
ATOM 2716 N N . ILE A 1 342 ? 9.304 -5.476 -20.672 1.00 88.62 342 ILE A N 1
ATOM 2717 C CA . ILE A 1 342 ? 10.506 -5.333 -21.510 1.00 88.62 342 ILE A CA 1
ATOM 2718 C C . ILE A 1 342 ? 10.264 -5.828 -22.942 1.00 88.62 342 ILE A C 1
ATOM 2720 O O . ILE A 1 342 ? 10.636 -5.142 -23.889 1.00 88.62 342 ILE A O 1
ATOM 2724 N N . ARG A 1 343 ? 9.625 -6.993 -23.124 1.00 89.06 343 ARG A N 1
ATOM 2725 C CA . ARG A 1 343 ? 9.329 -7.515 -24.470 1.00 89.06 343 ARG A CA 1
ATOM 2726 C C . ARG A 1 343 ? 8.420 -6.586 -25.264 1.00 89.06 343 ARG A C 1
ATOM 2728 O O . ARG A 1 343 ? 8.720 -6.309 -26.421 1.00 89.06 343 ARG A O 1
ATOM 2735 N N . ARG A 1 344 ? 7.339 -6.101 -24.646 1.00 88.00 344 ARG A N 1
ATOM 2736 C CA . ARG A 1 344 ? 6.422 -5.155 -25.296 1.00 88.00 344 ARG A CA 1
ATOM 2737 C C . ARG A 1 344 ? 7.144 -3.858 -25.642 1.00 88.00 344 ARG A C 1
ATOM 2739 O O . ARG A 1 344 ? 7.079 -3.419 -26.782 1.00 88.00 344 ARG A O 1
ATOM 2746 N N . SER A 1 345 ? 7.902 -3.294 -24.704 1.00 88.50 345 SER A N 1
ATOM 2747 C CA . SER A 1 345 ? 8.667 -2.070 -24.943 1.00 88.50 345 SER A CA 1
ATOM 2748 C C . SER A 1 345 ? 9.673 -2.230 -26.081 1.00 88.50 345 SER A C 1
ATOM 2750 O O . SER A 1 345 ? 9.732 -1.367 -26.944 1.00 88.50 345 SER A O 1
ATOM 2752 N N . LEU A 1 346 ? 10.408 -3.344 -26.150 1.00 89.44 346 LEU A N 1
ATOM 2753 C CA . LEU A 1 346 ? 11.326 -3.631 -27.258 1.00 89.44 346 LEU A CA 1
ATOM 2754 C C . LEU A 1 346 ? 10.611 -3.674 -28.615 1.00 89.44 346 LEU A C 1
ATOM 2756 O O . LEU A 1 346 ? 11.094 -3.082 -29.577 1.00 89.44 346 LEU A O 1
ATOM 2760 N N . GLN A 1 347 ? 9.454 -4.334 -28.689 1.00 89.38 347 GLN A N 1
ATOM 2761 C CA . GLN A 1 347 ? 8.644 -4.374 -29.909 1.00 89.38 347 GLN A CA 1
ATOM 2762 C C . GLN A 1 347 ? 8.173 -2.975 -30.319 1.00 89.38 347 GLN A C 1
ATOM 2764 O O . GLN A 1 347 ? 8.272 -2.621 -31.492 1.00 89.38 347 GLN A O 1
ATOM 2769 N N . HIS A 1 348 ? 7.726 -2.163 -29.360 1.00 87.06 348 HIS A N 1
ATOM 2770 C CA . HIS A 1 348 ? 7.308 -0.788 -29.624 1.00 87.06 348 HIS A CA 1
ATOM 2771 C C . HIS A 1 348 ? 8.466 0.105 -30.074 1.00 87.06 348 HIS A C 1
ATOM 2773 O O . HIS A 1 348 ? 8.318 0.811 -31.062 1.00 87.06 348 HIS A O 1
ATOM 2779 N N . LEU A 1 349 ? 9.633 0.033 -29.427 1.00 87.31 349 LEU A N 1
ATOM 2780 C CA . LEU A 1 349 ? 10.807 0.830 -29.810 1.00 87.31 349 LEU A CA 1
ATOM 2781 C C . LEU A 1 349 ? 11.253 0.546 -31.252 1.00 87.31 349 LEU A C 1
ATOM 2783 O O . LEU A 1 349 ? 11.663 1.460 -31.965 1.00 87.31 349 LEU A O 1
ATOM 2787 N N . VAL A 1 350 ? 11.147 -0.710 -31.696 1.00 87.94 350 VAL A N 1
ATOM 2788 C CA . VAL A 1 350 ? 11.416 -1.086 -33.092 1.00 87.94 350 VAL A CA 1
ATOM 2789 C C . VAL A 1 350 ? 10.313 -0.588 -34.023 1.00 87.94 350 VAL A C 1
ATOM 2791 O O . VAL A 1 350 ? 10.621 -0.032 -35.074 1.00 87.94 350 VAL A O 1
ATOM 2794 N N . ALA A 1 351 ? 9.043 -0.752 -33.646 1.00 85.94 351 ALA A N 1
ATOM 2795 C CA . ALA A 1 351 ? 7.909 -0.285 -34.445 1.00 85.94 351 ALA A CA 1
ATOM 2796 C C . ALA A 1 351 ? 7.913 1.241 -34.647 1.00 85.94 351 ALA A C 1
ATOM 2798 O O . ALA A 1 351 ? 7.477 1.723 -35.687 1.00 85.94 351 ALA A O 1
ATOM 2799 N N . GLU A 1 352 ? 8.447 1.991 -33.683 1.00 80.62 352 GLU A N 1
ATOM 2800 C CA . GLU A 1 352 ? 8.613 3.446 -33.750 1.00 80.62 352 GLU A CA 1
A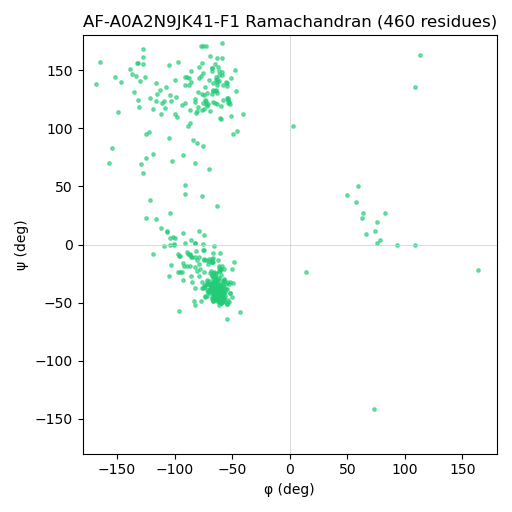TOM 2801 C C . GLU A 1 352 ? 9.863 3.900 -34.513 1.00 80.62 352 GLU A C 1
ATOM 2803 O O . GLU A 1 352 ? 10.119 5.098 -34.611 1.00 80.62 352 GLU A O 1
ATOM 2808 N N . GLY A 1 353 ? 10.648 2.969 -35.060 1.00 84.81 353 GLY A N 1
ATOM 2809 C CA . GLY A 1 353 ? 11.807 3.300 -35.886 1.00 84.81 353 GLY A CA 1
ATOM 2810 C C . GLY A 1 353 ? 13.077 3.631 -35.103 1.00 84.81 353 GLY A C 1
ATOM 2811 O O . GLY A 1 353 ? 13.927 4.339 -35.630 1.00 84.81 353 GLY A O 1
ATOM 2812 N N . LEU A 1 354 ? 13.239 3.101 -33.881 1.00 84.31 354 LEU A N 1
ATOM 2813 C CA . LEU A 1 354 ? 14.466 3.234 -33.074 1.00 84.31 354 LEU A CA 1
ATOM 2814 C C . LEU A 1 354 ? 14.845 4.690 -32.769 1.00 84.31 354 LEU A C 1
ATOM 2816 O O . LEU A 1 354 ? 15.984 5.109 -32.961 1.00 84.31 354 LEU A O 1
ATOM 2820 N N . ILE A 1 355 ? 13.875 5.452 -32.269 1.00 85.94 355 ILE A N 1
ATOM 2821 C CA . ILE A 1 355 ? 14.056 6.835 -31.816 1.00 85.94 355 ILE A CA 1
ATOM 2822 C C . ILE A 1 355 ? 15.307 6.974 -30.932 1.00 85.94 355 ILE A C 1
ATOM 2824 O O . ILE A 1 355 ? 15.473 6.225 -29.971 1.00 85.94 355 ILE A O 1
ATOM 2828 N N . ASP A 1 356 ? 16.149 7.972 -31.209 1.00 87.62 356 ASP A N 1
ATOM 2829 C CA . ASP A 1 356 ? 17.318 8.316 -30.390 1.00 87.62 356 ASP A CA 1
ATOM 2830 C C . ASP A 1 356 ? 16.912 9.156 -29.166 1.00 87.62 356 ASP A C 1
ATOM 2832 O O . ASP A 1 356 ? 16.887 10.388 -29.193 1.00 87.62 356 ASP A O 1
ATOM 2836 N N . TYR A 1 357 ? 16.557 8.474 -28.078 1.00 87.00 357 TYR A N 1
ATOM 2837 C CA . TYR A 1 357 ? 16.155 9.099 -26.819 1.00 87.00 357 TYR A CA 1
ATOM 2838 C C . TYR A 1 357 ? 17.297 9.837 -26.117 1.00 87.00 357 TYR A C 1
ATOM 2840 O O . TYR A 1 357 ? 17.035 10.802 -25.402 1.00 87.00 357 TYR A O 1
ATOM 2848 N N . GLU A 1 358 ? 18.552 9.440 -26.335 1.00 85.31 358 GLU A N 1
ATOM 2849 C CA . GLU A 1 358 ? 19.716 10.175 -25.826 1.00 85.31 358 GLU A CA 1
ATOM 2850 C C . G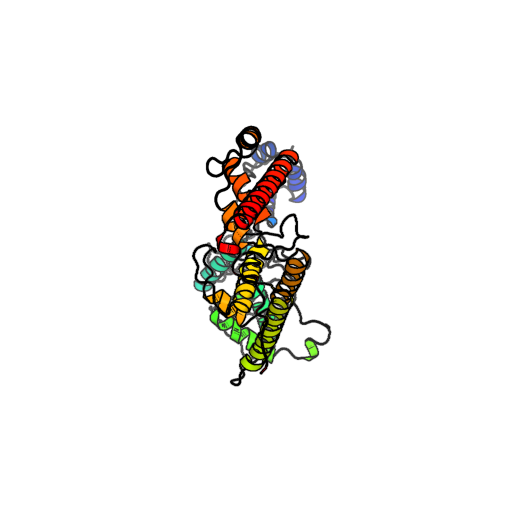LU A 1 358 ? 19.786 11.571 -26.421 1.00 85.31 358 GLU A C 1
ATOM 2852 O O . GLU A 1 358 ? 19.822 12.562 -25.691 1.00 85.31 358 GLU A O 1
ATOM 2857 N N . ARG A 1 359 ? 19.630 11.660 -27.736 1.00 85.06 359 ARG A N 1
ATOM 2858 C CA . ARG A 1 359 ? 19.560 12.941 -28.424 1.00 85.06 359 ARG A CA 1
ATOM 2859 C C . ARG A 1 359 ? 18.342 13.769 -28.025 1.00 85.06 359 ARG A C 1
ATOM 2861 O O . ARG A 1 359 ? 18.439 14.992 -27.895 1.00 85.06 359 ARG A O 1
ATOM 2868 N N . ARG A 1 360 ? 17.184 13.131 -27.813 1.00 88.38 360 ARG A N 1
ATOM 2869 C CA . ARG A 1 360 ? 15.997 13.839 -27.305 1.00 88.38 360 ARG A CA 1
ATOM 2870 C C . ARG A 1 360 ? 16.271 14.452 -25.933 1.00 88.38 360 ARG A C 1
ATOM 2872 O O . ARG A 1 360 ? 15.949 15.621 -25.735 1.00 88.38 360 ARG A O 1
ATOM 2879 N N . ARG A 1 361 ? 16.905 13.717 -25.012 1.00 87.62 361 ARG A N 1
ATOM 2880 C CA . ARG A 1 361 ? 17.315 14.262 -23.707 1.00 87.62 361 ARG A CA 1
ATOM 2881 C C . ARG A 1 361 ? 18.217 15.479 -23.873 1.00 87.62 361 ARG A C 1
ATOM 2883 O O . ARG A 1 361 ? 17.945 16.503 -23.258 1.00 87.62 361 ARG A O 1
ATOM 2890 N N . ASP A 1 362 ? 19.226 15.411 -24.737 1.00 85.94 362 ASP A N 1
ATOM 2891 C CA . ASP A 1 362 ? 20.121 16.551 -24.970 1.00 85.94 362 ASP A CA 1
ATOM 2892 C C . ASP A 1 362 ? 19.375 17.773 -25.526 1.00 85.94 362 ASP A C 1
ATOM 2894 O O . ASP A 1 362 ? 19.580 18.895 -25.060 1.00 85.94 362 ASP A O 1
ATOM 2898 N N . THR A 1 363 ? 18.435 17.551 -26.449 1.00 87.31 363 THR A N 1
ATOM 2899 C CA . THR A 1 363 ? 17.587 18.604 -27.036 1.00 87.31 363 THR A CA 1
ATOM 2900 C C . THR A 1 363 ? 16.687 19.270 -25.985 1.00 87.31 363 THR A C 1
ATOM 2902 O O . THR A 1 363 ? 16.528 20.493 -25.966 1.00 87.31 363 THR A O 1
ATOM 2905 N N . PHE A 1 364 ? 16.107 18.475 -25.082 1.00 87.75 364 PHE A N 1
ATOM 2906 C CA . PHE A 1 364 ? 15.124 18.925 -24.093 1.00 87.75 364 PHE A CA 1
ATOM 2907 C C . PHE A 1 364 ? 15.698 19.168 -22.690 1.00 87.75 364 PHE A C 1
ATOM 2909 O O . PHE A 1 364 ? 14.940 19.514 -21.787 1.00 87.75 364 PHE A O 1
ATOM 2916 N N . ARG A 1 365 ? 17.017 19.071 -22.478 1.00 83.94 365 ARG A N 1
ATOM 2917 C CA . ARG A 1 365 ? 17.644 19.346 -21.170 1.00 83.94 365 ARG A CA 1
ATOM 2918 C C . ARG A 1 365 ? 17.427 20.793 -20.712 1.00 83.94 365 ARG A C 1
ATOM 2920 O O . ARG A 1 365 ? 17.379 21.068 -19.515 1.00 83.94 365 ARG A O 1
ATOM 2927 N N . SER A 1 366 ? 17.290 21.744 -21.639 1.00 78.38 366 SER A N 1
ATOM 2928 C CA . SER A 1 366 ? 16.984 23.152 -21.328 1.00 78.38 366 SER A CA 1
ATOM 2929 C C . SER A 1 366 ? 16.347 23.885 -22.524 1.00 78.38 366 SER A C 1
ATOM 2931 O O . SER A 1 366 ? 16.983 24.755 -23.129 1.00 78.38 366 SER A O 1
ATOM 2933 N N . PRO A 1 367 ? 15.090 23.570 -22.897 1.00 83.31 367 PRO A N 1
ATOM 2934 C CA . PRO A 1 367 ? 14.484 24.096 -24.110 1.00 83.31 367 PRO A CA 1
ATOM 2935 C C . PRO A 1 367 ? 14.111 25.568 -23.918 1.00 83.31 367 PRO A C 1
ATOM 2937 O O . PRO A 1 367 ? 13.448 25.960 -22.949 1.00 83.31 367 PRO A O 1
ATOM 2940 N N . ARG A 1 368 ? 14.538 26.420 -24.855 1.00 84.75 368 ARG A N 1
ATOM 2941 C CA . ARG A 1 368 ? 14.226 27.855 -24.836 1.00 84.75 368 ARG A CA 1
ATOM 2942 C C . ARG A 1 368 ? 12.860 28.113 -25.459 1.00 84.75 368 ARG A C 1
ATOM 2944 O O . ARG A 1 368 ? 12.771 28.409 -26.647 1.00 84.75 368 ARG A O 1
ATOM 2951 N N . VAL A 1 369 ? 11.817 28.087 -24.630 1.00 85.38 369 VAL A N 1
ATOM 2952 C CA . VAL A 1 369 ? 10.439 28.366 -25.067 1.00 85.38 369 VAL A CA 1
ATOM 2953 C C . VAL A 1 369 ? 10.377 29.724 -25.803 1.00 85.38 369 VAL A C 1
ATOM 2955 O O . VAL A 1 369 ? 10.832 30.720 -25.224 1.00 85.38 369 VAL A O 1
ATOM 2958 N N . PRO A 1 370 ? 9.849 29.795 -27.040 1.00 86.94 370 PRO A N 1
ATOM 2959 C CA . PRO A 1 370 ? 9.764 31.015 -27.842 1.00 86.94 370 PRO A CA 1
ATOM 2960 C C . PRO A 1 370 ? 8.901 32.107 -27.194 1.00 86.94 370 PRO A C 1
ATOM 2962 O O . PRO A 1 370 ? 7.943 31.778 -26.489 1.00 86.94 370 PRO A O 1
ATOM 2965 N N . PRO A 1 371 ? 9.155 33.400 -27.478 1.00 83.50 371 PRO A N 1
ATOM 2966 C CA . PRO A 1 371 ? 8.385 34.513 -26.913 1.00 83.50 371 PRO A CA 1
ATOM 2967 C C . PRO A 1 371 ? 6.866 34.380 -27.095 1.00 83.50 371 PRO A C 1
ATOM 2969 O O . PRO A 1 371 ? 6.126 34.600 -26.142 1.00 83.50 371 PRO A O 1
ATOM 2972 N N . ALA A 1 372 ? 6.406 33.933 -28.269 1.00 80.06 372 ALA A N 1
ATOM 2973 C CA . ALA A 1 372 ? 4.981 33.742 -28.553 1.00 80.06 372 ALA A CA 1
ATOM 2974 C C . ALA A 1 372 ? 4.311 32.722 -27.609 1.00 80.06 372 ALA A C 1
ATOM 2976 O O . ALA A 1 372 ? 3.211 32.960 -27.111 1.00 80.06 372 ALA A O 1
ATOM 2977 N N . LEU A 1 373 ? 4.996 31.614 -27.301 1.00 83.94 373 LEU A N 1
ATOM 2978 C CA . LEU A 1 373 ? 4.510 30.609 -26.351 1.00 83.94 373 LEU A CA 1
ATOM 2979 C C . LEU A 1 373 ? 4.600 31.102 -24.903 1.00 83.94 373 LEU A C 1
ATOM 2981 O O . LEU A 1 373 ? 3.698 30.832 -24.116 1.00 83.94 373 LEU A O 1
ATOM 2985 N N . ARG A 1 374 ? 5.628 31.888 -24.552 1.00 85.06 374 ARG A N 1
ATOM 2986 C CA . ARG A 1 374 ? 5.729 32.515 -23.220 1.00 85.06 374 ARG A CA 1
ATOM 2987 C C . ARG A 1 374 ? 4.561 33.453 -22.936 1.00 85.06 374 ARG A C 1
ATOM 2989 O O . ARG A 1 374 ? 4.031 33.425 -21.831 1.00 85.06 374 ARG A O 1
ATOM 2996 N N . SER A 1 375 ? 4.144 34.247 -23.923 1.00 79.50 375 SER A N 1
ATOM 2997 C CA . SER A 1 375 ? 2.986 35.135 -23.791 1.00 79.50 375 SER A CA 1
ATOM 2998 C C . SER A 1 375 ? 1.691 34.356 -23.550 1.00 79.50 375 SER A C 1
ATOM 3000 O O . SER A 1 375 ? 0.919 34.741 -22.679 1.00 79.50 375 SER A O 1
ATOM 3002 N N . ARG A 1 376 ? 1.473 33.227 -24.244 1.00 79.25 376 ARG A N 1
ATOM 3003 C CA . ARG A 1 376 ? 0.315 32.346 -23.986 1.00 79.25 376 ARG A CA 1
ATOM 3004 C C . ARG A 1 376 ? 0.385 31.686 -22.606 1.00 79.25 376 ARG A C 1
ATOM 3006 O O . ARG A 1 376 ? -0.619 31.637 -21.907 1.00 79.25 376 ARG A O 1
ATOM 3013 N N . LEU A 1 377 ? 1.568 31.238 -22.183 1.00 81.25 377 LEU A N 1
ATOM 3014 C CA . LEU A 1 377 ? 1.785 30.649 -20.856 1.00 81.25 377 LEU A CA 1
ATOM 3015 C C . LEU A 1 377 ? 1.519 31.645 -19.722 1.00 81.25 377 LEU A C 1
ATOM 3017 O O . LEU A 1 377 ? 0.962 31.260 -18.700 1.00 81.25 377 LEU A O 1
ATOM 3021 N N . ALA A 1 378 ? 1.872 32.920 -19.906 1.00 74.25 378 ALA A N 1
ATOM 3022 C CA . ALA A 1 378 ? 1.597 33.979 -18.934 1.00 74.25 378 ALA A CA 1
ATOM 3023 C C . ALA A 1 378 ? 0.094 34.274 -18.770 1.00 74.25 378 ALA A C 1
ATOM 3025 O O . ALA A 1 378 ? -0.324 34.756 -17.721 1.00 74.25 378 ALA A O 1
ATOM 3026 N N . LEU A 1 379 ? -0.713 33.973 -19.793 1.00 68.56 379 LEU A N 1
ATOM 3027 C CA . LEU A 1 379 ? -2.171 34.116 -19.779 1.00 68.56 379 LEU A CA 1
ATOM 3028 C C . LEU A 1 379 ? -2.894 32.858 -19.273 1.00 68.56 379 LEU A C 1
ATOM 3030 O O . LEU A 1 379 ? -4.108 32.890 -19.087 1.00 68.56 379 LEU A O 1
ATOM 3034 N N . SER A 1 380 ? -2.175 31.755 -19.041 1.00 63.97 380 SER A N 1
ATOM 3035 C CA . SER A 1 380 ? -2.738 30.518 -18.498 1.00 63.97 380 SER A CA 1
ATOM 3036 C C . SER A 1 380 ? -2.996 30.682 -16.995 1.00 63.97 380 SER A C 1
ATOM 3038 O O . SER A 1 380 ? -2.162 30.336 -16.160 1.00 63.97 380 SER A O 1
ATOM 3040 N N . ILE A 1 381 ? -4.152 31.242 -16.644 1.00 52.22 381 ILE A N 1
ATOM 3041 C CA . ILE A 1 381 ? -4.601 31.445 -15.261 1.00 52.22 381 ILE A CA 1
ATOM 3042 C C . ILE A 1 381 ? -4.968 30.077 -14.662 1.00 52.22 381 ILE A C 1
ATOM 3044 O O . ILE A 1 381 ? -5.858 29.407 -15.177 1.00 52.22 381 ILE A O 1
ATOM 3048 N N . GLY A 1 382 ? -4.298 29.646 -13.586 1.00 54.53 382 GLY A N 1
ATOM 3049 C CA . GLY A 1 382 ? -4.693 28.416 -12.879 1.00 54.53 382 GLY A CA 1
ATOM 3050 C C . GLY A 1 382 ? -3.669 27.800 -11.922 1.00 54.53 382 GLY A C 1
ATOM 3051 O O . GLY A 1 382 ? -4.067 27.097 -11.002 1.00 54.53 382 GLY A O 1
ATOM 3052 N N . PHE A 1 383 ? -2.374 28.089 -12.075 1.00 55.94 383 PHE A N 1
ATOM 3053 C CA . PHE A 1 383 ? -1.328 27.597 -11.167 1.00 55.94 383 PHE A CA 1
ATOM 3054 C C . PHE A 1 383 ? -0.519 28.762 -10.598 1.00 55.94 383 PHE A C 1
ATOM 3056 O O . PHE A 1 383 ? 0.429 29.242 -11.214 1.00 55.94 383 PHE A O 1
ATOM 3063 N N . SER A 1 384 ? -0.908 29.219 -9.409 1.00 54.25 384 SER A N 1
ATOM 3064 C CA . SER A 1 384 ? -0.186 30.233 -8.630 1.00 54.25 384 SER A CA 1
ATOM 3065 C C . SER A 1 384 ? 0.819 29.572 -7.682 1.00 54.25 384 SER A C 1
ATOM 3067 O O . SER A 1 384 ? 0.792 29.829 -6.483 1.00 54.25 384 SER A O 1
ATOM 3069 N N . ASP A 1 385 ? 1.665 28.676 -8.198 1.00 68.44 385 ASP A N 1
ATOM 3070 C CA . ASP A 1 385 ? 2.789 28.115 -7.442 1.00 68.44 385 ASP A CA 1
ATOM 3071 C C . ASP A 1 385 ? 4.069 28.891 -7.812 1.00 68.44 385 ASP A C 1
ATOM 3073 O O . ASP A 1 385 ? 4.552 28.760 -8.942 1.00 68.44 385 ASP A O 1
ATOM 3077 N N . PRO A 1 386 ? 4.626 29.716 -6.902 1.00 69.31 386 PRO A N 1
ATOM 3078 C CA . PRO A 1 386 ? 5.848 30.477 -7.157 1.00 69.31 386 PRO A CA 1
ATOM 3079 C C . PRO A 1 386 ? 7.061 29.595 -7.483 1.00 69.31 386 PRO A C 1
ATOM 3081 O O . PRO A 1 386 ? 7.972 30.046 -8.177 1.00 69.31 386 PRO A O 1
ATOM 3084 N N . GLU A 1 387 ? 7.082 28.345 -7.010 1.00 73.94 387 GLU A N 1
ATOM 3085 C CA . GLU A 1 387 ? 8.170 27.394 -7.265 1.00 73.94 387 GLU A CA 1
ATOM 3086 C C . GLU A 1 387 ? 8.033 26.702 -8.635 1.00 73.94 387 GLU A C 1
ATOM 3088 O O . GLU A 1 387 ? 9.018 26.200 -9.198 1.00 73.94 387 GLU A O 1
ATOM 3093 N N . TRP A 1 388 ? 6.826 26.727 -9.212 1.00 79.00 388 TRP A N 1
ATOM 3094 C CA . TRP A 1 388 ? 6.467 26.079 -10.475 1.00 79.00 388 TRP A CA 1
ATOM 3095 C C . TRP A 1 388 ? 5.763 27.036 -11.441 1.00 79.00 388 TRP A C 1
ATOM 3097 O O . TRP A 1 388 ? 4.586 26.858 -11.762 1.00 79.00 388 TRP A O 1
ATOM 3107 N N . PRO A 1 389 ? 6.487 28.033 -11.983 1.00 84.56 389 PRO A N 1
ATOM 3108 C CA . PRO A 1 389 ? 5.913 28.918 -12.984 1.00 84.56 389 PRO A CA 1
ATOM 3109 C C . PRO A 1 389 ? 5.503 28.125 -14.234 1.00 84.56 389 PRO A C 1
ATOM 3111 O O . PRO A 1 389 ? 6.163 27.152 -14.609 1.00 84.56 389 PRO A O 1
ATOM 3114 N N . ALA A 1 390 ? 4.460 28.584 -14.937 1.00 83.50 390 ALA A N 1
ATOM 3115 C CA . ALA A 1 390 ? 3.908 27.914 -16.123 1.00 83.50 390 ALA A CA 1
ATOM 3116 C C . ALA A 1 390 ? 4.968 27.578 -17.188 1.00 83.50 390 ALA A C 1
ATOM 3118 O O . ALA A 1 390 ? 4.889 26.547 -17.850 1.00 83.50 390 ALA A O 1
ATOM 3119 N N . ILE A 1 391 ? 6.009 28.409 -17.317 1.00 87.31 391 ILE A N 1
ATOM 3120 C CA . ILE A 1 391 ? 7.131 28.139 -18.222 1.00 87.31 391 ILE A CA 1
ATOM 3121 C C . ILE A 1 391 ? 7.945 26.906 -17.816 1.00 87.31 391 ILE A C 1
ATOM 3123 O O . ILE A 1 391 ? 8.305 26.116 -18.683 1.00 87.31 391 ILE A O 1
ATOM 3127 N N . ARG A 1 392 ? 8.186 26.701 -16.516 1.00 87.19 392 ARG A N 1
ATOM 3128 C CA . ARG A 1 392 ? 8.885 25.522 -15.995 1.00 87.19 392 ARG A CA 1
ATOM 3129 C C . ARG A 1 392 ? 8.028 24.278 -16.201 1.00 87.19 392 ARG A C 1
ATOM 3131 O O . ARG A 1 392 ? 8.538 23.284 -16.700 1.00 87.19 392 ARG A O 1
ATOM 3138 N N . LEU A 1 393 ? 6.730 24.352 -15.899 1.00 88.12 393 LEU A N 1
ATOM 3139 C CA . LEU A 1 393 ? 5.785 23.255 -16.144 1.00 88.12 393 LEU A CA 1
ATOM 3140 C C . LEU A 1 393 ? 5.749 22.862 -17.628 1.00 88.12 393 LEU A C 1
ATOM 3142 O O . LEU A 1 393 ? 5.861 21.682 -17.941 1.00 88.12 393 LEU A O 1
ATOM 3146 N N . ALA A 1 394 ? 5.7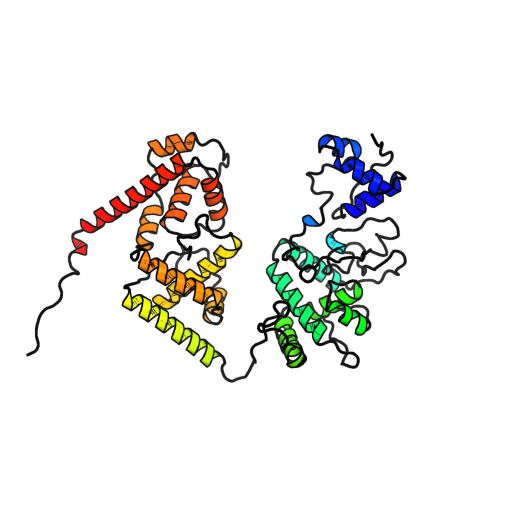08 23.836 -18.541 1.00 88.69 394 ALA A N 1
ATOM 3147 C CA . ALA A 1 394 ? 5.752 23.583 -19.979 1.00 88.69 394 ALA A CA 1
ATOM 3148 C C . ALA A 1 394 ? 7.072 22.940 -20.438 1.00 88.69 394 ALA A C 1
ATOM 3150 O O . ALA A 1 394 ? 7.053 21.994 -21.220 1.00 88.69 394 ALA A O 1
ATOM 3151 N N . GLN A 1 395 ? 8.221 23.412 -19.940 1.00 90.44 395 GLN A N 1
ATOM 3152 C CA . GLN A 1 395 ? 9.527 22.817 -20.255 1.00 90.44 395 GLN A CA 1
ATOM 3153 C C . GLN A 1 395 ? 9.624 21.367 -19.773 1.00 90.44 395 GLN A C 1
ATOM 3155 O O . GLN A 1 395 ? 10.084 20.500 -20.511 1.00 90.44 395 GLN A O 1
ATOM 3160 N N . GLN A 1 396 ? 9.156 21.095 -18.555 1.00 89.31 396 GLN A N 1
ATOM 3161 C CA . GLN A 1 396 ? 9.164 19.748 -17.997 1.00 89.31 396 GLN A CA 1
ATOM 3162 C C . GLN A 1 396 ? 8.122 18.837 -18.660 1.00 89.31 396 GLN A C 1
ATOM 3164 O O . GLN A 1 396 ? 8.345 17.641 -18.811 1.00 89.31 396 GLN A O 1
ATOM 3169 N N . TRP A 1 397 ? 7.001 19.389 -19.125 1.00 88.12 397 TRP A N 1
ATOM 3170 C CA . TRP A 1 397 ? 6.028 18.634 -19.909 1.00 88.12 397 TRP A CA 1
ATOM 3171 C C . TRP A 1 397 ? 6.608 18.213 -21.261 1.00 88.12 397 TRP A C 1
ATOM 3173 O O . TRP A 1 397 ? 6.449 17.060 -21.653 1.00 88.12 397 TRP A O 1
ATOM 3183 N N . LEU A 1 398 ? 7.342 19.109 -21.938 1.00 88.38 398 LEU A N 1
ATOM 3184 C CA . LEU A 1 398 ? 8.081 18.776 -23.161 1.00 88.38 398 LEU A CA 1
ATOM 3185 C C . LEU A 1 398 ? 9.101 17.663 -22.913 1.00 88.38 398 LEU A C 1
ATOM 3187 O O . LEU A 1 398 ? 9.169 16.730 -23.710 1.00 88.38 398 LEU A O 1
ATOM 3191 N N . TRP A 1 399 ? 9.836 17.723 -21.798 1.00 88.88 399 TRP A N 1
ATOM 3192 C CA . TRP A 1 399 ? 10.733 16.644 -21.384 1.00 88.88 399 TRP A CA 1
ATOM 3193 C C . TRP A 1 399 ? 9.980 15.313 -21.305 1.00 88.88 399 TRP A C 1
ATOM 3195 O O . TRP A 1 399 ? 10.217 14.436 -22.129 1.00 88.88 399 TRP A O 1
ATOM 3205 N N . VAL A 1 400 ? 8.995 15.193 -20.409 1.00 84.94 400 VAL A N 1
ATOM 3206 C CA . VAL A 1 400 ? 8.258 13.935 -20.190 1.00 84.94 400 VAL A CA 1
ATOM 3207 C C . VAL A 1 400 ? 7.630 13.416 -21.489 1.00 84.94 400 VAL A C 1
ATOM 3209 O O . VAL A 1 400 ? 7.680 12.218 -21.775 1.00 84.94 400 VAL A O 1
ATOM 3212 N N . ARG A 1 401 ? 7.066 14.311 -22.310 1.00 84.31 401 ARG A N 1
ATOM 3213 C CA . ARG A 1 401 ? 6.391 13.957 -23.563 1.00 84.31 401 ARG A CA 1
ATOM 3214 C C . ARG A 1 401 ? 7.349 13.411 -24.620 1.00 84.31 401 ARG A C 1
ATOM 3216 O O . ARG A 1 401 ? 7.027 12.402 -25.248 1.00 84.31 401 ARG A O 1
ATOM 3223 N N . PHE A 1 402 ? 8.485 14.068 -24.840 1.00 84.81 402 PHE A N 1
ATOM 3224 C CA . PHE A 1 402 ? 9.381 13.734 -25.948 1.00 84.81 402 PHE A CA 1
ATOM 3225 C C . PHE A 1 402 ? 10.481 12.745 -25.561 1.00 84.81 402 PHE A C 1
ATOM 3227 O O . PHE A 1 402 ? 10.872 11.937 -26.405 1.00 84.81 402 PHE A O 1
ATOM 3234 N N . THR A 1 403 ? 10.949 12.752 -24.310 1.00 83.31 403 THR A N 1
ATOM 3235 C CA . THR A 1 403 ? 11.990 11.829 -23.822 1.00 83.31 403 THR A CA 1
ATOM 3236 C C . THR A 1 403 ? 11.412 10.549 -23.216 1.00 83.31 403 THR A C 1
ATOM 3238 O O . THR A 1 403 ? 12.122 9.550 -23.137 1.00 83.31 403 THR A O 1
ATOM 3241 N N . ARG A 1 404 ? 10.121 10.542 -22.842 1.00 77.62 404 ARG A N 1
ATOM 3242 C CA . ARG A 1 404 ? 9.470 9.461 -22.072 1.00 77.62 404 ARG A CA 1
ATOM 3243 C C . ARG A 1 404 ? 10.152 9.190 -20.735 1.00 77.62 404 ARG A C 1
ATOM 3245 O O . ARG A 1 404 ? 10.228 8.048 -20.289 1.00 77.62 404 ARG A O 1
ATOM 3252 N N . GLU A 1 405 ? 10.638 10.240 -20.090 1.00 77.69 405 GLU A N 1
ATOM 3253 C CA . GLU A 1 405 ? 11.330 10.128 -18.810 1.00 77.69 405 GLU A CA 1
ATOM 3254 C C . GLU A 1 405 ? 10.568 10.837 -17.712 1.00 77.69 405 GLU A C 1
ATOM 3256 O O . GLU A 1 405 ? 10.053 11.941 -17.907 1.00 77.69 405 GLU A O 1
ATOM 3261 N N . SER A 1 406 ? 10.523 10.202 -16.544 1.00 73.81 406 SER A N 1
ATOM 3262 C CA . SER A 1 406 ? 10.114 10.893 -15.332 1.00 73.81 406 SER A CA 1
ATOM 3263 C C . SER A 1 406 ? 11.166 11.946 -14.954 1.00 73.81 406 SER A C 1
ATOM 3265 O O . SER A 1 406 ? 12.354 11.828 -15.250 1.00 73.81 406 SER A O 1
ATOM 3267 N N . ILE A 1 407 ? 10.713 12.994 -14.281 1.00 75.94 407 ILE A N 1
ATOM 3268 C CA . ILE A 1 407 ? 11.536 14.016 -13.624 1.00 75.94 407 ILE A CA 1
ATOM 3269 C C . ILE A 1 407 ? 11.541 13.790 -12.103 1.00 75.94 407 ILE A C 1
ATOM 3271 O O . ILE A 1 407 ? 11.638 14.725 -11.310 1.00 75.94 407 ILE A O 1
ATOM 3275 N N . GLY A 1 408 ? 11.356 12.536 -11.680 1.00 71.56 408 GLY A N 1
ATOM 3276 C CA . GLY A 1 408 ? 11.167 12.163 -10.282 1.00 71.56 408 GLY A CA 1
ATOM 3277 C C . GLY A 1 408 ? 9.789 12.556 -9.739 1.00 71.56 408 GLY A C 1
ATOM 3278 O O . GLY A 1 408 ? 8.771 12.447 -10.430 1.00 71.56 408 GLY A O 1
ATOM 3279 N N . TRP A 1 409 ? 9.765 13.008 -8.484 1.00 67.56 409 TRP A N 1
ATOM 3280 C CA . TRP A 1 409 ? 8.562 13.307 -7.694 1.00 67.56 409 TRP A CA 1
ATOM 3281 C C . TRP A 1 409 ? 7.654 14.391 -8.302 1.00 67.56 409 TRP A C 1
ATOM 3283 O O . TRP A 1 409 ? 6.454 14.404 -8.037 1.00 67.56 409 TRP A O 1
ATOM 3293 N N . ASP A 1 410 ? 8.185 15.245 -9.178 1.00 77.88 410 ASP A N 1
ATOM 3294 C CA . ASP A 1 410 ? 7.426 16.327 -9.814 1.00 77.88 410 ASP A CA 1
ATOM 3295 C C . ASP A 1 410 ? 6.690 15.919 -11.099 1.00 77.88 410 ASP A C 1
ATOM 3297 O O . ASP A 1 410 ? 5.856 16.671 -11.609 1.00 77.88 410 ASP A O 1
ATOM 3301 N N . THR A 1 411 ? 6.942 14.718 -11.625 1.00 77.44 411 THR A N 1
ATOM 3302 C CA . THR A 1 411 ? 6.308 14.236 -12.867 1.00 77.44 411 THR A CA 1
ATOM 3303 C C . THR A 1 411 ? 4.779 14.233 -12.740 1.00 77.44 411 THR A C 1
ATOM 3305 O O . THR A 1 411 ? 4.074 14.663 -13.651 1.00 77.44 411 THR A O 1
ATOM 3308 N N . ALA A 1 412 ? 4.260 13.844 -11.571 1.00 75.75 412 ALA A N 1
ATOM 3309 C CA . ALA A 1 412 ? 2.844 13.893 -11.203 1.00 75.75 412 ALA A CA 1
ATOM 3310 C C . ALA A 1 412 ? 2.227 15.283 -11.419 1.00 75.75 412 ALA A C 1
ATOM 3312 O O . ALA A 1 412 ? 1.197 15.443 -12.084 1.00 75.75 412 ALA A O 1
ATOM 3313 N N . ARG A 1 413 ? 2.916 16.304 -10.899 1.00 82.69 413 ARG A N 1
ATOM 3314 C CA . ARG A 1 413 ? 2.526 17.716 -10.958 1.00 82.69 413 ARG A CA 1
ATOM 3315 C C . ARG A 1 413 ? 2.505 18.224 -12.396 1.00 82.69 413 ARG A C 1
ATOM 3317 O O . ARG A 1 413 ? 1.528 18.841 -12.814 1.00 82.69 413 ARG A O 1
ATOM 3324 N N . VAL A 1 414 ? 3.542 17.916 -13.172 1.00 83.44 414 VAL A N 1
ATOM 3325 C CA . VAL A 1 414 ? 3.655 18.318 -14.584 1.00 83.44 414 VAL A CA 1
ATOM 3326 C C . VAL A 1 414 ? 2.561 17.682 -15.440 1.00 83.44 414 VAL A C 1
ATOM 3328 O O . VAL A 1 414 ? 1.955 18.350 -16.279 1.00 83.44 414 VAL A O 1
ATOM 3331 N N . MET A 1 415 ? 2.248 16.408 -15.203 1.00 82.56 415 MET A N 1
ATOM 3332 C CA . MET A 1 415 ? 1.176 15.720 -15.923 1.00 82.56 415 MET A CA 1
ATOM 3333 C C . MET A 1 415 ? -0.212 16.203 -15.495 1.00 82.56 415 MET A C 1
ATOM 3335 O O . MET A 1 415 ? -1.110 16.284 -16.331 1.00 82.56 415 MET A O 1
ATOM 3339 N N . ALA A 1 416 ? -0.402 16.559 -14.220 1.00 82.00 416 ALA A N 1
ATOM 3340 C CA . ALA A 1 416 ? -1.631 17.187 -13.742 1.00 82.00 416 ALA A CA 1
ATOM 3341 C C . ALA A 1 416 ? -1.857 18.556 -14.396 1.00 82.00 416 ALA A C 1
ATOM 3343 O O . ALA A 1 416 ? -2.958 18.812 -14.882 1.00 82.00 416 ALA A O 1
ATOM 3344 N N . TRP A 1 417 ? -0.809 19.378 -14.496 1.00 84.88 417 TRP A N 1
ATOM 3345 C CA . TRP A 1 417 ? -0.844 20.624 -15.260 1.00 84.88 417 TRP A CA 1
ATOM 3346 C C . TRP A 1 417 ? -1.200 20.372 -16.731 1.00 84.88 417 TRP A C 1
ATOM 3348 O O . TRP A 1 417 ? -2.124 20.991 -17.249 1.00 84.88 417 TRP A O 1
ATOM 3358 N N . GLY A 1 418 ? -0.553 19.399 -17.382 1.00 80.00 418 GLY A N 1
ATOM 3359 C CA . GLY A 1 418 ? -0.833 19.049 -18.778 1.00 80.00 418 GLY A CA 1
ATOM 3360 C C . GLY A 1 418 ? -2.266 18.562 -19.034 1.00 80.00 418 GLY A C 1
ATOM 3361 O O . GLY A 1 418 ? -2.744 18.668 -20.153 1.00 80.00 418 GLY A O 1
ATOM 3362 N N . ARG A 1 419 ? -2.984 18.055 -18.023 1.00 81.31 419 ARG A N 1
ATOM 3363 C CA . ARG A 1 419 ? -4.415 17.706 -18.146 1.00 81.31 419 ARG A CA 1
ATOM 3364 C C . ARG A 1 419 ? -5.348 18.911 -18.023 1.00 81.31 419 ARG A C 1
ATOM 3366 O O . ARG A 1 419 ? -6.492 18.827 -18.453 1.00 81.31 419 ARG A O 1
ATOM 3373 N N . GLN A 1 420 ? -4.887 19.981 -17.383 1.00 78.62 420 GLN A N 1
ATOM 3374 C CA . GLN A 1 420 ? -5.674 21.181 -17.089 1.00 78.62 420 GLN A CA 1
ATOM 3375 C C . GLN A 1 420 ? -5.346 22.349 -18.031 1.00 78.62 420 GLN A C 1
ATOM 3377 O O . GLN A 1 420 ? -6.121 23.298 -18.114 1.00 78.62 420 GLN A O 1
ATOM 3382 N N . ALA A 1 421 ? -4.205 22.294 -18.721 1.00 76.88 421 ALA A N 1
ATOM 3383 C CA . ALA A 1 421 ? -3.776 23.307 -19.673 1.00 76.88 421 ALA A CA 1
ATOM 3384 C C . ALA A 1 421 ? -4.679 23.353 -20.920 1.00 76.88 421 ALA A C 1
ATOM 3386 O O . ALA A 1 421 ? -5.251 22.344 -21.333 1.00 76.88 421 ALA A O 1
ATOM 3387 N N . ASP A 1 422 ? -4.761 24.536 -21.535 1.00 77.62 422 ASP A N 1
ATOM 3388 C CA . ASP A 1 422 ? -5.452 24.761 -22.809 1.00 77.62 422 ASP A CA 1
ATOM 3389 C C . ASP A 1 422 ? -4.951 23.767 -23.888 1.00 77.62 422 ASP A C 1
ATOM 3391 O O . ASP A 1 422 ? -3.747 23.738 -24.173 1.00 77.62 422 ASP A O 1
ATOM 3395 N N . PRO A 1 423 ? -5.832 22.957 -24.511 1.00 76.56 423 PRO A N 1
ATOM 3396 C CA . PRO A 1 423 ? -5.445 22.016 -25.559 1.00 76.56 423 PRO A CA 1
ATOM 3397 C C . PRO A 1 423 ? -4.704 22.665 -26.734 1.00 76.56 423 PRO A C 1
ATOM 3399 O O . PRO A 1 423 ? -3.788 22.055 -27.285 1.00 76.56 423 PRO A O 1
ATOM 3402 N N . GLU A 1 424 ? -5.041 23.906 -27.103 1.00 74.81 424 GLU A N 1
ATOM 3403 C CA . GLU A 1 424 ? -4.338 24.615 -28.178 1.00 74.81 424 GLU A CA 1
ATOM 3404 C C . GLU A 1 424 ? -2.917 25.023 -27.773 1.00 74.81 424 GLU A C 1
ATOM 3406 O O . GLU A 1 424 ? -2.001 25.023 -28.599 1.00 74.81 424 GLU A O 1
ATOM 3411 N N . LEU A 1 425 ? -2.712 25.360 -26.498 1.00 79.81 425 LEU A N 1
ATOM 3412 C CA . LEU A 1 425 ? -1.387 25.620 -25.944 1.00 79.81 425 LEU A CA 1
ATOM 3413 C C . LEU A 1 425 ? -0.537 24.343 -25.940 1.00 79.81 425 LEU A C 1
ATOM 3415 O O . LEU A 1 425 ? 0.641 24.401 -26.292 1.00 79.81 425 LEU A O 1
ATOM 3419 N N . LEU A 1 426 ? -1.119 23.198 -25.575 1.00 81.94 426 LEU A N 1
ATOM 3420 C CA . LEU A 1 426 ? -0.425 21.907 -25.600 1.00 81.94 426 LEU A CA 1
ATOM 3421 C C . LEU A 1 426 ? -0.069 21.472 -27.020 1.00 81.94 426 LEU A C 1
ATOM 3423 O O . LEU A 1 426 ? 1.033 20.972 -27.234 1.00 81.94 426 LEU A O 1
ATOM 3427 N N . LEU A 1 427 ? -0.959 21.705 -27.989 1.00 80.31 427 LEU A N 1
ATOM 3428 C CA . LEU A 1 427 ? -0.670 21.464 -29.400 1.00 80.31 427 LEU A CA 1
ATOM 3429 C C . LEU A 1 427 ? 0.489 22.346 -29.879 1.00 80.31 427 LEU A C 1
ATOM 3431 O O . LEU A 1 427 ? 1.447 21.845 -30.454 1.00 80.31 427 LEU A O 1
ATOM 3435 N N . ALA A 1 428 ? 0.469 23.640 -29.554 1.00 78.62 428 ALA A N 1
ATOM 3436 C CA . ALA A 1 428 ? 1.540 24.554 -29.940 1.00 78.62 428 ALA A CA 1
ATOM 3437 C C . ALA A 1 428 ? 2.887 24.222 -29.258 1.00 78.62 428 ALA A C 1
ATOM 3439 O O . ALA A 1 428 ? 3.950 24.406 -29.853 1.00 78.62 428 ALA A O 1
ATOM 3440 N N . LEU A 1 429 ? 2.863 23.715 -28.020 1.00 83.94 429 LEU A N 1
ATOM 3441 C CA . LEU A 1 429 ? 4.045 23.168 -27.348 1.00 83.94 429 LEU A CA 1
ATOM 3442 C C . LEU A 1 429 ? 4.538 21.892 -28.038 1.00 83.94 429 LEU A C 1
ATOM 3444 O O . LEU A 1 429 ? 5.740 21.743 -28.243 1.00 83.94 429 LEU A O 1
ATOM 3448 N N . HIS A 1 430 ? 3.631 20.997 -28.424 1.00 86.44 430 HIS A N 1
ATOM 3449 C CA . HIS A 1 430 ? 3.965 19.787 -29.168 1.00 86.44 430 HIS A CA 1
ATOM 3450 C C . HIS A 1 430 ? 4.639 20.120 -30.506 1.00 86.44 430 HIS A C 1
ATOM 3452 O O . HIS A 1 430 ? 5.735 19.634 -30.769 1.00 86.44 430 HIS A O 1
ATOM 3458 N N . ASP A 1 431 ? 4.048 21.007 -31.307 1.00 83.44 431 ASP A N 1
ATOM 3459 C CA . ASP A 1 431 ? 4.606 21.452 -32.591 1.00 83.44 431 ASP A CA 1
ATOM 3460 C C . ASP A 1 431 ? 5.985 22.102 -32.420 1.00 83.44 431 ASP A C 1
ATOM 3462 O O . ASP A 1 431 ? 6.908 21.881 -33.210 1.00 83.44 431 ASP A O 1
ATOM 3466 N N . TYR A 1 432 ? 6.161 22.879 -31.348 1.00 89.31 432 TYR A N 1
ATOM 3467 C CA . TYR A 1 432 ? 7.462 23.426 -30.982 1.00 89.31 432 TYR A CA 1
ATOM 3468 C C . TYR A 1 432 ? 8.482 22.326 -30.645 1.00 89.31 432 TYR A C 1
ATOM 3470 O O . TYR A 1 432 ? 9.626 22.405 -31.092 1.00 89.31 432 TYR A O 1
ATOM 3478 N N . GLY A 1 433 ? 8.083 21.294 -29.898 1.00 87.44 433 GLY A N 1
ATOM 3479 C CA . GLY A 1 433 ? 8.938 20.149 -29.590 1.00 87.44 433 GLY A CA 1
ATOM 3480 C C . GLY A 1 433 ? 9.369 19.373 -30.838 1.00 87.44 433 GLY A C 1
ATOM 3481 O O . GLY A 1 433 ? 10.555 19.093 -30.999 1.00 87.44 433 GLY A O 1
ATOM 3482 N N . GLU A 1 434 ? 8.447 19.109 -31.764 1.00 87.75 434 GLU A N 1
ATOM 3483 C CA . GLU A 1 434 ? 8.752 18.478 -33.059 1.00 87.75 434 GLU A CA 1
ATOM 3484 C C . GLU A 1 434 ? 9.707 19.338 -33.906 1.00 87.75 434 GLU A C 1
ATOM 3486 O O . GLU A 1 434 ? 10.650 18.837 -34.526 1.00 87.75 434 GLU A O 1
ATOM 3491 N N . THR A 1 435 ? 9.520 20.663 -33.883 1.00 87.69 435 THR A N 1
ATOM 3492 C CA . THR A 1 435 ? 10.412 21.610 -34.571 1.00 87.69 435 THR A CA 1
ATOM 3493 C C . THR A 1 435 ? 11.825 21.575 -33.988 1.00 87.69 435 THR A C 1
ATOM 3495 O O . THR A 1 435 ? 12.798 21.567 -34.744 1.00 87.69 435 THR A O 1
ATOM 3498 N N . LEU A 1 436 ? 11.954 21.534 -32.655 1.00 87.19 436 LEU A N 1
ATOM 3499 C CA . LEU A 1 436 ? 13.250 21.407 -31.986 1.00 87.19 436 LEU A CA 1
ATOM 3500 C C . LEU A 1 436 ? 13.976 20.136 -32.426 1.00 87.19 436 LEU A C 1
ATOM 3502 O O . LEU A 1 436 ? 15.135 20.220 -32.824 1.00 87.19 436 LEU A O 1
ATOM 3506 N N . LEU A 1 437 ? 13.287 18.993 -32.415 1.00 85.94 437 LEU A N 1
ATOM 3507 C CA . LEU A 1 437 ? 13.863 17.722 -32.854 1.00 85.94 437 LEU A CA 1
ATOM 3508 C C . LEU A 1 437 ? 14.314 17.779 -34.314 1.00 85.94 437 LEU A C 1
ATOM 3510 O O . LEU A 1 437 ? 15.452 17.427 -34.607 1.00 85.94 437 LEU A O 1
ATOM 3514 N N . THR A 1 438 ? 13.479 18.321 -35.203 1.00 85.62 438 THR A N 1
ATOM 3515 C CA . THR A 1 438 ? 13.804 18.470 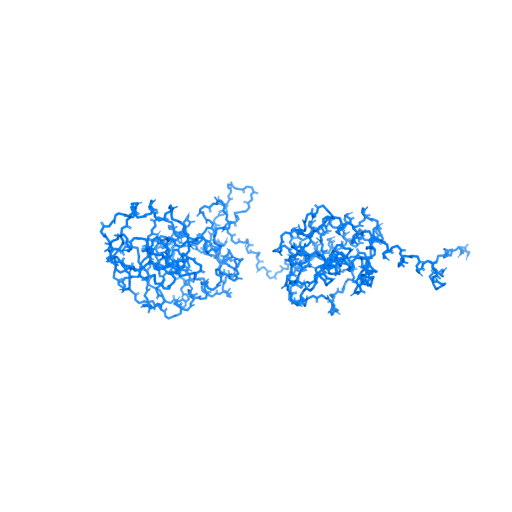-36.631 1.00 85.62 438 THR A CA 1
ATOM 3516 C C . THR A 1 438 ? 15.034 19.359 -36.857 1.00 85.62 438 THR A C 1
ATOM 3518 O O . THR A 1 438 ? 15.859 19.083 -37.729 1.00 85.62 438 THR A O 1
ATOM 3521 N N . HIS A 1 439 ? 15.171 20.453 -36.101 1.00 81.75 439 HIS A N 1
ATOM 3522 C CA . HIS A 1 439 ? 16.340 21.331 -36.191 1.00 81.75 439 HIS A CA 1
ATOM 3523 C C . HIS A 1 439 ? 17.602 20.627 -35.711 1.00 81.75 439 HIS A C 1
ATOM 3525 O O . HIS A 1 439 ? 18.600 20.607 -36.428 1.00 81.75 439 HIS A O 1
ATOM 3531 N N . THR A 1 440 ? 17.532 19.993 -34.540 1.00 78.56 440 THR A N 1
ATOM 3532 C CA . THR A 1 440 ? 18.662 19.241 -34.007 1.00 78.56 440 THR A CA 1
ATOM 3533 C C . THR A 1 440 ? 19.064 18.123 -34.964 1.00 78.56 440 THR A C 1
ATOM 3535 O O . THR A 1 440 ? 20.260 17.933 -35.162 1.00 78.56 440 THR A O 1
ATOM 3538 N N . GLU A 1 441 ? 18.102 17.436 -35.595 1.00 74.31 441 GLU A N 1
ATOM 3539 C CA . GLU A 1 441 ? 18.296 16.425 -36.647 1.00 74.31 441 GLU A CA 1
ATOM 3540 C C . GLU A 1 441 ? 19.129 16.934 -37.823 1.00 74.31 441 GLU A C 1
ATOM 3542 O O . GLU A 1 441 ? 20.156 16.327 -38.134 1.00 74.31 441 GLU A O 1
ATOM 3547 N N . ARG A 1 442 ? 18.757 18.086 -38.390 1.00 69.00 442 ARG A N 1
ATOM 3548 C CA . ARG A 1 442 ? 19.444 18.710 -39.533 1.00 69.00 442 ARG A CA 1
ATOM 3549 C C . ARG A 1 442 ? 20.860 19.195 -39.222 1.00 69.00 442 ARG A C 1
ATOM 3551 O O . ARG A 1 442 ? 21.718 19.106 -40.099 1.00 69.00 442 ARG A O 1
ATOM 3558 N N . ASP A 1 443 ? 21.116 19.667 -38.003 1.00 62.50 443 ASP A N 1
ATOM 3559 C CA . ASP A 1 443 ? 22.441 20.163 -37.599 1.00 62.50 443 ASP A CA 1
ATOM 3560 C C . ASP A 1 443 ? 23.517 19.056 -37.616 1.00 62.50 443 ASP A C 1
ATOM 3562 O O . ASP A 1 443 ? 24.691 19.339 -37.842 1.00 62.50 443 ASP A O 1
ATOM 3566 N N . VAL A 1 444 ? 23.131 17.784 -37.458 1.00 57.69 444 VAL A N 1
ATOM 3567 C CA . VAL A 1 444 ? 24.063 16.635 -37.484 1.00 57.69 444 VAL A CA 1
ATOM 3568 C C . VAL A 1 444 ? 24.344 16.126 -38.896 1.00 57.69 444 VAL A C 1
ATOM 3570 O O . VAL A 1 444 ? 25.466 15.705 -39.175 1.00 57.69 444 VAL A O 1
ATOM 3573 N N . ASP A 1 445 ? 23.377 16.217 -39.812 1.00 51.16 445 ASP A N 1
ATOM 3574 C CA . ASP A 1 445 ? 23.600 15.883 -41.228 1.00 51.16 445 ASP A CA 1
ATOM 3575 C C . ASP A 1 445 ? 24.546 16.884 -41.925 1.00 51.16 445 ASP A C 1
ATOM 3577 O O . ASP A 1 445 ? 25.061 16.618 -43.017 1.00 51.16 445 ASP A O 1
ATOM 3581 N N . HIS A 1 446 ? 24.774 18.045 -41.301 1.00 46.44 446 HIS A N 1
ATOM 3582 C CA . HIS A 1 446 ? 25.688 19.095 -41.759 1.00 46.44 446 HIS A CA 1
ATOM 3583 C C . HIS A 1 446 ? 27.048 19.099 -41.041 1.00 46.44 446 HIS A C 1
ATOM 3585 O O . HIS A 1 446 ? 27.906 19.904 -41.409 1.00 46.44 446 HIS A O 1
ATOM 3591 N N . ASP A 1 447 ? 27.295 18.192 -40.088 1.00 40.16 447 ASP A N 1
ATOM 3592 C CA . ASP A 1 447 ? 28.615 18.031 -39.474 1.00 40.16 447 ASP A CA 1
ATOM 3593 C C . ASP A 1 447 ? 29.531 17.186 -40.396 1.00 40.16 447 ASP A C 1
ATOM 3595 O O . ASP A 1 447 ? 29.260 16.006 -40.636 1.00 40.16 447 ASP A O 1
ATOM 3599 N N . PRO A 1 448 ? 30.625 17.733 -40.963 1.00 41.22 448 PRO A N 1
ATOM 3600 C CA . PRO A 1 448 ? 31.510 16.983 -41.858 1.00 41.22 448 PRO A CA 1
ATOM 3601 C C . PRO A 1 448 ? 32.205 15.781 -41.188 1.00 41.22 448 PRO A C 1
ATOM 3603 O O . PRO A 1 448 ? 32.737 14.928 -41.903 1.00 41.22 448 PRO A O 1
ATOM 3606 N N . ALA A 1 449 ? 32.181 15.667 -39.854 1.00 46.34 449 ALA A N 1
ATOM 3607 C CA . ALA A 1 449 ? 32.783 14.554 -39.118 1.00 46.34 449 ALA A CA 1
ATOM 3608 C C . ALA A 1 449 ? 31.992 13.228 -39.208 1.00 46.34 449 ALA A C 1
ATOM 3610 O O . ALA A 1 449 ? 32.585 12.155 -39.078 1.00 46.34 449 ALA A O 1
ATOM 3611 N N . THR A 1 450 ? 30.682 13.250 -39.483 1.00 44.72 450 THR A N 1
ATOM 3612 C CA . THR A 1 450 ? 29.840 12.033 -39.543 1.00 44.72 450 THR A CA 1
ATOM 3613 C C . THR A 1 450 ? 29.854 11.328 -40.907 1.00 44.72 450 THR A C 1
ATOM 3615 O O . THR A 1 450 ? 29.444 10.170 -41.002 1.00 44.72 450 THR A O 1
ATOM 3618 N N . ARG A 1 451 ? 30.412 11.943 -41.965 1.00 39.44 451 ARG A N 1
ATOM 3619 C CA . ARG A 1 451 ? 30.501 11.336 -43.314 1.00 39.44 451 ARG A CA 1
ATOM 3620 C C . ARG A 1 451 ? 31.560 10.233 -43.471 1.00 39.44 451 ARG A C 1
ATOM 3622 O O . ARG A 1 451 ? 31.628 9.628 -44.536 1.00 39.44 451 ARG A O 1
ATOM 3629 N N . HIS A 1 452 ? 32.383 9.946 -42.461 1.00 36.09 452 HIS A N 1
ATOM 3630 C CA . HIS A 1 452 ? 33.494 8.984 -42.585 1.00 36.09 452 HIS A CA 1
ATOM 3631 C C . HIS A 1 452 ? 33.178 7.521 -42.220 1.00 36.09 452 HIS A C 1
ATOM 3633 O O . HIS A 1 452 ? 34.062 6.684 -42.351 1.00 36.09 452 HIS A O 1
ATOM 3639 N N . ASN A 1 453 ? 31.942 7.169 -41.843 1.00 37.50 453 ASN A N 1
ATOM 3640 C CA . ASN A 1 453 ? 31.614 5.793 -41.418 1.00 37.50 453 ASN A CA 1
ATOM 3641 C C . ASN A 1 453 ? 30.687 4.996 -42.354 1.00 37.50 453 ASN A C 1
ATOM 3643 O O . ASN A 1 453 ? 30.204 3.928 -41.977 1.00 37.50 453 ASN A O 1
ATOM 3647 N N . HIS A 1 454 ? 30.465 5.446 -43.591 1.00 34.78 454 HIS A N 1
ATOM 3648 C CA . HIS A 1 454 ? 29.762 4.654 -44.608 1.00 34.78 454 HIS A CA 1
ATOM 3649 C C . HIS A 1 454 ? 30.599 4.504 -45.880 1.00 34.78 454 HIS A C 1
ATOM 3651 O O . HIS A 1 454 ? 30.309 5.094 -46.915 1.00 34.78 454 HIS A O 1
ATOM 3657 N N . HIS A 1 455 ? 31.624 3.654 -45.804 1.00 29.05 455 HIS A N 1
ATOM 3658 C CA . HIS A 1 455 ? 32.171 2.976 -46.974 1.00 29.05 455 HIS A CA 1
ATOM 3659 C C . HIS A 1 455 ? 32.288 1.480 -46.640 1.00 29.05 455 HIS A C 1
ATOM 3661 O O . HIS A 1 455 ? 32.986 1.142 -45.686 1.00 29.05 455 HIS A O 1
ATOM 3667 N N . PRO A 1 456 ? 31.593 0.565 -47.345 1.00 37.41 456 PRO A N 1
ATOM 3668 C CA . PRO A 1 456 ? 31.855 -0.855 -47.189 1.00 37.41 456 PRO A CA 1
ATOM 3669 C C . PRO A 1 456 ? 33.158 -1.168 -47.929 1.00 37.41 456 PRO A C 1
ATOM 3671 O O . PRO A 1 456 ? 33.266 -0.903 -49.130 1.00 37.41 456 PRO A O 1
ATOM 3674 N N . ASP A 1 457 ? 34.142 -1.703 -47.207 1.00 34.88 457 ASP A N 1
ATOM 3675 C CA . ASP A 1 457 ? 35.364 -2.246 -47.791 1.00 34.88 457 ASP A CA 1
ATOM 3676 C C . ASP A 1 457 ? 35.004 -3.383 -48.749 1.00 34.88 457 ASP A C 1
ATOM 3678 O O . ASP A 1 457 ? 34.593 -4.481 -48.365 1.00 34.88 457 ASP A O 1
ATOM 3682 N N . ALA A 1 458 ? 35.156 -3.086 -50.033 1.00 37.41 458 ALA A N 1
ATOM 3683 C CA . ALA A 1 458 ? 35.375 -4.077 -51.059 1.00 37.41 458 ALA A CA 1
ATOM 3684 C C . ALA A 1 458 ? 36.879 -4.367 -51.137 1.00 37.41 458 ALA A C 1
ATOM 3686 O O . ALA A 1 458 ? 37.670 -3.425 -51.176 1.00 37.41 458 ALA A O 1
ATOM 3687 N N . ARG A 1 459 ? 37.194 -5.662 -51.305 1.00 36.38 459 ARG A N 1
ATOM 3688 C CA . ARG A 1 459 ? 38.468 -6.315 -51.696 1.00 36.38 459 ARG A CA 1
ATOM 3689 C C . ARG A 1 459 ? 39.159 -7.066 -50.555 1.00 36.38 459 ARG A C 1
ATOM 3691 O O . ARG A 1 459 ? 39.283 -6.557 -49.458 1.00 36.38 459 ARG A O 1
ATOM 3698 N N . GLU A 1 460 ? 39.675 -8.274 -50.736 1.00 35.16 460 GLU A N 1
ATOM 3699 C CA . GLU A 1 460 ? 39.776 -9.170 -51.892 1.00 35.16 460 GLU A CA 1
ATOM 3700 C C . GLU A 1 460 ? 40.225 -10.528 -51.333 1.00 35.16 460 GLU A C 1
ATOM 3702 O O . GLU A 1 460 ? 41.110 -10.587 -50.482 1.00 35.16 460 GLU A O 1
ATOM 3707 N N . ALA A 1 461 ? 39.639 -11.619 -51.823 1.00 37.25 461 ALA A N 1
ATOM 3708 C CA . ALA A 1 461 ? 40.273 -12.925 -51.753 1.00 37.25 461 ALA A CA 1
ATOM 3709 C C . ALA A 1 461 ? 41.282 -13.017 -52.904 1.00 37.25 461 ALA A C 1
ATOM 3711 O O . ALA A 1 461 ? 40.875 -13.040 -54.069 1.00 37.25 461 ALA A O 1
ATOM 3712 N N . ARG A 1 462 ? 42.570 -13.081 -52.565 1.00 37.38 462 ARG A N 1
ATOM 3713 C CA . ARG A 1 462 ? 43.614 -13.804 -53.299 1.00 37.38 462 ARG A CA 1
ATOM 3714 C C . ARG A 1 462 ? 44.636 -14.344 -52.319 1.00 37.38 462 ARG A C 1
ATOM 3716 O O . ARG A 1 462 ? 45.052 -13.564 -51.437 1.00 37.38 462 ARG A O 1
#

Mean predicted aligned error: 18.89 Å

Sequence (462 aa):
MIHLPAKVTPVSGESFDSWLERTARYNGLSVDRLWQQLRQLDTPQFEALTGIDPHDGSLPSIHSFPINTGDRLRETWRVHGVTWRCPICGPAGGPRLLAWQLSLHPVCQQCRCYLADGPHATALPAHADMVEHTQRLLHLVTSNPYRLESLRKIIAIVVETIHAGGPPPTLTIPVPAVPVERLQQLRHRAGSHPIAMANLLSMTADESAHDELNREGWRHIPRNQLTGHDHMPTWLPPHPRPTLGRPWYRQSARTFDKFRNEVRQFCVTHGLQRRHLPNTLFLPDEFPLPPENEWPSRESAAQILCFLITGEVPLHADLPEPHQGHVNAAVMGLGVHHRGLIRRSLQHLVAEGLIDYERRRDTFRSPRVPPALRSRLALSIGFSDPEWPAIRLAQQWLWVRFTRESIGWDTARVMAWGRQADPELLLALHDYGETLLTHTERDVDHDPATRHNHHPDAREAR

Secondary structure (DSSP, 8-state):
----SS--PPPTTB-HHHHHHHHHHHTT--HHHHHHHHTT--HHHHHHHHS--TTSSSS--GGGS----SSSTTS--B--S--EE-TTT-STT---BGGGGBTT--EETTTTEE-EESTTPPP-BPPHHHHHHHHHHHHHHHH-HHHHHHHHHHHHHHHHH--TTSPPPPPSS------HHHHHGGGSSS-SSHHHHHHHHHHT--GGGHHHHHHHHHHHS-GGGGTT-SS--TTSPPPPPP--SS-THHHHHHHHHHHHHHHHHHHHHTT--GGG--SS---TT--SPPPGGGHHHHHHHHHHHHHHHHSS----TTS----HHHHHHHHHT--HHHHHHHHHHHHHHHHTT---HHHHHHHHSS----HHHHHHHHT-TT---TTS-HHHHHHHHHHHHHH----GGGHHHHHHHHHHS-HHHHHHHHHHHHHHHHHHHHHHHT-TTGGGS---------

Solvent-accessible surface area (backbone atoms only — not comparable to full-atom values): 27218 Å² total; per-residue (Å²): 133,89,82,58,91,49,68,63,81,70,48,89,57,21,18,45,70,37,50,46,46,40,36,15,58,71,52,77,44,53,51,67,66,49,50,67,52,59,78,73,47,54,72,72,57,43,23,74,63,49,74,47,64,86,84,73,61,50,62,42,49,80,80,74,52,80,48,78,82,55,101,46,86,72,65,30,51,54,37,74,98,57,60,51,24,32,46,78,75,20,31,87,76,45,70,34,46,45,61,42,42,27,42,67,30,31,51,32,82,87,77,41,20,38,26,28,72,52,64,83,49,79,71,44,80,45,42,69,67,54,54,52,52,31,53,53,49,57,53,34,56,80,74,39,61,68,60,53,55,53,49,51,11,50,48,46,33,51,37,68,56,62,53,91,91,55,82,81,81,71,60,77,42,80,64,76,88,68,64,61,70,62,44,43,63,43,71,75,38,43,41,77,43,29,57,45,34,44,44,51,50,16,54,57,64,52,68,87,48,48,66,55,52,46,44,54,23,63,71,61,54,57,72,77,82,55,72,87,46,105,54,82,67,85,67,42,58,78,80,63,73,80,90,52,99,64,64,65,60,56,58,52,45,49,52,46,49,51,50,36,48,50,52,41,50,50,26,64,76,69,72,58,51,75,48,43,49,39,66,22,64,72,57,89,85,41,71,77,68,72,63,76,90,52,47,68,59,26,31,51,40,24,52,50,51,47,25,52,69,73,72,46,80,88,86,65,93,83,56,82,80,71,62,72,66,54,60,58,50,42,70,77,52,67,43,72,65,50,54,52,50,50,52,51,49,54,54,49,40,56,75,69,67,53,53,53,26,50,58,39,42,65,61,41,73,74,59,82,77,51,69,74,57,49,56,54,42,75,64,58,83,86,68,93,42,90,92,52,43,55,66,56,40,51,45,51,38,50,29,35,69,71,29,39,31,75,72,62,89,53,38,63,58,31,52,54,47,65,72,71,50,60,67,68,58,52,50,53,50,48,56,48,51,55,49,50,52,54,51,58,54,53,59,55,80,68,40,79,80,68,72,78,80,82,72,85,86,80,86,78,95,128

Organism: NCBI:txid75385

Foldseek 3Di:
DDAQPDQDQFDAQFAPLLSLQLSCVNRVHDSVVSCVVLVVDDQVRNCVRRVDRPPVCSHPYLVNFPQCPDPDQQRGQFAPPFAWAQQPQGAPNGTGGSLSRGLLAQADLVVQFGTFGDRPDDTHHHFPVLSVLSVVVVVCRPVPVVVVLLLQQLLLLLLQQQDDPDDDQDFQGDADDDDNVQLNVCNRHNDNGSRSSSRSCRSCSDVVCSLVSLQSSVVRRDPVVQPPDPDGDPSHDPRRDDPDPPDPCVVLVVVLVVLLVVLQVLCVVLVADLQLAFLFLFFPVCVVPDDPVCGVVRNLLSQLSSCSHPVDNDPDDQDPDDPPVSNVCCSSVVDPVSSVSNVNSSVRSSVVPSDRLNLLCVLLVPDDDDPVLVVVQVVFPDDPDPVCRSVNLLSVLLCCVRNVDDPPPCSVVSSVCVVVTDPVSVVVSVVVSVVSVVVSVVVVVPPPVVVPPDDPDDDDDD

Nearest PDB structures (foldseek):
  6p8h-assembly1_A  TM=2.047E-01  e=1.063E+00  Homo sapiens

=== Feature glossary ===
Annotated list of the representations used here:

Nearest PDB structures. The Foldseek neighbor list gives the closest experimentally determined structures in the PDB, ranked by structural alignment. TM-score near 1 means near-identical fold; near 0.3 means only rough topology match. This is how one finds what a novel AlphaFold prediction most resembles in the solved-structure universe.

Foldseek 3Di. Foldseek's 3Di representation compresses backbone geometry into a per-residue letter drawn from a learned twenty-state alphabet. It captures the tertiary interaction pattern around each residue — which residues are packed against it in space, regardless of where they are in sequence.

Radius of gyration, Cα contacts, bounding box. Radius of gyration (Rg) is the root-mean-square distance of Cα atoms from their centroid — a single number for overall size and compactness. A globular domain of N residues has Rg ≈ 2.2·N^0.38 Å; an extended or disordered chain has a much larger Rg. The Cα contact count is the number of residue pairs whose Cα atoms are within 8 Å and are more than four positions apart in sequence — a standard proxy for tertiary packing density. The bounding box is the smallest axis-aligned box enclosing all Cα atoms.

InterPro / GO / CATH / organism. The annotation block draws on four external resources. InterPro: which protein families and domains the sequence belongs to. GO: standardized terms for what the protein does, what process it participates in, and where in the cell it acts. CATH: which structural fold it has in the CATH hierarchy. Organism: the species of origin.

mmCIF coordinates. The mmCIF block holds the 3D Cartesian coordinates of each backbone atom (N, Cα, C, O) in ångströms. mmCIF is the PDB's canonical archive format — a tagged-loop text representation of the atomic model.

pLDDT. pLDDT is the predicted lDDT-Cα score: AlphaFold's confidence that the local environment of each residue (all inter-atomic distances within 15 Å) is correctly placed. It is a per-residue number between 0 and 100, with higher meaning more reliable.

Backbone torsions (φ/ψ). φ (phi) and ψ (psi) are the two rotatable backbone dihedrals per residue: φ is the C(i-1)–N–Cα–C torsion, ψ is the N–Cα–C–N(i+1) torsion, both in degrees on (−180°, 180°]. α-helical residues cluster near (−60°, −45°); β-strand residues near (−120°, +130°). A Ramachandran plot is simply a scatter of (φ, ψ) for every residue.

B-factor. For experimental (PDB) structures, the B-factor (temperature factor) quantifies the positional spread of each atom in the crystal — a combination of thermal vibration and static disorder — in units of Å². High B-factors mark flexible loops or poorly resolved regions; low B-factors mark the rigid, well-ordered core.

Secondary structure (3-state, P-SEA). SS3 is a coarse helix/strand/coil call (letters a/b/c) made by the P-SEA algorithm from inter-Cα distances and dihedrals. It is less detailed than DSSP but needs only Cα positions.

Predicted aligned error. Predicted aligned error is AlphaFold's pairwise confidence. Unlike pLDDT (per-residue), PAE is per-residue-pair and captures whether two parts of the structure are correctly placed relative to each other. Units are ångströms of expected positional error.

Solvent-accessible surface area. Solvent-accessible surface area (SASA) is the area in Å² traced out by the centre of a 1.4 Å probe sphere (a water molecule) rolled over the protein's van der Waals surface (Shrake–Rupley / Lee–Richards construction). Buried residues have near-zero SASA; fully exposed residues can exceed 200 Å². The total SASA scales roughly with the number of surface residues.

Secondary structure (8-state, DSSP). The SS8 string is DSSP's per-residue secondary-structure call. α-helix (H) means an i→i+4 H-bond ladder; β-strand (E) means the residue participates in a β-sheet; 3₁₀ (G) and π (I) are tighter and wider helices; T/S are turns/bends; '-' is loop.

Rendered structure images. Structure images are PyMOL renders from six orthogonal camera directions. Cartoon representation draws helices as coils and strands as arrows; sticks shows the backbone as bonds; surface shows the solvent-excluded envelope. Rainbow coloring maps sequence position to hue (blue→red, N→C); chain coloring assigns a distinct color per polypeptide.

Sequence. The amino-acid sequence is the protein's primary structure: the linear order of residues from the N-terminus to the C-terminus, written in one-letter code. Everything else here — the 3D coordinates, the secondary structure, the domain annotations — is ultimately a consequence of this string.

Contact-map, Ramachandran, and PAE plots. Three diagnostic plots accompany the record. The Cα contact map visualizes the tertiary structure as a 2D adjacency matrix (8 Å cutoff, sequence-local contacts suppressed). The Ramachandran plot shows the distribution of backbone (φ, ψ) torsions, with points in the α and β basins reflecting secondary structure content. The PAE plot shows AlphaFold's inter-residue confidence as a color matrix.